Protein AF-0000000078674570 (afdb_homodimer)

InterPro domains:
  IPR011043 Galactose oxidase/kelch, beta-propeller [SSF50965] (14-337)
  IPR015915 Kelch-type beta-propeller [G3DSA:2.120.10.80] (2-149)
  IPR015915 Kelch-type beta-propeller [G3DSA:2.120.10.80] (150-346)

Solvent-accessible surface area (backbone atoms only — not comparable to full-atom values): 39307 Å² total; per-residue (Å²): 133,81,79,77,76,70,81,77,60,90,58,29,16,24,47,41,33,64,47,58,57,93,60,24,38,39,40,37,54,11,27,36,56,55,94,87,34,82,39,66,34,63,53,45,40,37,38,35,28,37,68,58,30,67,47,74,44,80,44,68,35,42,70,55,55,62,78,57,40,40,35,41,41,55,52,72,53,92,52,29,38,35,40,41,36,6,29,44,97,88,41,64,31,54,55,38,34,35,30,47,64,80,44,94,66,37,42,31,35,65,66,67,87,48,45,64,64,70,68,58,34,22,23,32,35,43,72,42,82,56,94,66,21,44,38,33,39,38,5,41,29,51,35,39,62,73,52,45,75,73,46,59,66,71,46,41,45,74,58,26,39,40,82,40,68,55,94,83,36,56,52,34,38,26,23,25,21,48,51,54,40,35,36,34,67,84,75,38,28,31,43,64,72,79,69,44,70,51,69,65,71,39,25,31,36,40,20,50,36,60,44,92,61,30,41,34,41,32,44,26,53,96,36,74,50,55,58,43,36,36,30,33,70,85,73,34,36,27,38,64,54,81,59,62,70,77,74,43,58,70,4,24,27,33,30,34,36,32,49,62,50,89,50,36,35,42,34,45,36,4,36,31,74,82,19,39,36,28,32,58,34,32,37,35,33,68,81,78,42,44,63,43,78,51,88,67,92,51,63,88,56,22,23,22,35,39,38,57,30,60,45,71,85,48,19,40,38,31,39,34,2,20,48,56,31,26,52,32,66,62,68,44,54,30,57,57,78,44,76,44,78,70,55,85,74,51,69,66,54,51,49,39,49,53,46,11,67,42,38,86,79,38,57,74,62,47,72,74,43,57,67,72,59,34,53,50,32,53,27,27,23,49,29,53,66,74,98,134,81,80,76,76,69,81,77,59,91,58,29,16,26,47,41,32,62,44,59,56,93,59,24,40,40,41,37,54,11,29,36,57,54,94,88,33,80,38,66,34,64,53,44,41,38,39,36,30,36,67,59,31,67,47,73,44,81,41,67,36,44,69,56,56,64,77,56,42,41,35,42,40,56,50,72,54,92,52,28,38,34,40,39,35,5,29,44,98,88,42,63,31,54,55,38,35,36,30,48,64,81,46,95,66,36,43,30,35,65,67,70,88,47,45,64,66,70,66,58,35,23,24,31,36,43,74,42,82,54,94,66,22,44,38,32,40,38,6,42,28,51,34,40,63,74,51,46,76,74,46,58,66,71,45,40,45,74,59,26,40,41,81,40,68,55,96,83,35,54,52,33,39,26,23,26,21,49,50,54,38,35,36,35,66,85,76,39,28,32,45,64,72,80,68,44,71,51,70,65,71,38,24,31,35,40,19,50,36,58,45,92,60,30,40,34,39,32,45,24,53,97,38,77,49,55,57,43,36,37,30,32,70,84,72,33,36,29,39,64,53,82,58,62,70,79,73,44,56,69,5,25,28,33,30,34,34,31,49,64,50,90,49,36,34,42,33,44,36,4,36,31,74,83,19,39,36,29,32,57,36,32,38,36,33,69,82,78,42,43,63,43,76,51,88,70,91,52,63,87,55,23,23,22,36,39,36,58,30,60,44,71,86,48,19,40,38,32,38,33,3,20,48,58,34,24,54,33,67,61,67,43,52,29,56,57,78,45,77,44,79,72,54,84,74,50,70,66,56,51,49,40,48,52,44,12,67,43,37,85,79,38,58,73,61,48,70,74,44,58,69,72,59,34,52,49,32,52,27,27,24,49,28,53,68,73,98

Nearest PDB structures (foldseek):
  8uxs-assembly2_B  TM=8.951E-01  e=6.928E-34  Homo sapiens
  8ebn-assembly1_A-2  TM=8.091E-01  e=4.778E-34  Homo sapiens
  8sh2-assembly1_C  TM=8.032E-01  e=6.230E-34  Homo sapiens
  8sh2-assembly1_B  TM=7.956E-01  e=3.864E-34  Homo sapiens
  8sh2-assembly1_A  TM=7.435E-01  e=8.566E-34  Homo sapiens

Foldseek 3Di:
DPPPPPPDPLFFFFQWDWEDDPQKIKIAKGWDQDPNDTDIRDQQWIWIARNVVRDIDIAGEAADTDDRFGQWEWDDQPQKIKTAWGADPVGIDGWMKIWRRVDPHIYIDTQPDAADDTDAGFGQWYWDQDPQKTKIFKTKGKDAPVVVVVDDCQFWPFDDWDQDCDVNRRIITITIGGFIKMARPVRSHIDGDDAEEDGDGRFGQWEWEDADQKIKTWARDLDQFIWIWIARNVRRYIDTQDEDPVPGDGGFGQWYWYDLDNFKIKIAWGQGSQFWTAGWMWIAGNVVRYIDTDDDDRRQAGFGSWYWYQGPPSDIDIGHGDRGGGDHDDPDDDDDDDDDDPDDDDPLVVVLLVCLLVVVVCVPVLVVDPPVSSVSSVVSVVVNVVD/DPPDPPPDPLFFFFQWDWEDDPQKIKIAKGWDQDPNDTDIRDQQWIWIARNVVRDIDIAGEAEDTDDRFGQWEWDDQPQKIKTAWGADPVGIDGWMKIWRRVDPHTYIDTQPDAADDTDAGFGQWYWDQDPQKTKIFKTKGKDAPVVVVVDDCQFWPFDDWDQDCDVNRRIITITIGGFIKMARPVRSHIDGDDAEEDGDGRFGQWEWEDADQKIKTWARDLDQFIWIWIARNVRRYIDTQDEDPVPGDGGFGQWYWYDLDNFKIKIAWGQGSQFWTAGWMWIAGNVVRYIDTDDDDRRQAGFGSWYWYQGPPSDIDIGHGDRGGGDHDDPDDDDDDDDDDPDDDDPLVVVLLVCLLVVVVCVPVLVVDPPVSSVSSVVSVVVNVVD

Organism: Tetraodon nigroviridis (NCBI:txid99883)

Structure (mmCIF, N/CA/C/O backbone):
data_AF-0000000078674570-model_v1
#
loop_
_entity.id
_entity.type
_entity.pdbx_description
1 polymer 'Kelch domain containing 1'
#
loop_
_atom_site.group_PDB
_atom_site.id
_atom_site.type_symbol
_atom_site.label_atom_id
_atom_site.label_alt_id
_atom_site.label_comp_id
_atom_site.label_asym_id
_atom_site.label_entity_id
_atom_site.label_seq_id
_atom_site.pdbx_PDB_ins_code
_atom_site.Cartn_x
_atom_site.Cartn_y
_atom_site.Cartn_z
_atom_site.occupancy
_atom_site.B_iso_or_equiv
_atom_site.auth_seq_id
_atom_site.auth_comp_id
_atom_site.auth_asym_id
_atom_site.auth_atom_id
_atom_site.pdbx_PDB_model_num
ATOM 1 N N . SER A 1 1 ? 15.672 15.734 -28.391 1 19.14 1 SER A N 1
ATOM 2 C CA . SER A 1 1 ? 16.047 16.828 -27.484 1 19.14 1 SER A CA 1
ATOM 3 C C . SER A 1 1 ? 15.289 16.719 -26.156 1 19.14 1 SER A C 1
ATOM 5 O O . SER A 1 1 ? 14.055 16.75 -26.141 1 19.14 1 SER A O 1
ATOM 7 N N . ALA A 1 2 ? 15.664 15.945 -25.109 1 28.36 2 ALA A N 1
ATOM 8 C CA . ALA A 1 2 ? 15.055 15.336 -23.938 1 28.36 2 ALA A CA 1
ATOM 9 C C . ALA A 1 2 ? 14.5 16.406 -23 1 28.36 2 ALA A C 1
ATOM 11 O O . ALA A 1 2 ? 15.25 17.266 -22.531 1 28.36 2 ALA A O 1
ATOM 12 N N . GLU A 1 3 ? 13.484 17.109 -23.281 1 25.52 3 GLU A N 1
ATOM 13 C CA . GLU A 1 3 ? 12.969 18.328 -22.672 1 25.52 3 GLU A CA 1
ATOM 14 C C . GLU A 1 3 ? 13.156 18.312 -21.156 1 25.52 3 GLU A C 1
ATOM 16 O O . GLU A 1 3 ? 12.695 17.391 -20.484 1 25.52 3 GLU A O 1
ATOM 21 N N . ARG A 1 4 ? 14.234 18.812 -20.609 1 30.25 4 ARG A N 1
ATOM 22 C CA . ARG A 1 4 ? 14.828 19.062 -19.312 1 30.25 4 ARG A CA 1
ATOM 23 C C . ARG A 1 4 ? 13.789 19.609 -18.328 1 30.25 4 ARG A C 1
ATOM 25 O O . ARG A 1 4 ? 13.195 20.672 -18.578 1 30.25 4 ARG A O 1
ATOM 32 N N . THR A 1 5 ? 12.945 18.75 -17.719 1 35.91 5 THR A N 1
ATOM 33 C CA . THR A 1 5 ? 11.875 18.984 -16.766 1 35.91 5 THR A CA 1
ATOM 34 C C . THR A 1 5 ? 12.281 20.062 -15.766 1 35.91 5 THR A C 1
ATOM 36 O O . THR A 1 5 ? 13.32 19.953 -15.109 1 35.91 5 THR A O 1
ATOM 39 N N . ALA A 1 6 ? 12.047 21.281 -15.93 1 39.84 6 ALA A N 1
ATOM 40 C CA . ALA A 1 6 ? 12.289 22.484 -15.117 1 39.84 6 ALA A CA 1
ATOM 41 C C . ALA A 1 6 ? 12.359 22.125 -13.633 1 39.84 6 ALA A C 1
ATOM 43 O O . ALA A 1 6 ? 11.703 21.172 -13.188 1 39.84 6 ALA A O 1
ATOM 44 N N . PRO A 1 7 ? 13.477 22.438 -12.789 1 41.88 7 PRO A N 1
ATOM 45 C CA . PRO A 1 7 ? 13.664 22.203 -11.352 1 41.88 7 PRO A CA 1
ATOM 46 C C . PRO A 1 7 ? 12.359 22.281 -10.57 1 41.88 7 PRO A C 1
ATOM 48 O O . PRO A 1 7 ? 11.562 23.203 -10.773 1 41.88 7 PRO A O 1
ATOM 51 N N . ALA A 1 8 ? 11.672 21.25 -10.234 1 50.66 8 ALA A N 1
ATOM 52 C CA . ALA A 1 8 ? 10.492 21.188 -9.383 1 50.66 8 ALA A CA 1
ATOM 53 C C . ALA A 1 8 ? 10.477 22.312 -8.367 1 50.66 8 ALA A C 1
ATOM 55 O O . ALA A 1 8 ? 11.508 22.656 -7.785 1 50.66 8 ALA A O 1
ATOM 56 N N . SER A 1 9 ? 9.516 23.328 -8.32 1 71.5 9 SER A N 1
ATOM 57 C CA . SER A 1 9 ? 9.367 24.484 -7.441 1 71.5 9 SER A CA 1
ATOM 58 C C . SER A 1 9 ? 9.523 24.094 -5.977 1 71.5 9 SER A C 1
ATOM 60 O O . SER A 1 9 ? 9.086 23 -5.566 1 71.5 9 SER A O 1
ATOM 62 N N . ARG A 1 10 ? 10.586 24.641 -5.258 1 80.38 10 ARG A N 1
ATOM 63 C CA . ARG A 1 10 ? 10.875 24.484 -3.836 1 80.38 10 ARG A CA 1
ATOM 64 C C . ARG A 1 10 ? 9.609 24.641 -2.998 1 80.38 10 ARG A C 1
ATOM 66 O O . ARG A 1 10 ? 9.586 24.281 -1.821 1 80.38 10 ARG A O 1
ATOM 73 N N . LEU A 1 11 ? 8.57 25.078 -3.717 1 90.19 11 LEU A N 1
ATOM 74 C CA . LEU A 1 11 ? 7.336 25.25 -2.965 1 90.19 11 LEU A CA 1
ATOM 75 C C . LEU A 1 11 ? 6.5 23.969 -2.977 1 90.19 11 LEU A C 1
ATOM 77 O O . LEU A 1 11 ? 5.703 23.734 -2.066 1 90.19 11 LEU A O 1
ATOM 81 N N . GLU A 1 12 ? 6.672 23.219 -4.035 1 91.88 12 GLU A N 1
ATOM 82 C CA . GLU A 1 12 ? 5.926 21.953 -4.082 1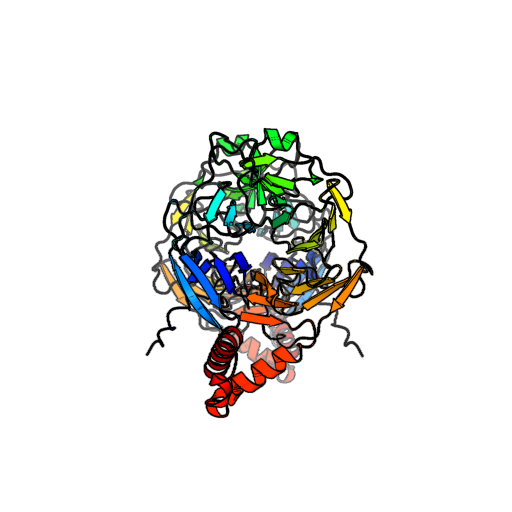 91.88 12 GLU A CA 1
ATOM 83 C C . GLU A 1 12 ? 6.34 21.031 -2.947 1 91.88 12 GLU A C 1
ATOM 85 O O . GLU A 1 12 ? 7.531 20.828 -2.705 1 91.88 12 GLU A O 1
ATOM 90 N N . ARG A 1 13 ? 5.34 20.547 -2.215 1 93.25 13 ARG A N 1
ATOM 91 C CA . ARG A 1 13 ? 5.684 19.719 -1.068 1 93.25 13 ARG A CA 1
ATOM 92 C C . ARG A 1 13 ? 4.457 19 -0.524 1 93.25 13 ARG A C 1
ATOM 94 O O . ARG A 1 13 ? 3.324 19.438 -0.75 1 93.25 13 ARG A O 1
ATOM 101 N N . SER A 1 14 ? 4.68 17.938 0.092 1 92.69 14 SER A N 1
ATOM 102 C CA . SER A 1 14 ? 3.68 17.188 0.847 1 92.69 14 SER A CA 1
ATOM 103 C C . SER A 1 14 ? 4.164 16.891 2.262 1 92.69 14 SER A C 1
ATOM 105 O O . SER A 1 14 ? 5.367 16.891 2.523 1 92.69 14 SER A O 1
ATOM 107 N N . GLY A 1 15 ? 3.166 16.781 3.176 1 94.44 15 GLY A N 1
ATOM 108 C CA . GLY A 1 15 ? 3.514 16.391 4.531 1 94.44 15 GLY A CA 1
ATOM 109 C C . GLY A 1 15 ? 4.168 17.5 5.328 1 94.44 15 GLY A C 1
ATOM 110 O O . GLY A 1 15 ? 4.875 17.234 6.301 1 94.44 15 GLY A O 1
ATOM 111 N N . HIS A 1 16 ? 4.02 18.734 4.871 1 97.12 16 HIS A N 1
ATOM 112 C CA . HIS A 1 16 ? 4.547 19.906 5.559 1 97.12 16 HIS A CA 1
ATOM 113 C C . HIS A 1 16 ? 3.588 20.391 6.645 1 97.12 16 HIS A C 1
ATOM 115 O O . HIS A 1 16 ? 2.477 19.875 6.77 1 97.12 16 HIS A O 1
ATOM 121 N N . SER A 1 17 ? 4.078 21.266 7.445 1 97.94 17 SER A N 1
ATOM 122 C CA . SER A 1 17 ? 3.244 22 8.391 1 97.94 17 SER A CA 1
ATOM 123 C C . SER A 1 17 ? 3.07 23.453 7.965 1 97.94 17 SER A C 1
ATOM 125 O O . SER A 1 17 ? 3.959 24.031 7.34 1 97.94 17 SER A O 1
ATOM 127 N N . ALA A 1 18 ? 1.914 23.969 8.281 1 98.25 18 ALA A N 1
ATOM 128 C CA . ALA A 1 18 ? 1.65 25.359 7.922 1 98.25 18 ALA A CA 1
ATOM 129 C C . ALA A 1 18 ? 0.719 26.031 8.93 1 98.25 18 ALA A C 1
ATOM 131 O O . ALA A 1 18 ? -0.063 25.344 9.602 1 98.25 18 ALA A O 1
ATOM 132 N N . PHE A 1 19 ? 0.842 27.344 9.078 1 97.94 19 PHE A N 1
ATOM 133 C CA . PHE A 1 19 ? -0.057 28.172 9.875 1 97.94 19 PHE A CA 1
ATOM 134 C C . PHE A 1 19 ? -0.091 29.594 9.344 1 97.94 19 PHE A C 1
ATOM 136 O O . PHE A 1 19 ? 0.782 30 8.57 1 97.94 19 PHE A O 1
ATOM 143 N N . ILE A 1 20 ? -1.105 30.219 9.719 1 97.5 20 ILE A N 1
ATOM 144 C CA . ILE A 1 20 ? -1.231 31.609 9.297 1 97.5 20 ILE A CA 1
ATOM 145 C C . ILE A 1 20 ? -1.127 32.531 10.516 1 97.5 20 ILE A C 1
ATOM 147 O O . ILE A 1 20 ? -1.738 32.281 11.555 1 97.5 20 ILE A O 1
ATOM 151 N N . ASP A 1 21 ? -0.283 33.5 10.414 1 95.88 21 ASP A N 1
ATOM 152 C CA . ASP A 1 21 ? -0.135 34.562 11.406 1 95.88 21 ASP A CA 1
ATOM 153 C C . ASP A 1 21 ? -0.027 35.938 10.727 1 95.88 21 ASP A C 1
ATOM 155 O O . ASP A 1 21 ? 0.822 36.125 9.859 1 95.88 21 ASP A O 1
ATOM 159 N N . ASP A 1 22 ? -0.925 36.844 11.133 1 92.5 22 ASP A N 1
ATOM 160 C CA . ASP A 1 22 ? -0.951 38.188 10.57 1 92.5 22 ASP A CA 1
ATOM 161 C C . ASP A 1 22 ? -1.001 38.156 9.047 1 92.5 22 ASP A C 1
ATOM 163 O O . ASP A 1 22 ? -0.166 38.781 8.375 1 92.5 22 ASP A O 1
ATOM 167 N N . ASN A 1 23 ? -1.851 37.406 8.531 1 92.75 23 ASN A N 1
ATOM 168 C CA . ASN A 1 23 ? -2.172 37.25 7.113 1 92.75 23 ASN A CA 1
ATOM 169 C C . ASN A 1 23 ? -0.965 36.75 6.32 1 92.75 23 ASN A C 1
ATOM 171 O O . ASN A 1 23 ? -0.841 37.062 5.129 1 92.75 23 ASN A O 1
ATOM 175 N N . THR A 1 24 ? -0.067 36.156 7.008 1 95.88 24 THR A N 1
ATOM 176 C CA . THR A 1 24 ? 1.075 35.5 6.379 1 95.88 24 THR A CA 1
ATOM 177 C C . THR A 1 24 ? 1.021 34 6.602 1 95.88 24 THR A C 1
ATOM 179 O O . THR A 1 24 ? 0.834 33.531 7.73 1 95.88 24 THR A O 1
ATOM 182 N N . LEU A 1 25 ? 1.098 33.281 5.512 1 97.25 25 LEU A N 1
ATOM 183 C CA . LEU A 1 25 ? 1.168 31.844 5.586 1 97.25 25 LEU A CA 1
ATOM 184 C C . LEU A 1 25 ? 2.607 31.375 5.785 1 97.25 25 LEU A C 1
ATOM 186 O O . LEU A 1 25 ? 3.486 31.703 4.984 1 97.25 25 LEU A O 1
ATOM 190 N N . PHE A 1 26 ? 2.863 30.703 6.898 1 98.31 26 PHE A N 1
ATOM 191 C CA . PHE A 1 26 ? 4.152 30.094 7.172 1 98.31 26 PHE A CA 1
ATOM 192 C C . PHE A 1 26 ? 4.137 28.609 6.785 1 98.31 26 PHE A C 1
ATOM 194 O O . PHE A 1 26 ? 3.207 27.875 7.133 1 98.31 26 PHE A O 1
ATOM 201 N N . VAL A 1 27 ? 5.141 28.125 5.98 1 97.94 27 VAL A N 1
ATOM 202 C CA . VAL A 1 27 ? 5.215 26.75 5.512 1 97.94 27 VAL A CA 1
ATOM 203 C C . VAL A 1 27 ? 6.574 26.156 5.867 1 97.94 27 VAL A C 1
ATOM 205 O O . VAL A 1 27 ? 7.613 26.719 5.516 1 97.94 27 VAL A O 1
ATOM 208 N N . PHE A 1 28 ? 6.527 25.031 6.609 1 97.88 28 PHE A N 1
ATOM 209 C CA . PHE A 1 28 ? 7.77 24.391 7.047 1 97.88 28 PHE A CA 1
ATOM 210 C C . PHE A 1 28 ? 7.758 22.906 6.734 1 97.88 28 PHE A C 1
ATOM 212 O O . PHE A 1 28 ? 6.754 22.234 6.961 1 97.88 28 PHE A O 1
ATOM 219 N N . GLY A 1 29 ? 8.883 22.438 6.195 1 96.38 29 GLY A N 1
ATOM 220 C CA . GLY A 1 29 ? 9.125 21.016 6.047 1 96.38 29 GLY A CA 1
ATOM 221 C C . GLY A 1 29 ? 8.375 20.406 4.875 1 96.38 29 GLY A C 1
ATOM 222 O O . GLY A 1 29 ? 8.039 21.094 3.914 1 96.38 29 GLY A O 1
ATOM 223 N N . GLY A 1 30 ? 8.25 19.062 4.949 1 93.81 30 GLY A N 1
ATOM 224 C CA . GLY A 1 30 ? 7.633 18.297 3.885 1 93.81 30 GLY A CA 1
ATOM 225 C C . GLY A 1 30 ? 8.641 17.578 3.002 1 93.81 30 GLY A C 1
ATOM 226 O O . GLY A 1 30 ? 9.828 17.516 3.33 1 93.81 30 GLY A O 1
ATOM 227 N N . TYR A 1 31 ? 8.102 16.953 2.02 1 89.75 31 TYR A N 1
ATOM 228 C CA . TYR A 1 31 ? 8.961 16.219 1.097 1 89.75 31 TYR A CA 1
ATOM 229 C C . TYR A 1 31 ? 8.492 16.391 -0.344 1 89.75 31 TYR A C 1
ATOM 231 O O . TYR A 1 31 ? 7.391 16.891 -0.589 1 89.75 31 TYR A O 1
ATOM 239 N N . GLN A 1 32 ? 9.383 16.062 -1.206 1 85.81 32 GLN A N 1
ATOM 240 C CA . GLN A 1 32 ? 9.141 16 -2.643 1 85.81 32 GLN A CA 1
ATOM 241 C C . GLN A 1 32 ? 9.586 14.672 -3.229 1 85.81 32 GLN A C 1
ATOM 243 O O . GLN A 1 32 ? 10.281 13.898 -2.564 1 85.81 32 GLN A O 1
ATOM 248 N N . VAL A 1 33 ? 8.977 14.438 -4.32 1 74 33 VAL A N 1
ATOM 249 C CA . VAL A 1 33 ? 9.453 13.258 -5.035 1 74 33 VAL A CA 1
ATOM 250 C C . VAL A 1 33 ? 10.43 13.68 -6.137 1 74 33 VAL A C 1
ATOM 252 O O . VAL A 1 33 ? 10.062 14.461 -7.023 1 74 33 VAL A O 1
ATOM 255 N N . ILE A 1 34 ? 11.68 13.289 -5.977 1 70.25 34 ILE A N 1
ATOM 256 C CA . ILE A 1 34 ? 12.711 13.555 -6.973 1 70.25 34 ILE A CA 1
ATOM 257 C C . ILE A 1 34 ? 13.25 12.234 -7.516 1 70.25 34 ILE A C 1
ATOM 259 O O . ILE A 1 34 ? 13.75 11.398 -6.754 1 70.25 34 ILE A O 1
ATOM 263 N N . ALA A 1 35 ? 13.133 12.102 -8.773 1 61.84 35 ALA A N 1
ATOM 264 C CA . ALA A 1 35 ? 13.617 10.891 -9.438 1 61.84 35 ALA A CA 1
ATOM 265 C C . ALA A 1 35 ? 13.016 9.641 -8.797 1 61.84 35 ALA A C 1
ATOM 267 O O . ALA A 1 35 ? 13.734 8.68 -8.523 1 61.84 35 ALA A O 1
ATOM 268 N N . GLY A 1 36 ? 11.773 9.805 -8.391 1 60.47 36 GLY A N 1
ATOM 269 C CA . GLY A 1 36 ? 11.055 8.648 -7.879 1 60.47 36 GLY A CA 1
ATOM 270 C C . GLY A 1 36 ? 11.289 8.406 -6.398 1 60.47 36 GLY A C 1
ATOM 271 O O . GLY A 1 36 ? 10.75 7.457 -5.828 1 60.47 36 GLY A O 1
ATOM 272 N N . GLU A 1 37 ? 12.094 9.227 -5.871 1 62.31 37 GLU A N 1
ATOM 273 C CA . GLU A 1 37 ? 12.391 9.062 -4.453 1 62.31 37 GLU A CA 1
ATOM 274 C C . GLU A 1 37 ? 11.852 10.227 -3.635 1 62.31 37 GLU A C 1
ATOM 276 O O . GLU A 1 37 ? 11.891 11.375 -4.086 1 62.31 37 GLU A O 1
ATOM 281 N N . ASP A 1 38 ? 11.414 9.852 -2.508 1 72.5 38 ASP A N 1
ATOM 282 C CA . ASP A 1 38 ? 11.008 10.906 -1.585 1 72.5 38 ASP A CA 1
ATOM 283 C C . ASP A 1 38 ? 12.227 11.633 -1.011 1 72.5 38 ASP A C 1
ATOM 285 O O . ASP A 1 38 ? 13.133 10.992 -0.473 1 72.5 38 ASP A O 1
ATOM 289 N N . VAL A 1 39 ? 12.195 12.836 -1.165 1 82.5 39 VAL A N 1
ATOM 290 C CA . VAL A 1 39 ? 13.266 13.664 -0.618 1 82.5 39 VAL A CA 1
ATOM 291 C C . VAL A 1 39 ? 12.688 14.664 0.379 1 82.5 39 VAL A C 1
ATOM 293 O O . VAL A 1 39 ? 11.82 15.469 0.027 1 82.5 39 VAL A O 1
ATOM 296 N N . MET A 1 40 ? 13.219 14.594 1.602 1 89.62 40 MET A N 1
ATOM 297 C CA . MET A 1 40 ? 12.766 15.531 2.627 1 89.62 40 MET A CA 1
ATOM 298 C C . MET A 1 40 ? 13.297 16.938 2.357 1 89.62 40 MET A C 1
ATOM 300 O O . MET A 1 40 ? 14.445 17.094 1.934 1 89.62 40 MET A O 1
ATOM 304 N N . LEU A 1 41 ? 12.492 17.891 2.609 1 93.19 41 LEU A N 1
ATOM 305 C CA . LEU A 1 41 ? 12.891 19.281 2.414 1 93.19 41 LEU A CA 1
ATOM 306 C C . LEU A 1 41 ? 13.711 19.781 3.602 1 93.19 41 LEU A C 1
ATOM 308 O O . LEU A 1 41 ? 13.562 19.281 4.719 1 93.19 41 LEU A O 1
ATOM 312 N N . PRO A 1 42 ? 14.516 20.797 3.352 1 94.56 42 PRO A N 1
ATOM 313 C CA . PRO A 1 42 ? 15.461 21.234 4.383 1 94.56 42 PRO A CA 1
ATOM 314 C C . PRO A 1 42 ? 14.766 21.828 5.602 1 94.56 42 PRO A C 1
ATOM 316 O O . PRO A 1 42 ? 13.773 22.547 5.465 1 94.56 42 PRO A O 1
ATOM 319 N N . SER A 1 43 ? 15.422 21.625 6.773 1 96.56 43 SER A N 1
ATOM 320 C CA . SER A 1 43 ? 14.859 22.109 8.031 1 96.56 43 SER A CA 1
ATOM 321 C C . SER A 1 43 ? 15.43 23.484 8.406 1 96.56 43 SER A C 1
ATOM 323 O O . SER A 1 43 ? 15.047 24.062 9.422 1 96.56 43 SER A O 1
ATOM 325 N N . ASN A 1 44 ? 16.297 24.016 7.613 1 97.25 44 ASN A N 1
ATOM 326 C CA . ASN A 1 44 ? 16.891 25.312 7.926 1 97.25 44 ASN A CA 1
ATOM 327 C C . ASN A 1 44 ? 16.219 26.438 7.148 1 97.25 44 ASN A C 1
ATOM 329 O O . ASN A 1 44 ? 16.812 27.5 6.941 1 97.25 44 ASN A O 1
ATOM 333 N N . GLU A 1 45 ? 15.062 26.188 6.688 1 96.69 45 GLU A N 1
ATOM 334 C CA . GLU A 1 45 ? 14.336 27.219 5.965 1 96.69 45 GLU A CA 1
ATOM 335 C C . GLU A 1 45 ? 12.836 27.156 6.246 1 96.69 45 GLU A C 1
ATOM 337 O O . GLU A 1 45 ? 12.32 26.094 6.629 1 96.69 45 GLU A O 1
ATOM 342 N N . ILE A 1 46 ? 12.258 28.25 6.109 1 97.38 46 ILE A N 1
ATOM 343 C CA . ILE A 1 46 ? 10.805 28.375 6.188 1 97.38 46 ILE A CA 1
ATOM 344 C C . ILE A 1 46 ? 10.312 29.312 5.094 1 97.38 46 ILE A C 1
ATOM 346 O O . ILE A 1 46 ? 10.992 30.281 4.742 1 97.38 46 ILE A O 1
ATOM 350 N N . TRP A 1 47 ? 9.203 28.969 4.555 1 97.19 47 TRP A N 1
ATOM 351 C CA . TRP A 1 47 ? 8.641 29.781 3.477 1 97.19 47 TRP A CA 1
ATOM 352 C C . TRP A 1 47 ? 7.449 30.594 3.975 1 97.19 47 TRP A C 1
ATOM 354 O O . TRP A 1 47 ? 6.594 30.078 4.699 1 97.19 47 TRP A O 1
ATOM 364 N N . LEU A 1 48 ? 7.477 31.875 3.629 1 97.19 48 LEU A N 1
ATOM 365 C CA . LEU A 1 48 ? 6.41 32.781 3.99 1 97.19 48 LEU A CA 1
ATOM 366 C C . LEU A 1 48 ? 5.676 33.281 2.748 1 97.19 48 LEU A C 1
ATOM 368 O O . LEU A 1 48 ? 6.301 33.656 1.755 1 97.19 48 LEU A O 1
ATOM 372 N N . CYS A 1 49 ? 4.383 33.25 2.848 1 95.25 49 CYS A N 1
ATOM 373 C CA . CYS A 1 49 ? 3.555 33.781 1.77 1 95.25 49 CYS A CA 1
ATOM 374 C C . CYS A 1 49 ? 2.662 34.906 2.271 1 95.25 49 CYS A C 1
ATOM 376 O O . CYS A 1 49 ? 1.839 34.688 3.164 1 95.25 49 CYS A O 1
ATOM 378 N N . ASP A 1 50 ? 2.889 36.062 1.759 1 93.5 50 ASP A N 1
ATOM 379 C CA . ASP A 1 50 ? 1.959 37.125 2.025 1 93.5 50 ASP A CA 1
ATOM 380 C C . ASP A 1 50 ? 0.626 36.906 1.317 1 93.5 50 ASP A C 1
ATOM 382 O O . ASP A 1 50 ? 0.562 36.906 0.086 1 93.5 50 ASP A O 1
ATOM 386 N N . LEU A 1 51 ? -0.425 36.781 2.064 1 90.94 51 LEU A N 1
ATOM 387 C CA . LEU A 1 51 ? -1.692 36.312 1.492 1 90.94 51 LEU A CA 1
ATOM 388 C C . LEU A 1 51 ? -2.416 37.469 0.812 1 90.94 51 LEU A C 1
ATOM 390 O O . LEU A 1 51 ? -3.387 37.281 0.084 1 90.94 51 LEU A O 1
ATOM 394 N N . ASP A 1 52 ? -1.95 38.688 1.009 1 87.31 52 ASP A N 1
ATOM 395 C CA . ASP A 1 52 ? -2.49 39.812 0.273 1 87.31 52 ASP A CA 1
ATOM 396 C C . ASP A 1 52 ? -1.872 39.906 -1.12 1 87.31 52 ASP A C 1
ATOM 398 O O . ASP A 1 52 ? -2.586 40.094 -2.109 1 87.31 52 ASP A O 1
ATOM 402 N N . SER A 1 53 ? -0.569 39.781 -1.197 1 87.12 53 SER A N 1
ATOM 403 C CA . SER A 1 53 ? 0.132 39.938 -2.467 1 87.12 53 SER A CA 1
ATOM 404 C C . SER A 1 53 ? 0.303 38.594 -3.182 1 87.12 53 SER A C 1
ATOM 406 O O . SER A 1 53 ? 0.481 38.562 -4.402 1 87.12 53 SER A O 1
ATOM 408 N N . GLY A 1 54 ? 0.325 37.562 -2.428 1 87.56 54 GLY A N 1
ATOM 409 C CA . GLY A 1 54 ? 0.61 36.25 -3.006 1 87.56 54 GLY A CA 1
ATOM 410 C C . GLY A 1 54 ? 2.094 36 -3.176 1 87.56 54 GLY A C 1
ATOM 411 O O . GLY A 1 54 ? 2.488 34.969 -3.705 1 87.56 54 GLY A O 1
ATOM 412 N N . MET A 1 55 ? 2.928 36.844 -2.658 1 90.69 55 MET A N 1
ATOM 413 C CA . MET A 1 55 ? 4.371 36.719 -2.832 1 90.69 55 MET A CA 1
ATOM 414 C C . MET A 1 55 ? 4.973 35.812 -1.763 1 90.69 55 MET A C 1
ATOM 416 O O . MET A 1 55 ? 4.559 35.875 -0.603 1 90.69 55 MET A O 1
ATOM 420 N N . TRP A 1 56 ? 5.977 35.062 -2.234 1 93.75 56 TRP A N 1
ATOM 421 C CA . TRP A 1 56 ? 6.66 34.125 -1.343 1 93.75 56 TRP A CA 1
ATOM 422 C C . TRP A 1 56 ? 8.047 34.625 -0.983 1 93.75 56 TRP A C 1
ATOM 424 O O . TRP A 1 56 ? 8.719 35.25 -1.805 1 93.75 56 TRP A O 1
ATOM 434 N N . GLU A 1 57 ? 8.375 34.344 0.217 1 94.88 57 GLU A N 1
ATOM 435 C CA . GLU A 1 57 ? 9.719 34.625 0.71 1 94.88 57 GLU A CA 1
ATOM 436 C C . GLU A 1 57 ? 10.297 33.438 1.475 1 94.88 57 GLU A C 1
ATOM 438 O O . GLU A 1 57 ? 9.594 32.812 2.27 1 94.88 57 GLU A O 1
ATOM 443 N N . ARG A 1 58 ? 11.539 33.156 1.115 1 96.25 58 ARG A N 1
ATOM 444 C CA . ARG A 1 58 ? 12.242 32.125 1.866 1 96.25 58 ARG A CA 1
ATOM 445 C C . ARG A 1 58 ? 13.078 32.75 2.99 1 96.25 58 ARG A C 1
ATOM 447 O O . ARG A 1 58 ? 13.852 33.656 2.76 1 96.25 58 ARG A O 1
ATOM 454 N N . ARG A 1 59 ? 12.898 32.281 4.172 1 97.12 59 ARG A N 1
ATOM 455 C CA . ARG A 1 59 ? 13.703 32.719 5.305 1 97.12 59 ARG A CA 1
ATOM 456 C C . ARG A 1 59 ? 14.555 31.578 5.844 1 97.12 59 ARG A C 1
ATOM 458 O O . ARG A 1 59 ? 14.094 30.438 5.922 1 97.12 59 ARG A O 1
ATOM 465 N N . THR A 1 60 ? 15.773 31.875 6.203 1 97.44 60 THR A N 1
ATOM 466 C CA . THR A 1 60 ? 16.688 30.906 6.785 1 97.44 60 THR A CA 1
ATOM 467 C C . THR A 1 60 ? 16.484 30.812 8.297 1 97.44 60 THR A C 1
ATOM 469 O O . THR A 1 60 ? 16.297 31.828 8.961 1 97.44 60 THR A O 1
ATOM 472 N N . ILE A 1 61 ? 16.531 29.688 8.758 1 98.06 61 ILE A N 1
ATOM 473 C CA . ILE A 1 61 ? 16.531 29.453 10.203 1 98.06 61 ILE A CA 1
ATOM 474 C C . ILE A 1 61 ? 17.875 28.844 10.625 1 98.06 61 ILE A C 1
ATOM 476 O O . ILE A 1 61 ? 18.266 27.781 10.141 1 98.06 61 ILE A O 1
ATOM 480 N N . VAL A 1 62 ? 18.562 29.516 11.5 1 97.56 62 VAL A N 1
ATOM 481 C CA . VAL A 1 62 ? 19.844 29.016 11.984 1 97.56 62 VAL A CA 1
ATOM 482 C C . VAL A 1 62 ? 19.641 28.266 13.297 1 97.56 62 VAL A C 1
ATOM 484 O O . VAL A 1 62 ? 18.516 27.906 13.656 1 97.56 62 VAL A O 1
ATOM 487 N N . GLY A 1 63 ? 20.734 27.844 13.945 1 97.31 63 GLY A N 1
ATOM 488 C CA . GLY A 1 63 ? 20.672 27.203 15.242 1 97.31 63 GLY A CA 1
ATOM 489 C C . GLY A 1 63 ? 20.656 25.688 15.148 1 97.31 63 GLY A C 1
ATOM 490 O O . GLY A 1 63 ? 21.141 25.109 14.172 1 97.31 63 GLY A O 1
ATOM 491 N N . GLU A 1 64 ? 20.156 25 16.25 1 96.81 64 GLU A N 1
ATOM 492 C CA . GLU A 1 64 ? 20.078 23.547 16.312 1 96.81 64 GLU A CA 1
ATOM 493 C C . GLU A 1 64 ? 18.859 23.031 15.555 1 96.81 64 GLU A C 1
ATOM 495 O O . GLU A 1 64 ? 17.812 22.781 16.156 1 96.81 64 GLU A O 1
ATOM 500 N N . LYS A 1 65 ? 19.047 22.844 14.359 1 95.81 65 LYS A N 1
ATOM 501 C CA . LYS A 1 65 ? 17.906 22.516 13.5 1 95.81 65 LYS A CA 1
ATOM 502 C C . LYS A 1 65 ? 17.438 21.062 13.727 1 95.81 65 LYS A C 1
ATOM 504 O O . LYS A 1 65 ? 18.25 20.188 14.031 1 95.81 65 LYS A O 1
ATOM 509 N N . PRO A 1 66 ? 16.172 20.828 13.625 1 96 66 PRO A N 1
ATOM 510 C CA . PRO A 1 66 ? 15.695 19.438 13.641 1 96 66 PRO A CA 1
ATOM 511 C C . PRO A 1 66 ? 16.141 18.656 12.406 1 96 66 PRO A C 1
ATOM 513 O O . PRO A 1 66 ? 16.453 19.25 11.367 1 96 66 PRO A O 1
ATOM 516 N N . PRO A 1 67 ? 16.234 17.344 12.586 1 94 67 PRO A N 1
ATOM 517 C CA . PRO A 1 67 ? 16.422 16.547 11.375 1 94 67 PRO A CA 1
ATOM 518 C C . PRO A 1 67 ? 15.266 16.703 10.391 1 94 67 PRO A C 1
ATOM 520 O O . PRO A 1 67 ? 14.164 17.078 10.781 1 94 67 PRO A O 1
ATOM 523 N N . GLU A 1 68 ? 15.57 16.453 9.148 1 94.81 68 GLU A N 1
ATOM 524 C CA . GLU A 1 68 ? 14.516 16.453 8.133 1 94.81 68 GLU A CA 1
ATOM 525 C C . GLU A 1 68 ? 13.664 15.195 8.234 1 94.81 68 GLU A C 1
ATOM 527 O O . GLU A 1 68 ? 14.117 14.102 7.879 1 94.81 68 GLU A O 1
ATOM 532 N N . VAL A 1 69 ? 12.461 15.336 8.742 1 91.81 69 VAL A N 1
ATOM 533 C CA . VAL A 1 69 ? 11.617 14.18 9.023 1 91.81 69 VAL A CA 1
ATOM 534 C C . VAL A 1 69 ? 10.25 14.375 8.359 1 91.81 69 VAL A C 1
ATOM 536 O O . VAL A 1 69 ? 9.883 15.492 8 1 91.81 69 VAL A O 1
ATOM 539 N N . CYS A 1 70 ? 9.578 13.266 8.195 1 90.38 70 CYS A N 1
ATOM 540 C CA . CYS A 1 70 ? 8.188 13.258 7.742 1 90.38 70 CYS A CA 1
ATOM 541 C C . CYS A 1 70 ? 7.25 12.867 8.875 1 90.38 70 CYS A C 1
ATOM 543 O O . CYS A 1 70 ? 7.668 12.242 9.852 1 90.38 70 CYS A O 1
ATOM 545 N N . GLY A 1 71 ? 6.027 13.336 8.766 1 94.94 71 GLY A N 1
ATOM 546 C CA . GLY A 1 71 ? 5.004 12.938 9.719 1 94.94 71 GLY A CA 1
ATOM 547 C C . GLY A 1 71 ? 5.117 13.664 11.047 1 94.94 71 GLY A C 1
ATOM 548 O O . GLY A 1 71 ? 4.508 13.25 12.039 1 94.94 71 GLY A O 1
ATOM 549 N N . PHE A 1 72 ? 5.969 14.703 11.117 1 97.12 72 PHE A N 1
ATOM 550 C CA . PHE A 1 72 ? 6.07 15.523 12.32 1 97.12 72 PHE A CA 1
ATOM 551 C C . PHE A 1 72 ? 4.824 16.391 12.492 1 97.12 72 PHE A C 1
ATOM 553 O O . PHE A 1 72 ? 4.02 16.516 11.57 1 97.12 72 PHE A O 1
ATOM 560 N N . CYS A 1 73 ? 4.703 16.891 13.656 1 97.75 73 CYS A N 1
ATOM 561 C CA . CYS A 1 73 ? 3.643 17.875 13.906 1 97.75 73 CYS A CA 1
ATOM 562 C C . CYS A 1 73 ? 4.223 19.234 14.234 1 97.75 73 CYS A C 1
ATOM 564 O O . CYS A 1 73 ? 5.074 19.359 15.117 1 97.75 73 CYS A O 1
ATOM 566 N N . GLY A 1 74 ? 3.828 20.203 13.469 1 98.06 74 GLY A N 1
ATOM 567 C CA . GLY A 1 74 ? 4.195 21.594 13.719 1 98.06 74 GLY A CA 1
ATOM 568 C C . GLY A 1 74 ? 3.023 22.438 14.164 1 98.06 74 GLY A C 1
ATOM 569 O O . GLY A 1 74 ? 1.902 22.281 13.68 1 98.06 74 GLY A O 1
ATOM 570 N N . ALA A 1 75 ? 3.301 23.375 15.125 1 98.06 75 ALA A N 1
ATOM 571 C CA . ALA A 1 75 ? 2.26 24.281 15.594 1 98.06 75 ALA A CA 1
ATOM 572 C C . ALA A 1 75 ? 2.865 25.594 16.094 1 98.06 75 ALA A C 1
ATOM 574 O O . ALA A 1 75 ? 3.963 25.594 16.656 1 98.06 75 ALA A O 1
ATOM 575 N N . ASN A 1 76 ? 2.139 26.625 15.891 1 98.25 76 ASN A N 1
ATOM 576 C CA . ASN A 1 76 ? 2.543 27.953 16.359 1 98.25 76 ASN A CA 1
ATOM 577 C C . ASN A 1 76 ? 1.819 28.344 17.641 1 98.25 76 ASN A C 1
ATOM 579 O O . ASN A 1 76 ? 0.593 28.25 17.719 1 98.25 76 ASN A O 1
ATOM 583 N N . VAL A 1 77 ? 2.564 28.703 18.688 1 97.94 77 VAL A N 1
ATOM 584 C CA . VAL A 1 77 ? 2.02 29.188 19.953 1 97.94 77 VAL A CA 1
ATOM 585 C C . VAL A 1 77 ? 2.547 30.594 20.219 1 97.94 77 VAL A C 1
ATOM 587 O O . VAL A 1 77 ? 3.67 30.766 20.703 1 97.94 77 VAL A O 1
ATOM 590 N N . ARG A 1 78 ? 1.738 31.562 19.953 1 95.31 78 ARG A N 1
ATOM 591 C CA . ARG A 1 78 ? 2.051 32.969 20.234 1 95.31 78 ARG A CA 1
ATOM 592 C C . ARG A 1 78 ? 3.381 33.344 19.609 1 95.31 78 ARG A C 1
ATOM 594 O O . ARG A 1 78 ? 4.262 33.875 20.297 1 95.31 78 ARG A O 1
ATOM 601 N N . GLY A 1 79 ? 3.543 33 18.406 1 96.56 79 GLY A N 1
ATOM 602 C CA . GLY A 1 79 ? 4.707 33.438 17.656 1 96.56 79 GLY A CA 1
ATOM 603 C C . GLY A 1 79 ? 5.871 32.469 17.734 1 96.56 79 GLY A C 1
ATOM 604 O O . GLY A 1 79 ? 6.883 32.656 17.047 1 96.56 79 GLY A O 1
ATOM 605 N N . THR A 1 80 ? 5.754 31.5 18.562 1 98.12 80 THR A N 1
ATOM 606 C CA . THR A 1 80 ? 6.77 30.453 18.641 1 98.12 80 THR A CA 1
ATOM 607 C C . THR A 1 80 ? 6.301 29.203 17.922 1 98.12 80 THR A C 1
ATOM 609 O O . THR A 1 80 ? 5.246 28.656 18.234 1 98.12 80 THR A O 1
ATOM 612 N N . PHE A 1 81 ? 7.129 28.766 16.969 1 98.44 81 PHE A N 1
ATOM 613 C CA . PHE A 1 81 ? 6.812 27.578 16.188 1 98.44 81 PHE A CA 1
ATOM 614 C C . PHE A 1 81 ? 7.488 26.344 16.797 1 98.44 81 PHE A C 1
ATOM 616 O O . PHE A 1 81 ? 8.688 26.359 17.062 1 98.44 81 PHE A O 1
ATOM 623 N N . TYR A 1 82 ? 6.691 25.328 17.078 1 98.56 82 TYR A N 1
ATOM 624 C CA . TYR A 1 82 ? 7.18 24.078 17.641 1 98.56 82 TYR A CA 1
ATOM 625 C C . TYR A 1 82 ? 7.094 22.953 16.641 1 98.56 82 TYR A C 1
ATOM 627 O O . TYR A 1 82 ? 6.125 22.859 15.875 1 98.56 82 TYR A O 1
ATOM 635 N N . VAL A 1 83 ? 8.086 22.094 16.578 1 98.31 83 VAL A N 1
ATOM 636 C CA . VAL A 1 83 ? 8.102 20.875 15.789 1 98.31 83 VAL A CA 1
ATOM 637 C C . VAL A 1 83 ? 8.375 19.672 16.703 1 98.31 83 VAL A C 1
ATOM 639 O O . VAL A 1 83 ? 9.336 19.688 17.484 1 98.31 83 VAL A O 1
ATOM 642 N N . PHE A 1 84 ? 7.5 18.703 16.641 1 98 84 PHE A N 1
ATOM 643 C CA . PHE A 1 84 ? 7.652 17.531 17.5 1 98 84 PHE A CA 1
ATOM 644 C C . PHE A 1 84 ? 7.598 16.25 16.688 1 98 84 PHE A C 1
ATOM 646 O O . PHE A 1 84 ? 6.715 16.078 15.844 1 98 84 PHE A O 1
ATOM 653 N N . ALA A 1 85 ? 8.586 15.312 16.875 1 96.94 85 ALA A N 1
ATOM 654 C CA . ALA A 1 85 ? 8.633 13.922 16.438 1 96.94 85 ALA A CA 1
ATOM 655 C C . ALA A 1 85 ? 8.742 13.836 14.914 1 96.94 85 ALA A C 1
ATOM 657 O O . ALA A 1 85 ? 9.281 14.734 14.273 1 96.94 85 ALA A O 1
ATOM 658 N N . GLY A 1 86 ? 8.438 12.688 14.375 1 94.19 86 GLY A N 1
ATOM 659 C CA . GLY A 1 86 ? 8.609 12.383 12.961 1 94.19 86 GLY A CA 1
ATOM 660 C C . GLY A 1 86 ? 9.523 11.203 12.711 1 94.19 86 GLY A C 1
ATOM 661 O O . GLY A 1 86 ? 9.953 10.531 13.656 1 94.19 86 GLY A O 1
ATOM 662 N N . CYS A 1 87 ? 9.672 10.93 11.383 1 89 87 CYS A N 1
ATOM 663 C CA . CYS A 1 87 ? 10.523 9.805 11.023 1 89 87 CYS A CA 1
ATOM 664 C C . CYS A 1 87 ? 11.266 10.07 9.719 1 89 87 CYS A C 1
ATOM 666 O O . CYS A 1 87 ? 10.859 10.93 8.938 1 89 87 CYS A O 1
ATOM 668 N N . ASN A 1 88 ? 12.367 9.531 9.617 1 82.56 88 ASN A N 1
ATOM 669 C CA . ASN A 1 88 ? 13.117 9.492 8.367 1 82.56 88 ASN A CA 1
ATOM 670 C C . ASN A 1 88 ? 13.82 8.156 8.172 1 82.56 88 ASN A C 1
ATOM 672 O O . ASN A 1 88 ? 13.445 7.156 8.797 1 82.56 88 ASN A O 1
ATOM 676 N N . GLU A 1 89 ? 14.719 8.125 7.246 1 68.75 89 GLU A N 1
ATOM 677 C CA . GLU A 1 89 ? 15.414 6.883 6.918 1 68.75 89 GLU A CA 1
ATOM 678 C C . GLU A 1 89 ? 16.156 6.332 8.133 1 68.75 89 GLU A C 1
ATOM 680 O O . GLU A 1 89 ? 16.375 5.125 8.242 1 68.75 89 GLU A O 1
ATOM 685 N N . ASN A 1 90 ? 16.422 7.246 9.023 1 71.06 90 ASN A N 1
ATOM 686 C CA . ASN A 1 90 ? 17.172 6.848 10.203 1 71.06 90 ASN A CA 1
ATOM 687 C C . ASN A 1 90 ? 16.25 6.406 11.336 1 71.06 90 ASN A C 1
ATOM 689 O O . ASN A 1 90 ? 16.719 5.926 12.367 1 71.06 90 ASN A O 1
ATOM 693 N N . GLY A 1 91 ? 15.031 6.535 11.172 1 77.31 91 GLY A N 1
ATOM 694 C CA . GLY A 1 91 ? 14.094 6.066 12.172 1 77.31 91 GLY A CA 1
ATOM 695 C C . GLY A 1 91 ? 13.141 7.148 12.656 1 77.31 91 GLY A C 1
ATOM 696 O O . GLY A 1 91 ? 12.992 8.188 12.008 1 77.31 91 GLY A O 1
ATOM 697 N N . TYR A 1 92 ? 12.508 6.797 13.812 1 86.81 92 TYR A N 1
ATOM 698 C CA . TYR A 1 92 ? 11.523 7.699 14.414 1 86.81 92 TYR A CA 1
ATOM 699 C C . TYR A 1 92 ? 12.156 8.523 15.531 1 86.81 92 TYR A C 1
ATOM 701 O O . TYR A 1 92 ? 13.156 8.117 16.125 1 86.81 92 TYR A O 1
ATOM 709 N N . THR A 1 93 ? 11.641 9.695 15.82 1 91.25 93 THR A N 1
ATOM 710 C CA . THR A 1 93 ? 12.156 10.562 16.875 1 91.25 93 THR A CA 1
ATOM 711 C C . THR A 1 93 ? 11.016 11.094 17.734 1 91.25 93 THR A C 1
ATOM 713 O O . THR A 1 93 ? 9.859 11.109 17.312 1 91.25 93 THR A O 1
ATOM 716 N N . ASN A 1 94 ? 11.336 11.406 19 1 94.88 94 ASN A N 1
ATOM 717 C CA . ASN A 1 94 ? 10.422 12.125 19.875 1 94.88 94 ASN A CA 1
ATOM 718 C C . ASN A 1 94 ? 11.031 13.438 20.375 1 94.88 94 ASN A C 1
ATOM 720 O O . ASN A 1 94 ? 10.734 13.883 21.469 1 94.88 94 ASN A O 1
ATOM 724 N N . LYS A 1 95 ? 11.914 13.977 19.562 1 95.5 95 LYS A N 1
ATOM 725 C CA . LYS A 1 95 ? 12.547 15.242 19.906 1 95.5 95 LYS A CA 1
ATOM 726 C C . LYS A 1 95 ? 11.656 16.422 19.547 1 95.5 95 LYS A C 1
ATOM 728 O O . LYS A 1 95 ? 10.867 16.344 18.609 1 95.5 95 LYS A O 1
ATOM 733 N N . MET A 1 96 ? 11.859 17.469 20.344 1 97.69 96 MET A N 1
ATOM 734 C CA . MET A 1 96 ? 11.078 18.703 20.141 1 97.69 96 MET A CA 1
ATOM 735 C C . MET A 1 96 ? 12 19.891 19.922 1 97.69 96 MET A C 1
ATOM 737 O O . MET A 1 96 ? 13.039 20.016 20.562 1 97.69 96 MET A O 1
ATOM 741 N N . TYR A 1 97 ? 11.594 20.719 18.969 1 98.38 97 TYR A N 1
ATOM 742 C CA . TYR A 1 97 ? 12.328 21.922 18.625 1 98.38 97 TYR A CA 1
ATOM 743 C C . TYR A 1 97 ? 11.398 23.125 18.578 1 98.38 97 TYR A C 1
ATOM 745 O O . TYR A 1 97 ? 10.188 22.984 18.359 1 98.38 97 TYR A O 1
ATOM 753 N N . SER A 1 98 ? 11.945 24.281 18.844 1 98.31 98 SER A N 1
ATOM 754 C CA . SER A 1 98 ? 11.156 25.516 18.75 1 98.31 98 SER A CA 1
ATOM 755 C C . SER A 1 98 ? 11.953 26.641 18.109 1 98.31 98 SER A C 1
ATOM 757 O O . SER A 1 98 ? 13.188 26.625 18.125 1 98.31 98 SER A O 1
ATOM 759 N N . VAL A 1 99 ? 11.289 27.562 17.516 1 98.38 99 VAL A N 1
ATOM 760 C CA . VAL A 1 99 ? 11.875 28.766 16.938 1 98.38 99 VAL A CA 1
ATOM 761 C C . VAL A 1 99 ? 10.961 29.969 17.203 1 98.38 99 VAL A C 1
ATOM 763 O O . VAL A 1 99 ? 9.75 29.891 17 1 98.38 99 VAL A O 1
ATOM 766 N N . ASP A 1 100 ? 11.516 31.031 17.719 1 97.94 100 ASP A N 1
ATOM 767 C CA . ASP A 1 100 ? 10.789 32.281 17.953 1 97.94 100 ASP A CA 1
ATOM 768 C C . ASP A 1 100 ? 10.695 33.094 16.656 1 97.94 100 ASP A C 1
ATOM 770 O O . ASP A 1 100 ? 11.688 33.688 16.219 1 97.94 100 ASP A O 1
ATOM 774 N N . LEU A 1 101 ? 9.531 33.25 16.125 1 97.38 101 LEU A N 1
ATOM 775 C CA . LEU A 1 101 ? 9.344 33.875 14.828 1 97.38 101 LEU A CA 1
ATOM 776 C C . LEU A 1 101 ? 9.086 35.375 14.969 1 97.38 101 LEU A C 1
ATOM 778 O O . LEU A 1 101 ? 8.914 36.094 13.969 1 97.38 101 LEU A O 1
ATOM 782 N N . THR A 1 102 ? 9.047 35.875 16.203 1 96 102 THR A N 1
ATOM 783 C CA . THR A 1 102 ? 8.852 37.281 16.422 1 96 102 THR A CA 1
ATOM 784 C C . THR A 1 102 ? 10.172 38.062 16.328 1 96 102 THR A C 1
ATOM 786 O O . THR A 1 102 ? 10.188 39.281 16.25 1 96 102 THR A O 1
ATOM 789 N N . GLN A 1 103 ? 11.211 37.281 16.234 1 95.25 103 GLN A N 1
ATOM 790 C CA . GLN A 1 103 ? 12.539 37.875 16.125 1 95.25 103 GLN A CA 1
ATOM 791 C C . GLN A 1 103 ? 12.922 38.125 14.664 1 95.25 103 GLN A C 1
ATOM 793 O O . GLN A 1 103 ? 12.422 37.438 13.773 1 95.25 103 GLN A O 1
ATOM 798 N N . PRO A 1 104 ? 13.789 39.062 14.43 1 93.19 104 PRO A N 1
ATOM 799 C CA . PRO A 1 104 ? 14.227 39.312 13.055 1 93.19 104 PRO A CA 1
ATOM 800 C C . PRO A 1 104 ? 14.977 38.125 12.445 1 93.19 104 PRO A C 1
ATOM 802 O O . PRO A 1 104 ? 14.852 37.875 11.25 1 93.19 104 PRO A O 1
ATOM 805 N N . SER A 1 105 ? 15.75 37.531 13.312 1 95.94 105 SER A N 1
ATOM 806 C CA . SER A 1 105 ? 16.453 36.312 12.883 1 95.94 105 SER A CA 1
ATOM 807 C C . SER A 1 105 ? 15.898 35.062 13.562 1 95.94 105 SER A C 1
ATOM 809 O O . SER A 1 105 ? 15.625 35.094 14.766 1 95.94 105 SER A O 1
ATOM 811 N N . PHE A 1 106 ? 15.703 34.125 12.734 1 97.69 106 PHE A N 1
ATOM 812 C CA . PHE A 1 106 ? 15.133 32.906 13.25 1 97.69 106 PHE A CA 1
ATOM 813 C C . PHE A 1 106 ? 16.234 31.922 13.672 1 97.69 106 PHE A C 1
ATOM 815 O O . PHE A 1 106 ? 17.203 31.734 12.93 1 97.69 106 PHE A O 1
ATOM 822 N N . SER A 1 107 ? 16.078 31.344 14.859 1 98.31 107 SER A N 1
ATOM 823 C CA . SER A 1 107 ? 17.062 30.375 15.352 1 98.31 107 SER A CA 1
ATOM 824 C C . SER A 1 107 ? 16.375 29.203 16.062 1 98.31 107 SER A C 1
ATOM 826 O O . SER A 1 107 ? 15.633 29.406 17.016 1 98.31 107 SER A O 1
ATOM 828 N N . TRP A 1 108 ? 16.688 28 15.547 1 98.31 108 TRP A N 1
ATOM 829 C CA . TRP A 1 108 ? 16.125 26.797 16.141 1 98.31 108 TRP A CA 1
ATOM 830 C C . TRP A 1 108 ? 16.734 26.547 17.516 1 98.31 108 TRP A C 1
ATOM 832 O O . TRP A 1 108 ? 17.922 26.75 17.734 1 98.31 108 TRP A O 1
ATOM 842 N N . ARG A 1 109 ? 15.891 26.062 18.359 1 97.62 109 ARG A N 1
ATOM 843 C CA . ARG A 1 109 ? 16.328 25.547 19.656 1 97.62 109 ARG A CA 1
ATOM 844 C C . ARG A 1 109 ? 15.75 24.172 19.938 1 97.62 109 ARG A C 1
ATOM 846 O O . ARG A 1 109 ? 14.547 23.953 19.781 1 97.62 109 ARG A O 1
ATOM 853 N N . ARG A 1 110 ? 16.594 23.297 20.359 1 97.38 110 ARG A N 1
ATOM 854 C CA . ARG A 1 110 ? 16.109 22 20.812 1 97.38 110 ARG A CA 1
ATOM 855 C C . ARG A 1 110 ? 15.617 22.078 22.25 1 97.38 110 ARG A C 1
ATOM 857 O O . ARG A 1 110 ? 16.297 22.609 23.125 1 97.38 110 ARG A O 1
ATOM 864 N N . ILE A 1 111 ? 14.461 21.609 22.484 1 96.38 111 ILE A N 1
ATOM 865 C CA . ILE A 1 111 ? 13.922 21.594 23.844 1 96.38 111 ILE A CA 1
ATOM 866 C C . ILE A 1 111 ? 14.43 20.344 24.578 1 96.38 111 ILE A C 1
ATOM 868 O O . ILE A 1 111 ? 14.109 19.219 24.203 1 96.38 111 ILE A O 1
ATOM 872 N N . GLN A 1 112 ? 15.234 20.578 25.484 1 92.75 112 GLN A N 1
ATOM 873 C CA . GLN A 1 112 ? 15.828 19.5 26.266 1 92.75 112 GLN A CA 1
ATOM 874 C C . GLN A 1 112 ? 15.469 19.625 27.75 1 92.75 112 GLN A C 1
ATOM 876 O O . GLN A 1 112 ? 15.148 20.719 28.219 1 92.75 112 GLN A O 1
ATOM 881 N N . GLY A 1 113 ? 15.5 18.578 28.469 1 89.69 113 GLY A N 1
ATOM 882 C CA . GLY A 1 113 ? 15.328 18.578 29.906 1 89.69 113 GLY A CA 1
ATOM 883 C C . GLY A 1 113 ? 13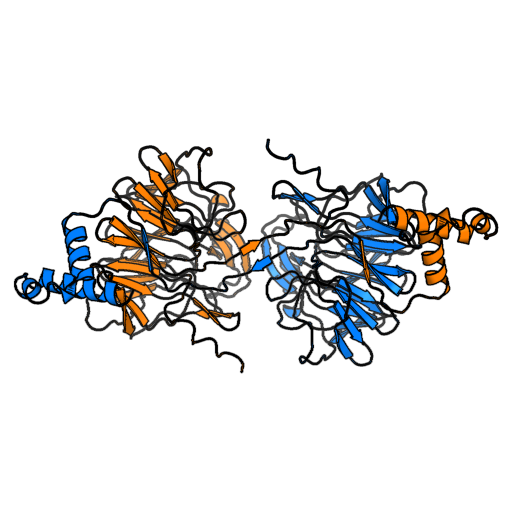.914 18.906 30.344 1 89.69 113 GLY A C 1
ATOM 884 O O . GLY A 1 113 ? 13.695 19.453 31.422 1 89.69 113 GLY A O 1
ATOM 885 N N . ALA A 1 114 ? 12.969 18.797 29.422 1 93.88 114 ALA A N 1
ATOM 886 C CA . ALA A 1 114 ? 11.578 19.016 29.828 1 93.88 114 ALA A CA 1
ATOM 887 C C . ALA A 1 114 ? 11.164 18.047 30.922 1 93.88 114 ALA A C 1
ATOM 889 O O . ALA A 1 114 ? 11.602 16.891 30.938 1 93.88 114 ALA A O 1
ATOM 890 N N . LYS A 1 115 ? 10.375 18.594 31.891 1 95.75 115 LYS A N 1
ATOM 891 C CA . LYS A 1 115 ? 9.844 17.734 32.938 1 95.75 115 LYS A CA 1
ATOM 892 C C . LYS A 1 115 ? 8.836 16.734 32.375 1 95.75 115 LYS A C 1
ATOM 894 O O . LYS A 1 115 ? 8.211 17 31.344 1 95.75 115 LYS A O 1
ATOM 899 N N . GLY A 1 116 ? 8.742 15.602 33.062 1 95.19 116 GLY A N 1
ATOM 900 C CA . GLY A 1 116 ? 7.816 14.578 32.594 1 95.19 116 GLY A CA 1
ATOM 901 C C . GLY A 1 116 ? 8.383 13.703 31.516 1 95.19 116 GLY A C 1
ATOM 902 O O . GLY A 1 116 ? 9.562 13.82 31.156 1 95.19 116 GLY A O 1
ATOM 903 N N . THR A 1 117 ? 7.566 12.82 31.031 1 92.12 117 THR A N 1
ATOM 904 C CA . THR A 1 117 ? 8.008 11.875 30.016 1 92.12 117 THR A CA 1
ATOM 905 C C . THR A 1 117 ? 7.398 12.211 28.656 1 92.12 117 THR A C 1
ATOM 907 O O . THR A 1 117 ? 6.176 12.281 28.516 1 92.12 117 THR A O 1
ATOM 910 N N . ALA A 1 118 ? 8.258 12.461 27.703 1 93.75 118 ALA A N 1
ATOM 911 C CA . ALA A 1 118 ? 7.777 12.68 26.344 1 93.75 118 ALA A CA 1
ATOM 912 C C . ALA A 1 118 ? 7.164 11.406 25.766 1 93.75 118 ALA A C 1
ATOM 914 O O . ALA A 1 118 ? 7.543 10.297 26.156 1 93.75 118 ALA A O 1
ATOM 915 N N . PRO A 1 119 ? 6.207 11.594 24.875 1 92.81 119 PRO A N 1
ATOM 916 C CA . PRO A 1 119 ? 5.707 10.398 24.172 1 92.81 119 PRO A CA 1
ATOM 917 C C . PRO A 1 119 ? 6.801 9.664 23.422 1 92.81 119 PRO A C 1
ATOM 919 O O . PRO A 1 119 ? 7.848 10.242 23.109 1 92.81 119 PRO A O 1
ATOM 922 N N . SER A 1 120 ? 6.562 8.375 23.109 1 90.06 120 SER A N 1
ATOM 923 C CA . SER A 1 120 ? 7.496 7.594 22.297 1 90.06 120 SER A CA 1
ATOM 924 C C . SER A 1 120 ? 7.707 8.219 20.922 1 90.06 120 SER A C 1
ATOM 926 O O . SER A 1 120 ? 6.879 9.008 20.469 1 90.06 120 SER A O 1
ATOM 928 N N . PRO A 1 121 ? 8.898 7.93 20.359 1 90.75 121 PRO A N 1
ATOM 929 C CA . PRO A 1 121 ? 9.031 8.359 18.969 1 90.75 121 PRO A CA 1
ATOM 930 C C . PRO A 1 121 ? 7.824 7.98 18.109 1 90.75 121 PRO A C 1
ATOM 932 O O . PRO A 1 121 ? 7.27 6.887 18.266 1 90.75 121 PRO A O 1
ATOM 935 N N . ARG A 1 122 ? 7.391 8.859 17.281 1 93.5 122 ARG A N 1
ATOM 936 C CA . ARG A 1 122 ? 6.152 8.617 16.547 1 93.5 122 ARG A CA 1
ATOM 937 C C . ARG A 1 122 ? 6.035 9.547 15.344 1 93.5 122 ARG A C 1
ATOM 939 O O . ARG A 1 122 ? 6.852 10.453 15.18 1 93.5 122 ARG A O 1
ATOM 946 N N . ASN A 1 123 ? 5.094 9.289 14.508 1 93.56 123 ASN A N 1
ATOM 947 C CA . ASN A 1 123 ? 4.727 10.164 13.398 1 93.56 123 ASN A CA 1
ATOM 948 C C . ASN A 1 123 ? 3.225 10.117 13.125 1 93.56 123 ASN A C 1
ATOM 950 O O . ASN A 1 123 ? 2.488 9.391 13.797 1 93.56 123 ASN A O 1
ATOM 954 N N . SER A 1 124 ? 2.756 11.023 12.312 1 95.62 124 SER A N 1
ATOM 955 C CA . SER A 1 124 ? 1.389 11.039 11.805 1 95.62 124 SER A CA 1
ATOM 956 C C . SER A 1 124 ? 0.384 11.305 12.922 1 95.62 124 SER A C 1
ATOM 958 O O . SER A 1 124 ? -0.738 10.797 12.883 1 95.62 124 SER A O 1
ATOM 960 N N . HIS A 1 125 ? 0.849 11.93 13.984 1 97.25 125 HIS A N 1
ATOM 961 C CA . HIS A 1 125 ? -0.027 12.414 15.047 1 97.25 125 HIS A CA 1
ATOM 962 C C . HIS A 1 125 ? -0.523 13.828 14.758 1 97.25 125 HIS A C 1
ATOM 964 O O . HIS A 1 125 ? -0.099 14.445 13.781 1 97.25 125 HIS A O 1
ATOM 970 N N . SER A 1 126 ? -1.479 14.266 15.5 1 97.62 126 SER A N 1
ATOM 971 C CA . SER A 1 126 ? -1.996 15.625 15.359 1 97.62 126 SER A CA 1
ATOM 972 C C . SER A 1 126 ? -1.813 16.422 16.656 1 97.62 126 SER A C 1
ATOM 974 O O . SER A 1 126 ? -1.4 15.867 17.672 1 97.62 126 SER A O 1
ATOM 976 N N . CYS A 1 127 ? -2.086 17.703 16.578 1 97.06 127 CYS A N 1
ATOM 977 C CA . CYS A 1 127 ? -1.932 18.516 17.766 1 97.06 127 CYS A CA 1
ATOM 978 C C . CYS A 1 127 ? -2.947 19.656 17.781 1 97.06 127 CYS A C 1
ATOM 980 O O . CYS A 1 127 ? -3.295 20.203 16.734 1 97.06 127 CYS A O 1
ATOM 982 N N . TRP A 1 128 ? -3.486 19.984 18.969 1 98.5 128 TRP A N 1
ATOM 983 C CA . TRP A 1 128 ? -4.27 21.172 19.266 1 98.5 128 TRP A CA 1
ATOM 984 C C . TRP A 1 128 ? -3.469 22.172 20.109 1 98.5 128 TRP A C 1
ATOM 986 O O . TRP A 1 128 ? -2.725 21.766 21 1 98.5 128 TRP A O 1
ATOM 996 N N . VAL A 1 129 ? -3.598 23.438 19.75 1 98.38 129 VAL A N 1
ATOM 997 C CA . VAL A 1 129 ? -3.047 24.484 20.594 1 98.38 129 VAL A CA 1
ATOM 998 C C . VAL A 1 129 ? -4.145 25.062 21.484 1 98.38 129 VAL A C 1
ATOM 1000 O O . VAL A 1 129 ? -5.113 25.656 20.984 1 98.38 129 VAL A O 1
ATOM 1003 N N . HIS A 1 130 ? -4.016 24.891 22.781 1 98.38 130 HIS A N 1
ATOM 1004 C CA . HIS A 1 130 ? -5.023 25.359 23.719 1 98.38 130 HIS A CA 1
ATOM 1005 C C . HIS A 1 130 ? -4.383 25.891 25 1 98.38 130 HIS A C 1
ATOM 1007 O O . HIS A 1 130 ? -3.656 25.156 25.688 1 98.38 130 HIS A O 1
ATOM 1013 N N . ARG A 1 131 ? -4.605 27.156 25.281 1 97.25 131 ARG A N 1
ATOM 1014 C CA . ARG A 1 131 ? -4.07 27.812 26.469 1 97.25 131 ARG A CA 1
ATOM 1015 C C . ARG A 1 131 ? -2.559 27.656 26.562 1 97.25 131 ARG A C 1
ATOM 1017 O O . ARG A 1 131 ? -2.033 27.219 27.578 1 97.25 131 ARG A O 1
ATOM 1024 N N . ASP A 1 132 ? -1.9 27.875 25.516 1 97.25 132 ASP A N 1
ATOM 1025 C CA . ASP A 1 132 ? -0.45 27.875 25.359 1 97.25 132 ASP A CA 1
ATOM 1026 C C . ASP A 1 132 ? 0.135 26.484 25.578 1 97.25 132 ASP A C 1
ATOM 1028 O O . ASP A 1 132 ? 1.309 26.344 25.938 1 97.25 132 ASP A O 1
ATOM 1032 N N . ARG A 1 133 ? -0.732 25.516 25.406 1 98.25 133 ARG A N 1
ATOM 1033 C CA . ARG A 1 133 ? -0.28 24.125 25.469 1 98.25 133 ARG A CA 1
ATOM 1034 C C . ARG A 1 133 ? -0.432 23.438 24.109 1 98.25 133 ARG A C 1
ATOM 1036 O O . ARG A 1 133 ? -1.311 23.797 23.328 1 98.25 133 ARG A O 1
ATOM 1043 N N . LEU A 1 134 ? 0.472 22.547 23.922 1 98.62 134 LEU A N 1
ATOM 1044 C CA . LEU A 1 134 ? 0.371 21.656 22.781 1 98.62 134 LEU A CA 1
ATOM 1045 C C . LEU A 1 134 ? -0.188 20.297 23.188 1 98.62 134 LEU A C 1
ATOM 1047 O O . LEU A 1 134 ? 0.42 19.594 24 1 98.62 134 LEU A O 1
ATOM 1051 N N . ILE A 1 135 ? -1.373 19.984 22.656 1 98.75 135 ILE A N 1
ATOM 1052 C CA . ILE A 1 135 ? -2.039 18.734 23 1 98.75 135 ILE A CA 1
ATOM 1053 C C . ILE A 1 135 ? -2.006 17.797 21.797 1 98.75 135 ILE A C 1
ATOM 1055 O O . ILE A 1 135 ? -2.707 18.016 20.812 1 98.75 135 ILE A O 1
ATOM 1059 N N . TYR A 1 136 ? -1.189 16.734 21.938 1 98.44 136 TYR A N 1
ATOM 1060 C CA . TYR A 1 136 ? -0.981 15.797 20.844 1 98.44 136 TYR A CA 1
ATOM 1061 C C . TYR A 1 136 ? -1.911 14.602 20.969 1 98.44 136 TYR A C 1
ATOM 1063 O O . TYR A 1 136 ? -2.225 14.164 22.078 1 98.44 136 TYR A O 1
ATOM 1071 N N . PHE A 1 137 ? -2.342 14.078 19.812 1 98.19 137 PHE A N 1
ATOM 1072 C CA . PHE A 1 137 ? -3.182 12.891 19.797 1 98.19 137 PHE A CA 1
ATOM 1073 C C . PHE A 1 137 ? -2.727 11.922 18.703 1 98.19 137 PHE A C 1
ATOM 1075 O O . PHE A 1 137 ? -2.463 12.336 17.562 1 98.19 137 PHE A O 1
ATOM 1082 N N . GLY A 1 138 ? -2.689 10.633 19.078 1 96.5 138 GLY A N 1
ATOM 1083 C CA . GLY A 1 138 ? -2.559 9.539 18.125 1 96.5 138 GLY A CA 1
ATOM 1084 C C . GLY A 1 138 ? -1.181 9.453 17.5 1 96.5 138 GLY A C 1
ATOM 1085 O O . GLY A 1 138 ? -0.182 9.812 18.125 1 96.5 138 GLY A O 1
ATOM 1086 N N . GLY A 1 139 ? -1.15 8.828 16.312 1 95.12 139 GLY A N 1
ATOM 1087 C CA . GLY A 1 139 ? 0.087 8.633 15.57 1 95.12 139 GLY A CA 1
ATOM 1088 C C . GLY A 1 139 ? 0.573 7.195 15.594 1 95.12 139 GLY A C 1
ATOM 1089 O O . GLY A 1 139 ? 0.001 6.352 16.281 1 95.12 139 GLY A O 1
ATOM 1090 N N . TYR A 1 140 ? 1.54 6.945 14.758 1 91.31 140 TYR A N 1
ATOM 1091 C CA . TYR A 1 140 ? 2.264 5.68 14.711 1 91.31 140 TYR A CA 1
ATOM 1092 C C . TYR A 1 140 ? 3.52 5.734 15.57 1 91.31 140 TYR A C 1
ATOM 1094 O O . TYR A 1 140 ? 4.414 6.543 15.32 1 91.31 140 TYR A O 1
ATOM 1102 N N . GLY A 1 141 ? 3.5 4.875 16.578 1 87 141 GLY A N 1
ATOM 1103 C CA . GLY A 1 141 ? 4.594 4.898 17.547 1 87 141 GLY A CA 1
ATOM 1104 C C . GLY A 1 141 ? 4.98 3.52 18.031 1 87 141 GLY A C 1
ATOM 1105 O O . GLY A 1 141 ? 4.727 2.518 17.359 1 87 141 GLY A O 1
ATOM 1106 N N . CYS A 1 142 ? 5.738 3.609 19.172 1 83.5 142 CYS A N 1
ATOM 1107 C CA . CYS A 1 142 ? 6.219 2.314 19.641 1 83.5 142 CYS A CA 1
ATOM 1108 C C . CYS A 1 142 ? 6.059 2.188 21.156 1 83.5 142 CYS A C 1
ATOM 1110 O O . CYS A 1 142 ? 5.934 3.193 21.859 1 83.5 142 CYS A O 1
ATOM 1112 N N . LYS A 1 143 ? 5.984 1.006 21.547 1 79.94 143 LYS A N 1
ATOM 1113 C CA . LYS A 1 143 ? 5.953 0.623 22.953 1 79.94 143 LYS A CA 1
ATOM 1114 C C . LYS A 1 143 ? 6.91 -0.535 23.234 1 79.94 143 LYS A C 1
ATOM 1116 O O . LYS A 1 143 ? 7.164 -1.357 22.344 1 79.94 143 LYS A O 1
ATOM 1121 N N . THR A 1 144 ? 7.441 -0.437 24.375 1 75.94 144 THR A N 1
ATOM 1122 C CA . THR A 1 144 ? 8.211 -1.597 24.797 1 75.94 144 THR A CA 1
ATOM 1123 C C . THR A 1 144 ? 7.293 -2.764 25.141 1 75.94 144 THR A C 1
ATOM 1125 O O . THR A 1 144 ? 6.09 -2.578 25.328 1 75.94 144 THR A O 1
ATOM 1128 N N . VAL A 1 145 ? 7.902 -3.887 25.25 1 66.81 145 VAL A N 1
ATOM 1129 C CA . VAL A 1 145 ? 7.133 -5.07 25.625 1 66.81 145 VAL A CA 1
ATOM 1130 C C . VAL A 1 145 ? 6.496 -4.867 27 1 66.81 145 VAL A C 1
ATOM 1132 O O . VAL A 1 145 ? 5.348 -5.254 27.219 1 66.81 145 VAL A O 1
ATOM 1135 N N . GLY A 1 146 ? 7.27 -4.277 27.859 1 70.94 146 GLY A N 1
ATOM 1136 C CA . GLY A 1 146 ? 6.73 -3.975 29.172 1 70.94 146 GLY A CA 1
ATOM 1137 C C . GLY A 1 146 ? 5.555 -3.016 29.141 1 70.94 146 GLY A C 1
ATOM 1138 O O . GLY A 1 146 ? 4.566 -3.207 29.844 1 70.94 146 GLY A O 1
ATOM 1139 N N . GLU A 1 147 ? 5.652 -2.064 28.312 1 80 147 GLU A N 1
ATOM 1140 C CA . GLU A 1 147 ? 4.57 -1.099 28.156 1 80 147 GLU A CA 1
ATOM 1141 C C . GLU A 1 147 ? 3.336 -1.747 27.531 1 80 147 GLU A C 1
ATOM 1143 O O . GLU A 1 147 ? 2.205 -1.408 27.891 1 80 147 GLU A O 1
ATOM 1148 N N . MET A 1 148 ? 3.652 -2.613 26.688 1 73.38 148 MET A N 1
ATOM 1149 C CA . MET A 1 148 ? 2.566 -3.289 25.984 1 73.38 148 MET A CA 1
ATOM 1150 C C . MET A 1 148 ? 1.73 -4.125 26.938 1 73.38 148 MET A C 1
ATOM 1152 O O . MET A 1 148 ? 0.519 -4.258 26.766 1 73.38 148 MET A O 1
ATOM 1156 N N . GLN A 1 149 ? 2.418 -4.707 27.812 1 68.5 149 GLN A N 1
ATOM 1157 C CA . GLN A 1 149 ? 1.72 -5.547 28.781 1 68.5 149 GLN A CA 1
ATOM 1158 C C . GLN A 1 149 ? 0.714 -4.734 29.594 1 68.5 149 GLN A C 1
ATOM 1160 O O . GLN A 1 149 ? -0.313 -5.262 30.031 1 68.5 149 GLN A O 1
ATOM 1165 N N . ASN A 1 150 ? 0.976 -3.484 29.688 1 74.44 150 ASN A N 1
ATOM 1166 C CA . ASN A 1 150 ? 0.117 -2.631 30.5 1 74.44 150 ASN A CA 1
ATOM 1167 C C . ASN A 1 150 ? -0.785 -1.754 29.641 1 74.44 150 ASN A C 1
ATOM 1169 O O . ASN A 1 150 ? -1.436 -0.838 30.141 1 74.44 150 ASN A O 1
ATOM 1173 N N . THR A 1 151 ? -0.754 -1.974 28.328 1 77.62 151 THR A N 1
ATOM 1174 C CA . THR A 1 151 ? -1.553 -1.16 27.406 1 77.62 151 THR A CA 1
ATOM 1175 C C . THR A 1 151 ? -2.691 -1.98 26.812 1 77.62 151 THR A C 1
ATOM 1177 O O . THR A 1 151 ? -2.451 -2.963 26.109 1 77.62 151 THR A O 1
ATOM 1180 N N . PRO A 1 152 ? -3.955 -1.539 27.188 1 69.81 152 PRO A N 1
ATOM 1181 C CA . PRO A 1 152 ? -5.066 -2.26 26.562 1 69.81 152 PRO A CA 1
ATOM 1182 C C . PRO A 1 152 ? -4.992 -2.264 25.047 1 69.81 152 PRO A C 1
ATOM 1184 O O . PRO A 1 152 ? -4.523 -1.292 24.438 1 69.81 152 PRO A O 1
ATOM 1187 N N . ALA A 1 153 ? -5.469 -3.316 24.453 1 65.81 153 ALA A N 1
ATOM 1188 C CA . ALA A 1 153 ? -5.465 -3.48 23 1 65.81 153 ALA A CA 1
ATOM 1189 C C . ALA A 1 153 ? -6.234 -2.354 22.328 1 65.81 153 ALA A C 1
ATOM 1191 O O . ALA A 1 153 ? -5.918 -1.976 21.188 1 65.81 153 ALA A O 1
ATOM 1192 N N . ALA A 1 154 ? -7.121 -1.793 23.031 1 73.12 154 ALA A N 1
ATOM 1193 C CA . ALA A 1 154 ? -7.953 -0.724 22.484 1 73.12 154 ALA A CA 1
ATOM 1194 C C . ALA A 1 154 ? -7.152 0.565 22.328 1 73.12 154 ALA A C 1
ATOM 1196 O O . ALA A 1 154 ? -7.562 1.474 21.594 1 73.12 154 ALA A O 1
ATOM 1197 N N . ASN A 1 155 ? -6.047 0.579 22.969 1 78.88 155 ASN A N 1
ATOM 1198 C CA . ASN A 1 155 ? -5.289 1.825 22.984 1 78.88 155 ASN A CA 1
ATOM 1199 C C . ASN A 1 155 ? -4.062 1.756 22.078 1 78.88 155 ASN A C 1
ATOM 1201 O O . ASN A 1 155 ? -3.42 2.773 21.812 1 78.88 155 ASN A O 1
ATOM 1205 N N . PHE A 1 156 ? -3.83 0.617 21.656 1 72.62 156 PHE A N 1
ATOM 1206 C CA . PHE A 1 156 ? -2.641 0.424 20.844 1 72.62 156 PHE A CA 1
ATOM 1207 C C . PHE A 1 156 ? -2.814 -0.767 19.906 1 72.62 156 PHE A C 1
ATOM 1209 O O . PHE A 1 156 ? -3.02 -1.895 20.359 1 72.62 156 PHE A O 1
ATOM 1216 N N . VAL A 1 157 ? -2.754 -0.442 18.594 1 66.56 157 VAL A N 1
ATOM 1217 C CA . VAL A 1 157 ? -2.863 -1.499 17.594 1 66.56 157 VAL A CA 1
ATOM 1218 C C . VAL A 1 157 ? -1.49 -1.783 16.984 1 66.56 157 VAL A C 1
ATOM 1220 O O . VAL A 1 157 ? -0.951 -0.961 16.234 1 66.56 157 VAL A O 1
ATOM 1223 N N . ILE A 1 158 ? -0.961 -2.848 17.297 1 64.31 158 ILE A N 1
ATOM 1224 C CA . ILE A 1 158 ? 0.377 -3.229 16.844 1 64.31 158 ILE A CA 1
ATOM 1225 C C . ILE A 1 158 ? 0.368 -3.494 15.344 1 64.31 158 ILE A C 1
ATOM 1227 O O . ILE A 1 158 ? -0.55 -4.137 14.828 1 64.31 158 ILE A O 1
ATOM 1231 N N . GLU A 1 159 ? 1.338 -2.852 14.734 1 63.28 159 GLU A N 1
ATOM 1232 C CA . GLU A 1 159 ? 1.495 -3.107 13.305 1 63.28 159 GLU A CA 1
ATOM 1233 C C . GLU A 1 159 ? 2.793 -3.859 13.023 1 63.28 159 GLU A C 1
ATOM 1235 O O . GLU A 1 159 ? 2.855 -4.668 12.094 1 63.28 159 GLU A O 1
ATOM 1240 N N . GLU A 1 160 ? 3.916 -3.469 13.75 1 60.19 160 GLU A N 1
ATOM 1241 C CA . GLU A 1 160 ? 5.242 -4.012 13.477 1 60.19 160 GLU A CA 1
ATOM 1242 C C . GLU A 1 160 ? 6.027 -4.23 14.766 1 60.19 160 GLU A C 1
ATOM 1244 O O . GLU A 1 160 ? 5.906 -3.449 15.719 1 60.19 160 GLU A O 1
ATOM 1249 N N . LEU A 1 161 ? 6.668 -5.402 14.844 1 54.56 161 LEU A N 1
ATOM 1250 C CA . LEU A 1 161 ? 7.617 -5.641 15.922 1 54.56 161 LEU A CA 1
ATOM 1251 C C . LEU A 1 161 ? 9.055 -5.469 15.438 1 54.56 161 LEU A C 1
ATOM 1253 O O . LEU A 1 161 ? 9.383 -5.871 14.32 1 54.56 161 LEU A O 1
ATOM 1257 N N . SER A 1 162 ? 9.727 -4.574 15.891 1 54.69 162 SER A N 1
ATOM 1258 C CA . SER A 1 162 ? 11.117 -4.371 15.477 1 54.69 162 SER A CA 1
ATOM 1259 C C . SER A 1 162 ? 12.078 -4.676 16.625 1 54.69 162 SER A C 1
ATOM 1261 O O . SER A 1 162 ? 11.797 -4.383 17.781 1 54.69 162 SER A O 1
ATOM 1263 N N . TRP A 1 163 ? 13.055 -5.625 16.203 1 46.12 163 TRP A N 1
ATOM 1264 C CA . TRP A 1 163 ? 14.211 -5.797 17.094 1 46.12 163 TRP A CA 1
ATOM 1265 C C . TRP A 1 163 ? 15.172 -4.621 16.953 1 46.12 163 TRP A C 1
ATOM 1267 O O . TRP A 1 163 ? 15.648 -4.316 15.867 1 46.12 163 TRP A O 1
ATOM 1277 N N . ALA A 1 164 ? 14.773 -3.553 17.281 1 47.34 164 ALA A N 1
ATOM 1278 C CA . ALA A 1 164 ? 15.805 -2.514 17.203 1 47.34 164 ALA A CA 1
ATOM 1279 C C . ALA A 1 164 ? 16.188 -2.016 18.594 1 47.34 164 ALA A C 1
ATOM 1281 O O . ALA A 1 164 ? 15.359 -1.979 19.5 1 47.34 164 ALA A O 1
ATOM 1282 N N . VAL A 1 165 ? 17.438 -2.25 18.859 1 41.53 165 VAL A N 1
ATOM 1283 C CA . VAL A 1 165 ? 18.016 -1.606 20.031 1 41.53 165 VAL A CA 1
ATOM 1284 C C . VAL A 1 165 ? 17.75 -0.103 19.984 1 41.53 165 VAL A C 1
ATOM 1286 O O . VAL A 1 165 ? 18.422 0.624 19.25 1 41.53 165 VAL A O 1
ATOM 1289 N N . ILE A 1 166 ? 16.641 0.278 19.812 1 42.56 166 ILE A N 1
ATOM 1290 C CA . ILE A 1 166 ? 16.547 1.707 20.094 1 42.56 166 ILE A CA 1
ATOM 1291 C C . ILE A 1 166 ? 16.656 1.949 21.594 1 42.56 166 ILE A C 1
ATOM 1293 O O . ILE A 1 166 ? 15.891 1.393 22.375 1 42.56 166 ILE A O 1
ATOM 1297 N N . GLU A 1 167 ? 17.516 2.92 22.047 1 41.41 167 GLU A N 1
ATOM 1298 C CA . GLU A 1 167 ? 17.875 3.355 23.391 1 41.41 167 GLU A CA 1
ATOM 1299 C C . GLU A 1 167 ? 17.906 2.18 24.359 1 41.41 167 GLU A C 1
ATOM 1301 O O . GLU A 1 167 ? 17.297 2.232 25.438 1 41.41 167 GLU A O 1
ATOM 1306 N N . ASN A 1 168 ? 18.547 1.11 24.062 1 45.81 168 ASN A N 1
ATOM 1307 C CA . ASN A 1 168 ? 18.859 -0.032 24.906 1 45.81 168 ASN A CA 1
ATOM 1308 C C . ASN A 1 168 ? 17.688 -1.007 25 1 45.81 168 ASN A C 1
ATOM 1310 O O . ASN A 1 168 ? 17.641 -1.859 25.891 1 45.81 168 ASN A O 1
ATOM 1314 N N . THR A 1 169 ? 16.672 -0.561 24.422 1 49 169 THR A N 1
ATOM 1315 C CA . THR A 1 169 ? 15.578 -1.517 24.516 1 49 169 THR A CA 1
ATOM 1316 C C . THR A 1 169 ? 15.539 -2.418 23.281 1 49 169 THR A C 1
ATOM 1318 O O . THR A 1 169 ? 15.594 -1.934 22.156 1 49 169 THR A O 1
ATOM 1321 N N . LEU A 1 170 ? 15.672 -3.654 23.5 1 54.41 170 LEU A N 1
ATOM 1322 C CA . LEU A 1 170 ? 15.906 -4.699 22.5 1 54.41 170 LEU A CA 1
ATOM 1323 C C . LEU A 1 170 ? 14.68 -4.891 21.625 1 54.41 170 LEU A C 1
ATOM 1325 O O . LEU A 1 170 ? 14.805 -5.137 20.422 1 54.41 170 LEU A O 1
ATOM 1329 N N . PHE A 1 171 ? 13.461 -4.691 22.328 1 60.03 171 PHE A N 1
ATOM 1330 C CA . PHE A 1 171 ? 12.297 -5.109 21.547 1 60.03 171 PHE A CA 1
ATOM 1331 C C . PHE A 1 171 ? 11.195 -4.059 21.625 1 60.03 171 PHE A C 1
ATOM 1333 O O . PHE A 1 171 ? 10.789 -3.656 22.719 1 60.03 171 PHE A O 1
ATOM 1340 N N . ARG A 1 172 ? 10.945 -3.381 20.469 1 70.06 172 ARG A N 1
ATOM 1341 C CA . ARG A 1 172 ? 9.898 -2.367 20.438 1 70.06 172 ARG A CA 1
ATOM 1342 C C . ARG A 1 172 ? 8.727 -2.82 19.578 1 70.06 172 ARG A C 1
ATOM 1344 O O . ARG A 1 172 ? 8.922 -3.459 18.547 1 70.06 172 ARG A O 1
ATOM 1351 N N . CYS A 1 173 ? 7.527 -2.588 20.078 1 71.69 173 CYS A N 1
ATOM 1352 C CA . CYS A 1 173 ? 6.289 -2.793 19.328 1 71.69 173 CYS A CA 1
ATOM 1353 C C . CYS A 1 173 ? 5.816 -1.495 18.688 1 71.69 173 CYS A C 1
ATOM 1355 O O . CYS A 1 173 ? 5.531 -0.518 19.375 1 71.69 173 CYS A O 1
ATOM 1357 N N . TRP A 1 174 ? 5.801 -1.547 17.344 1 77 174 TRP A N 1
ATOM 1358 C CA . TRP A 1 174 ? 5.359 -0.352 16.641 1 77 174 TRP A CA 1
ATOM 1359 C C . TRP A 1 174 ? 3.893 -0.469 16.234 1 77 174 TRP A C 1
ATOM 1361 O O . TRP A 1 174 ? 3.439 -1.537 15.812 1 77 174 TRP A O 1
ATOM 1371 N N . GLY A 1 175 ? 3.115 0.561 16.422 1 82.12 175 GLY A N 1
ATOM 1372 C CA . GLY A 1 175 ? 1.697 0.533 16.109 1 82.12 175 GLY A CA 1
ATOM 1373 C C . GLY A 1 175 ? 1.029 1.89 16.234 1 82.12 175 GLY A C 1
ATOM 1374 O O . GLY A 1 175 ? 1.7 2.898 16.469 1 82.12 175 GLY A O 1
ATOM 1375 N N . TRP A 1 176 ? -0.275 1.89 15.938 1 87.25 176 TRP A N 1
ATOM 1376 C CA . TRP A 1 176 ? -1.087 3.098 16.031 1 87.25 176 TRP A CA 1
ATOM 1377 C C . TRP A 1 176 ? -1.544 3.324 17.469 1 87.25 176 TRP A C 1
ATOM 1379 O O . TRP A 1 176 ? -1.883 2.373 18.188 1 87.25 176 TRP A O 1
ATOM 1389 N N . ASN A 1 177 ? -1.524 4.59 17.875 1 90 177 ASN A N 1
ATOM 1390 C CA . ASN A 1 177 ? -1.92 4.926 19.25 1 90 177 ASN A CA 1
ATOM 1391 C C . ASN A 1 177 ? -3.109 5.883 19.266 1 90 177 ASN A C 1
ATOM 1393 O O . ASN A 1 177 ? -3.41 6.523 18.25 1 90 177 ASN A O 1
ATOM 1397 N N . ASN A 1 178 ? -3.836 5.844 20.375 1 95.06 178 ASN A N 1
ATOM 1398 C CA . ASN A 1 178 ? -4.855 6.859 20.625 1 95.06 178 ASN A CA 1
ATOM 1399 C C . ASN A 1 178 ? -4.574 7.629 21.906 1 95.06 178 ASN A C 1
ATOM 1401 O O . ASN A 1 178 ? -5.5 7.961 22.656 1 95.06 178 ASN A O 1
ATOM 1405 N N . GLU A 1 179 ? -3.303 7.863 22.188 1 94.5 179 GLU A N 1
ATOM 1406 C CA . GLU A 1 179 ? -2.846 8.562 23.375 1 94.5 179 GLU A CA 1
ATOM 1407 C C . GLU A 1 179 ? -3.02 10.078 23.234 1 94.5 179 GLU A C 1
ATOM 1409 O O . GLU A 1 179 ? -2.951 10.609 22.125 1 94.5 179 GLU A O 1
ATOM 1414 N N . VAL A 1 180 ? -3.248 10.625 24.422 1 97.38 180 VAL A N 1
ATOM 1415 C CA . VAL A 1 180 ? -3.219 12.086 24.516 1 97.38 180 VAL A CA 1
ATOM 1416 C C . VAL A 1 180 ? -2.016 12.523 25.359 1 97.38 180 VAL A C 1
ATOM 1418 O O . VAL A 1 180 ? -1.82 12.047 26.469 1 97.38 180 VAL A O 1
ATOM 1421 N N . ASN A 1 181 ? -1.196 13.359 24.781 1 97.75 181 ASN A N 1
ATOM 1422 C CA . ASN A 1 181 ? -0.031 13.914 25.469 1 97.75 181 ASN A CA 1
ATOM 1423 C C . ASN A 1 181 ? -0.034 15.438 25.422 1 97.75 181 ASN A C 1
ATOM 1425 O O . ASN A 1 181 ? -0.395 16.031 24.406 1 97.75 181 ASN A O 1
ATOM 1429 N N . VAL A 1 182 ? 0.358 16 26.562 1 98.5 182 VAL A N 1
ATOM 1430 C CA . VAL A 1 182 ? 0.307 17.453 26.672 1 98.5 182 VAL A CA 1
ATOM 1431 C C . VAL A 1 182 ? 1.706 18 26.938 1 98.5 182 VAL A C 1
ATOM 1433 O O . VAL A 1 182 ? 2.434 17.484 27.781 1 98.5 182 VAL A O 1
ATOM 1436 N N . PHE A 1 183 ? 2.074 19.016 26.188 1 98.69 183 PHE A N 1
ATOM 1437 C CA . PHE A 1 183 ? 3.285 19.781 26.469 1 98.69 183 PHE A CA 1
ATOM 1438 C C . PHE A 1 183 ? 2.943 21.203 26.891 1 98.69 183 PHE A C 1
ATOM 1440 O O . PHE A 1 183 ? 2.379 21.969 26.109 1 98.69 183 PHE A O 1
ATOM 1447 N N . ASP A 1 184 ? 3.291 21.531 28.094 1 98.31 184 ASP A N 1
ATOM 1448 C CA . ASP A 1 184 ? 3.129 22.891 28.594 1 98.31 184 ASP A CA 1
ATOM 1449 C C . ASP A 1 184 ? 4.301 23.781 28.172 1 98.31 184 ASP A C 1
ATOM 1451 O O . ASP A 1 184 ? 5.422 23.594 28.641 1 98.31 184 ASP A O 1
ATOM 1455 N N . THR A 1 185 ? 4.023 24.781 27.375 1 97.25 185 THR A N 1
ATOM 1456 C CA . THR A 1 185 ? 5.102 25.562 26.781 1 97.25 185 THR A CA 1
ATOM 1457 C C . THR A 1 185 ? 5.719 26.5 27.812 1 97.25 185 THR A C 1
ATOM 1459 O O . THR A 1 185 ? 6.859 26.938 27.656 1 97.25 185 THR A O 1
ATOM 1462 N N . HIS A 1 186 ? 5 26.812 28.859 1 96.62 186 HIS A N 1
ATOM 1463 C CA . HIS A 1 186 ? 5.523 27.672 29.906 1 96.62 186 HIS A CA 1
ATOM 1464 C C . HIS A 1 186 ? 6.391 26.875 30.891 1 96.62 186 HIS A C 1
ATOM 1466 O O . HIS A 1 186 ? 7.508 27.297 31.203 1 96.62 186 HIS A O 1
ATOM 1472 N N . ALA A 1 187 ? 5.91 25.75 31.266 1 96.25 187 ALA A N 1
ATOM 1473 C CA . ALA A 1 187 ? 6.609 24.922 32.25 1 96.25 187 ALA A CA 1
ATOM 1474 C C . ALA A 1 187 ? 7.629 24 31.562 1 96.25 187 ALA A C 1
ATOM 1476 O O . ALA A 1 187 ? 8.477 23.406 32.25 1 96.25 187 ALA A O 1
ATOM 1477 N N . ALA A 1 188 ? 7.609 23.969 30.281 1 96 188 ALA A N 1
ATOM 1478 C CA . ALA A 1 188 ? 8.43 23.016 29.547 1 96 188 ALA A CA 1
ATOM 1479 C C . ALA A 1 188 ? 8.305 21.609 30.141 1 96 188 ALA A C 1
ATOM 1481 O O . ALA A 1 188 ? 9.305 21 30.516 1 96 188 ALA A O 1
ATOM 1482 N N . ALA A 1 189 ? 7.086 21.156 30.078 1 98.12 189 ALA A N 1
ATOM 1483 C CA . ALA A 1 189 ? 6.805 19.891 30.75 1 98.12 189 ALA A CA 1
ATOM 1484 C C . ALA A 1 189 ? 5.793 19.062 29.969 1 98.12 189 ALA A C 1
ATOM 1486 O O . ALA A 1 189 ? 4.828 19.609 29.422 1 98.12 189 ALA A O 1
ATOM 1487 N N . TRP A 1 190 ? 6.082 17.797 29.969 1 97.94 190 TRP A N 1
ATOM 1488 C CA . TRP A 1 190 ? 5.176 16.828 29.359 1 97.94 190 TRP A CA 1
ATOM 1489 C C . TRP A 1 190 ? 4.254 16.203 30.406 1 97.94 190 TRP A C 1
ATOM 1491 O O . TRP A 1 190 ? 4.66 15.969 31.531 1 97.94 190 TRP A O 1
ATOM 1501 N N . SER A 1 191 ? 3.037 15.93 30 1 97.69 191 SER A N 1
ATOM 1502 C CA . SER A 1 191 ? 2.102 15.164 30.812 1 97.69 191 SER A CA 1
ATOM 1503 C C . SER A 1 191 ? 1.14 14.359 29.953 1 97.69 191 SER A C 1
ATOM 1505 O O . SER A 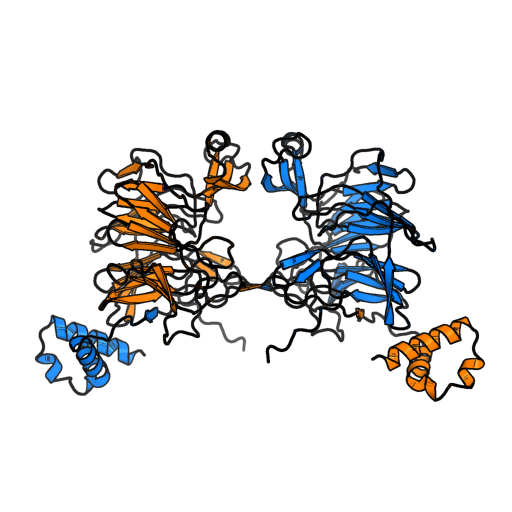1 191 ? 0.973 14.656 28.766 1 97.69 191 SER A O 1
ATOM 1507 N N . SER A 1 192 ? 0.561 13.328 30.484 1 95.5 192 SER A N 1
ATOM 1508 C CA . SER A 1 192 ? -0.469 12.508 29.844 1 95.5 192 SER A CA 1
ATOM 1509 C C . SER A 1 192 ? -1.717 12.422 30.719 1 95.5 192 SER A C 1
ATOM 1511 O O . SER A 1 192 ? -1.771 11.625 31.656 1 95.5 192 SER A O 1
ATOM 1513 N N . PRO A 1 193 ? -2.662 13.18 30.359 1 95.81 193 PRO A N 1
ATOM 1514 C CA . PRO A 1 193 ? -3.869 13.164 31.203 1 95.81 193 PRO A CA 1
ATOM 1515 C C . PRO A 1 193 ? -4.613 11.828 31.125 1 95.81 193 PRO A C 1
ATOM 1517 O O . PRO A 1 193 ? -4.547 11.141 30.109 1 95.81 193 PRO A O 1
ATOM 1520 N N . ALA A 1 194 ? -5.352 11.531 32.219 1 94 194 ALA A N 1
ATOM 1521 C CA . ALA A 1 194 ? -6.266 10.391 32.188 1 94 194 ALA A CA 1
ATOM 1522 C C . ALA A 1 194 ? -7.527 10.719 31.391 1 94 194 ALA A C 1
ATOM 1524 O O . ALA A 1 194 ? -8.312 11.586 31.797 1 94 194 ALA A O 1
ATOM 1525 N N . VAL A 1 195 ? -7.641 10.086 30.312 1 95.06 195 VAL A N 1
ATOM 1526 C CA . VAL A 1 195 ? -8.781 10.375 29.438 1 95.06 195 VAL A CA 1
ATOM 1527 C C . VAL A 1 195 ? -9.922 9.398 29.75 1 95.06 195 VAL A C 1
ATOM 1529 O O . VAL A 1 195 ? -9.68 8.289 30.219 1 95.06 195 VAL A O 1
ATOM 1532 N N . ARG A 1 196 ? -11.141 9.836 29.562 1 95.44 196 ARG A N 1
ATOM 1533 C CA . ARG A 1 196 ? -12.328 9.023 29.766 1 95.44 196 ARG A CA 1
ATOM 1534 C C . ARG A 1 196 ? -13.328 9.203 28.625 1 95.44 196 ARG A C 1
ATOM 1536 O O . ARG A 1 196 ? -13.094 10.008 27.719 1 95.44 196 ARG A O 1
ATOM 1543 N N . GLY A 1 197 ? -14.391 8.344 28.609 1 95.56 197 GLY A N 1
ATOM 1544 C CA . GLY A 1 197 ? -15.422 8.414 27.594 1 95.56 197 GLY A CA 1
ATOM 1545 C C . GLY A 1 197 ? -15.211 7.43 26.453 1 95.56 197 GLY A C 1
ATOM 1546 O O . GLY A 1 197 ? -14.617 6.371 26.656 1 95.56 197 GLY A O 1
ATOM 1547 N N . SER A 1 198 ? -15.844 7.82 25.312 1 94.56 198 SER A N 1
ATOM 1548 C CA . SER A 1 198 ? -15.742 6.969 24.125 1 94.56 198 SER A CA 1
ATOM 1549 C C . SER A 1 198 ? -14.461 7.258 23.344 1 94.56 198 SER A C 1
ATOM 1551 O O . SER A 1 198 ? -14.461 8.062 22.422 1 94.56 198 SER A O 1
ATOM 1553 N N . LEU A 1 199 ? -13.438 6.516 23.609 1 93.88 199 LEU A N 1
ATOM 1554 C CA . LEU A 1 199 ? -12.133 6.77 23 1 93.88 199 LEU A CA 1
ATOM 1555 C C . LEU A 1 199 ? -12.141 6.41 21.531 1 93.88 199 LEU A C 1
ATOM 1557 O O . LEU A 1 199 ? -12.703 5.387 21.125 1 93.88 199 LEU A O 1
ATOM 1561 N N . PRO A 1 200 ? -11.562 7.289 20.734 1 94.81 200 PRO A N 1
ATOM 1562 C CA . PRO A 1 200 ? -11.383 6.906 19.328 1 94.81 200 PRO A CA 1
ATOM 1563 C C . PRO A 1 200 ? -10.438 5.723 19.156 1 94.81 200 PRO A C 1
ATOM 1565 O O . PRO A 1 200 ? -9.57 5.496 20 1 94.81 200 PRO A O 1
ATOM 1568 N N . THR A 1 201 ? -10.578 4.988 18.047 1 89.38 201 THR A N 1
ATOM 1569 C CA . THR A 1 201 ? -9.625 3.951 17.688 1 89.38 201 THR A CA 1
ATOM 1570 C C . THR A 1 201 ? -8.242 4.551 17.438 1 89.38 201 THR A C 1
ATOM 1572 O O . THR A 1 201 ? -8.117 5.656 16.906 1 89.38 201 THR A O 1
ATOM 1575 N N . PRO A 1 202 ? -7.211 3.781 17.875 1 90.69 202 PRO A N 1
ATOM 1576 C CA . PRO A 1 202 ? -5.867 4.234 17.516 1 90.69 202 PRO A CA 1
ATOM 1577 C C . PRO A 1 202 ? -5.727 4.562 16.031 1 90.69 202 PRO A C 1
ATOM 1579 O O . PRO A 1 202 ? -6.227 3.82 15.188 1 90.69 202 PRO A O 1
ATOM 1582 N N . ARG A 1 203 ? -5.086 5.703 15.742 1 91.38 203 ARG A N 1
ATOM 1583 C CA . ARG A 1 203 ? -5.078 6.156 14.352 1 91.38 203 ARG A CA 1
ATOM 1584 C C . ARG A 1 203 ? -3.963 7.172 14.117 1 91.38 203 ARG A C 1
ATOM 1586 O O . ARG A 1 203 ? -3.371 7.684 15.07 1 91.38 203 ARG A O 1
ATOM 1593 N N . GLY A 1 204 ? -3.654 7.348 12.891 1 94.31 204 GLY A N 1
ATOM 1594 C CA . GLY A 1 204 ? -2.809 8.406 12.359 1 94.31 204 GLY A CA 1
ATOM 1595 C C . GLY A 1 204 ? -3.314 8.969 11.047 1 94.31 204 GLY A C 1
ATOM 1596 O O . GLY A 1 204 ? -4.34 8.531 10.531 1 94.31 204 GLY A O 1
ATOM 1597 N N . CYS A 1 205 ? -2.701 10.055 10.672 1 94.75 205 CYS A N 1
ATOM 1598 C CA . CYS A 1 205 ? -3.08 10.688 9.406 1 94.75 205 CYS A CA 1
ATOM 1599 C C . CYS A 1 205 ? -4.531 11.156 9.445 1 94.75 205 CYS A C 1
ATOM 1601 O O . CYS A 1 205 ? -5.191 11.219 8.414 1 94.75 205 CYS A O 1
ATOM 1603 N N . HIS A 1 206 ? -5.086 11.352 10.617 1 97.44 206 HIS A N 1
ATOM 1604 C CA . HIS A 1 206 ? -6.41 11.93 10.805 1 97.44 206 HIS A CA 1
ATOM 1605 C C . HIS A 1 206 ? -6.352 13.453 10.781 1 97.44 206 HIS A C 1
ATOM 1607 O O . HIS A 1 206 ? -5.266 14.039 10.82 1 97.44 206 HIS A O 1
ATOM 1613 N N . ALA A 1 207 ? -7.469 14.047 10.633 1 98.31 207 ALA A N 1
ATOM 1614 C CA . ALA A 1 207 ? -7.574 15.508 10.711 1 98.31 207 ALA A CA 1
ATOM 1615 C C . ALA A 1 207 ? -8.016 15.945 12.102 1 98.31 207 ALA A C 1
ATOM 1617 O O . ALA A 1 207 ? -8.742 15.227 12.789 1 98.31 207 ALA A O 1
ATOM 1618 N N . SER A 1 208 ? -7.555 17.094 12.477 1 98.56 208 SER A N 1
ATOM 1619 C CA . SER A 1 208 ? -7.918 17.625 13.789 1 98.56 208 SER A CA 1
ATOM 1620 C C . SER A 1 208 ? -8.203 19.125 13.711 1 98.56 208 SER A C 1
ATOM 1622 O O . SER A 1 208 ? -7.691 19.812 12.828 1 98.56 208 SER A O 1
ATOM 1624 N N . ALA A 1 209 ? -9.07 19.594 14.57 1 98.56 209 ALA A N 1
ATOM 1625 C CA . ALA A 1 209 ? -9.398 21 14.695 1 98.56 209 ALA A CA 1
ATOM 1626 C C . ALA A 1 209 ? -9.898 21.328 16.109 1 98.56 209 ALA A C 1
ATOM 1628 O O . ALA A 1 209 ? -10.453 20.469 16.781 1 98.56 209 ALA A O 1
ATOM 1629 N N . LEU A 1 210 ? -9.664 22.562 16.5 1 98.44 210 LEU A N 1
ATOM 1630 C CA . LEU A 1 210 ? -10.062 23.016 17.828 1 98.44 210 LEU A CA 1
ATOM 1631 C C . LEU A 1 210 ? -11.219 24 17.75 1 98.44 210 LEU A C 1
ATOM 1633 O O . LEU A 1 210 ? -11.18 24.938 16.953 1 98.44 210 LEU A O 1
ATOM 1637 N N . LEU A 1 211 ? -12.273 23.766 18.484 1 97.75 211 LEU A N 1
ATOM 1638 C CA . LEU A 1 211 ? -13.375 24.703 18.703 1 97.75 211 LEU A CA 1
ATOM 1639 C C . LEU A 1 211 ? -13.578 24.969 20.188 1 97.75 211 LEU A C 1
ATOM 1641 O O . LEU A 1 211 ? -14.062 24.109 20.922 1 97.75 211 LEU A O 1
ATOM 1645 N N . GLY A 1 212 ? -13.227 26.203 20.578 1 96.44 212 GLY A N 1
ATOM 1646 C CA . GLY A 1 212 ? -13.297 26.469 22 1 96.44 212 GLY A CA 1
ATOM 1647 C C . GLY A 1 212 ? -12.383 25.594 22.828 1 96.44 212 GLY A C 1
ATOM 1648 O O . GLY A 1 212 ? -11.172 25.578 22.625 1 96.44 212 GLY A O 1
ATOM 1649 N N . ASN A 1 213 ? -12.969 24.859 23.734 1 97.69 213 ASN A N 1
ATOM 1650 C CA . ASN A 1 213 ? -12.195 23.953 24.578 1 97.69 213 ASN A CA 1
ATOM 1651 C C . ASN A 1 213 ? -12.375 22.5 24.141 1 97.69 213 ASN A C 1
ATOM 1653 O O . ASN A 1 213 ? -12.141 21.578 24.938 1 97.69 213 ASN A O 1
ATOM 1657 N N . LYS A 1 214 ? -12.805 22.375 22.891 1 98.31 214 LYS A N 1
ATOM 1658 C CA . LYS A 1 214 ? -13.023 21.031 22.391 1 98.31 214 LYS A CA 1
ATOM 1659 C C . LYS A 1 214 ? -12.133 20.734 21.188 1 98.31 214 LYS A C 1
ATOM 1661 O O . LYS A 1 214 ? -12.102 21.516 20.219 1 98.31 214 LYS A O 1
ATOM 1666 N N . GLY A 1 215 ? -11.414 19.641 21.297 1 98.62 215 GLY A N 1
ATOM 1667 C CA . GLY A 1 215 ? -10.633 19.156 20.172 1 98.62 215 GLY A CA 1
ATOM 1668 C C . GLY A 1 215 ? -11.344 18.078 19.359 1 98.62 215 GLY A C 1
ATOM 1669 O O . GLY A 1 215 ? -11.75 17.062 19.922 1 98.62 215 GLY A O 1
ATOM 1670 N N . TYR A 1 216 ? -11.5 18.297 18.062 1 98.69 216 TYR A N 1
ATOM 1671 C CA . TYR A 1 216 ? -12.188 17.359 17.188 1 98.69 216 TYR A CA 1
ATOM 1672 C C . TYR A 1 216 ? -11.188 16.562 16.344 1 98.69 216 TYR A C 1
ATOM 1674 O O . TYR A 1 216 ? -10.141 17.078 15.961 1 98.69 216 TYR A O 1
ATOM 1682 N N . ILE A 1 217 ? -11.492 15.25 16.078 1 98.44 217 ILE A N 1
ATOM 1683 C CA . ILE A 1 217 ? -10.711 14.453 15.141 1 98.44 217 ILE A CA 1
ATOM 1684 C C . ILE A 1 217 ? -11.641 13.648 14.234 1 98.44 217 ILE A C 1
ATOM 1686 O O . ILE A 1 217 ? -12.758 13.305 14.633 1 98.44 217 ILE A O 1
ATOM 1690 N N . THR A 1 218 ? -11.195 13.391 13.023 1 97.62 218 THR A N 1
ATOM 1691 C CA . THR A 1 218 ? -11.906 12.539 12.07 1 97.62 218 THR A CA 1
ATOM 1692 C C . THR A 1 218 ? -10.93 11.922 11.07 1 97.62 218 THR A C 1
ATOM 1694 O O . THR A 1 218 ? -9.828 12.43 10.875 1 97.62 218 THR A O 1
ATOM 1697 N N . GLY A 1 219 ? -11.328 10.766 10.547 1 95.31 219 GLY A N 1
ATOM 1698 C CA . GLY A 1 219 ? -10.516 10.109 9.531 1 95.31 219 GLY A CA 1
ATOM 1699 C C . GLY A 1 219 ? -9.344 9.336 10.109 1 95.31 219 GLY A C 1
ATOM 1700 O O . GLY A 1 219 ? -9.203 9.234 11.328 1 95.31 219 GLY A O 1
ATOM 1701 N N . GLY A 1 220 ? -8.555 8.727 9.164 1 92.19 220 GLY A N 1
ATOM 1702 C CA . GLY A 1 220 ? -7.336 8.031 9.547 1 92.19 220 GLY A CA 1
ATOM 1703 C C . GLY A 1 220 ? -7.562 6.566 9.875 1 92.19 220 GLY A C 1
ATOM 1704 O O . GLY A 1 220 ? -6.664 5.891 10.375 1 92.19 220 GLY A O 1
ATOM 1705 N N . VAL A 1 221 ? -8.82 6.137 9.664 1 83.81 221 VAL A N 1
ATOM 1706 C CA . VAL A 1 221 ? -9.148 4.73 9.875 1 83.81 221 VAL A CA 1
ATOM 1707 C C . VAL A 1 221 ? -9.781 4.148 8.617 1 83.81 221 VAL A C 1
ATOM 1709 O O . VAL A 1 221 ? -10.281 4.891 7.766 1 83.81 221 VAL A O 1
ATOM 1712 N N . GLU A 1 222 ? -9.609 2.865 8.555 1 74.19 222 GLU A N 1
ATOM 1713 C CA . GLU A 1 222 ? -10.242 2.176 7.441 1 74.19 222 GLU A CA 1
ATOM 1714 C C . GLU A 1 222 ? -11.734 1.986 7.688 1 74.19 222 GLU A C 1
ATOM 1716 O O . GLU A 1 222 ? -12.148 1.003 8.305 1 74.19 222 GLU A O 1
ATOM 1721 N N . SER A 1 223 ? -12.461 2.865 7.254 1 78.25 223 SER A N 1
ATOM 1722 C CA . SER A 1 223 ? -13.914 2.838 7.363 1 78.25 223 SER A CA 1
ATOM 1723 C C . SER A 1 223 ? -14.57 3.449 6.129 1 78.25 223 SER A C 1
ATOM 1725 O O . SER A 1 223 ? -14 4.34 5.496 1 78.25 223 SER A O 1
ATOM 1727 N N . ALA A 1 224 ? -15.734 2.938 5.82 1 78.31 224 ALA A N 1
ATOM 1728 C CA . ALA A 1 224 ? -16.438 3.4 4.625 1 78.31 224 ALA A CA 1
ATOM 1729 C C . ALA A 1 224 ? -16.828 4.871 4.754 1 78.31 224 ALA A C 1
ATOM 1731 O O . ALA A 1 224 ? -16.875 5.598 3.758 1 78.31 224 ALA A O 1
ATOM 1732 N N . HIS A 1 225 ? -17.125 5.223 6.047 1 87.62 225 HIS A N 1
ATOM 1733 C CA . HIS A 1 225 ? -17.531 6.602 6.289 1 87.62 225 HIS A CA 1
ATOM 1734 C C . HIS A 1 225 ? -16.688 7.25 7.371 1 87.62 225 HIS A C 1
ATOM 1736 O O . HIS A 1 225 ? -16.094 6.559 8.203 1 87.62 225 HIS A O 1
ATOM 1742 N N . LEU A 1 226 ? -16.719 8.594 7.363 1 92.75 226 LEU A N 1
ATOM 1743 C CA . LEU A 1 226 ? -15.945 9.336 8.352 1 92.75 226 LEU A CA 1
ATOM 1744 C C . LEU A 1 226 ? -16.625 9.289 9.719 1 92.75 226 LEU A C 1
ATOM 1746 O O . LEU A 1 226 ? -17.844 9.43 9.82 1 92.75 226 LEU A O 1
ATOM 1750 N N . ASP A 1 227 ? -15.852 8.984 10.688 1 91.56 227 ASP A N 1
ATOM 1751 C CA . ASP A 1 227 ? -16.297 9.148 12.07 1 91.56 227 ASP A CA 1
ATOM 1752 C C . ASP A 1 227 ? -15.984 10.555 12.578 1 91.56 227 ASP A C 1
ATOM 1754 O O . ASP A 1 227 ? -15.297 11.328 11.906 1 91.56 227 ASP A O 1
ATOM 1758 N N . MET A 1 228 ? -16.641 10.922 13.758 1 96.5 228 MET A N 1
ATOM 1759 C CA . MET A 1 228 ? -16.359 12.203 14.398 1 96.5 228 MET A CA 1
ATOM 1760 C C . MET A 1 228 ? -16.281 12.039 15.914 1 96.5 228 MET A C 1
ATOM 1762 O O . MET A 1 228 ? -17.188 11.492 16.531 1 96.5 228 MET A O 1
ATOM 1766 N N . PHE A 1 229 ? -15.086 12.445 16.422 1 97.94 229 PHE A N 1
ATOM 1767 C CA . PHE A 1 229 ? -14.891 12.438 17.859 1 97.94 229 PHE A CA 1
ATOM 1768 C C . PHE A 1 229 ? -14.539 13.836 18.375 1 97.94 229 PHE A C 1
ATOM 1770 O O . PHE A 1 229 ? -14.016 14.656 17.609 1 97.94 229 PHE A O 1
ATOM 1777 N N . CYS A 1 230 ? -14.859 14.133 19.594 1 98.06 230 CYS A N 1
ATOM 1778 C CA . CYS A 1 230 ? -14.406 15.367 20.234 1 98.06 230 CYS A CA 1
ATOM 1779 C C . CYS A 1 230 ? -13.914 15.102 21.656 1 98.06 230 CYS A C 1
ATOM 1781 O O . CYS A 1 230 ? -14.477 14.266 22.359 1 98.06 230 CYS A O 1
ATOM 1783 N N . LEU A 1 231 ? -12.828 15.758 21.984 1 98.69 231 LEU A N 1
ATOM 1784 C CA . LEU A 1 231 ? -12.266 15.703 23.328 1 98.69 231 LEU A CA 1
ATOM 1785 C C . LEU A 1 231 ? -12.469 17.031 24.062 1 98.69 231 LEU A C 1
ATOM 1787 O O . LEU A 1 231 ? -12.039 18.078 23.578 1 98.69 231 LEU A O 1
ATOM 1791 N N . ASP A 1 232 ? -13.156 16.922 25.188 1 98.75 232 ASP A N 1
ATOM 1792 C CA . ASP A 1 232 ? -13.203 18.094 26.062 1 98.75 232 ASP A CA 1
ATOM 1793 C C . ASP A 1 232 ? -11.859 18.297 26.766 1 98.75 232 ASP A C 1
ATOM 1795 O O . ASP A 1 232 ? -11.422 17.453 27.547 1 98.75 232 ASP A O 1
ATOM 1799 N N . LEU A 1 233 ? -11.273 19.438 26.578 1 98.25 233 LEU A N 1
ATOM 1800 C CA . LEU A 1 233 ? -9.898 19.641 27.016 1 98.25 233 LEU A CA 1
ATOM 1801 C C . LEU A 1 233 ? -9.859 20.109 28.469 1 98.25 233 LEU A C 1
ATOM 1803 O O . LEU A 1 233 ? -8.781 20.188 29.062 1 98.25 233 LEU A O 1
ATOM 1807 N N . ASP A 1 234 ? -10.992 20.312 29.016 1 97.25 234 ASP A N 1
ATOM 1808 C CA . ASP A 1 234 ? -11.07 20.625 30.438 1 97.25 234 ASP A CA 1
ATOM 1809 C C . ASP A 1 234 ? -11.266 19.375 31.281 1 97.25 234 ASP A C 1
ATOM 1811 O O . ASP A 1 234 ? -10.656 19.219 32.344 1 97.25 234 ASP A O 1
ATOM 1815 N N . THR A 1 235 ? -12.055 18.484 30.781 1 97.88 235 THR A N 1
ATOM 1816 C CA . THR A 1 235 ? -12.43 17.297 31.562 1 97.88 235 THR A CA 1
ATOM 1817 C C . THR A 1 235 ? -11.727 16.062 31.016 1 97.88 235 THR A C 1
ATOM 1819 O O . THR A 1 235 ? -11.766 15 31.641 1 97.88 235 THR A O 1
ATOM 1822 N N . TRP A 1 236 ? -11.133 16.203 29.906 1 98.31 236 TRP A N 1
ATOM 1823 C CA . TRP A 1 236 ? -10.461 15.102 29.234 1 98.31 236 TRP A CA 1
ATOM 1824 C C . TRP A 1 236 ? -11.422 13.945 28.984 1 98.31 236 TRP A C 1
ATOM 1826 O O . TRP A 1 236 ? -11.109 12.789 29.281 1 98.31 236 TRP A O 1
ATOM 1836 N N . THR A 1 237 ? -12.586 14.336 28.438 1 98.56 237 THR A N 1
ATOM 1837 C CA . THR A 1 237 ? -13.617 13.352 28.125 1 98.56 237 THR A CA 1
ATOM 1838 C C . THR A 1 237 ? -13.875 13.281 26.625 1 98.56 237 THR A C 1
ATOM 1840 O O . THR A 1 237 ? -14.227 14.289 26 1 98.56 237 THR A O 1
ATOM 1843 N N . TRP A 1 238 ? -13.648 12.07 26.094 1 98.25 238 TRP A N 1
ATOM 1844 C CA . TRP A 1 238 ? -13.922 11.828 24.688 1 98.25 238 TRP A CA 1
ATOM 1845 C C . TRP A 1 238 ? -15.406 11.562 24.453 1 98.25 238 TRP A C 1
ATOM 1847 O O . TRP A 1 238 ? -16.047 10.883 25.25 1 98.25 238 TRP A O 1
ATOM 1857 N N . THR A 1 239 ? -15.898 12.055 23.344 1 98 239 THR A N 1
ATOM 1858 C CA . THR A 1 239 ? -17.25 11.773 22.891 1 98 239 THR A CA 1
ATOM 1859 C C . THR A 1 239 ? -17.266 11.406 21.406 1 98 239 THR A C 1
ATOM 1861 O O . THR A 1 239 ? -16.672 12.109 20.594 1 98 239 THR A O 1
ATOM 1864 N N . GLN A 1 240 ? -17.859 10.305 21.125 1 96.69 240 GLN A N 1
ATOM 1865 C CA . GLN A 1 240 ? -18.125 10 19.719 1 96.69 240 GLN A CA 1
ATOM 1866 C C . GLN A 1 240 ? -19.422 10.648 19.25 1 96.69 240 GLN A C 1
ATOM 1868 O O . GLN A 1 240 ? -20.484 10.422 19.844 1 96.69 240 GLN A O 1
ATOM 1873 N N . ILE A 1 241 ? -19.312 11.414 18.25 1 95.88 241 ILE A N 1
ATOM 1874 C CA . ILE A 1 241 ? -20.5 12.094 17.734 1 95.88 241 ILE A CA 1
ATOM 1875 C C . ILE A 1 241 ? -21.25 11.172 16.781 1 95.88 241 ILE A C 1
ATOM 1877 O O . ILE A 1 241 ? -20.672 10.617 15.844 1 95.88 241 ILE A O 1
ATOM 1881 N N . ASP A 1 242 ? -22.453 10.984 16.984 1 89.69 242 ASP A N 1
ATOM 1882 C CA . ASP A 1 242 ? -23.297 10.133 16.156 1 89.69 242 ASP A CA 1
ATOM 1883 C C . ASP A 1 242 ? -23.719 10.852 14.883 1 89.69 242 ASP A C 1
ATOM 1885 O O . ASP A 1 242 ? -24.625 11.688 14.906 1 89.69 242 ASP A O 1
ATOM 1889 N N . VAL A 1 243 ? -23.047 10.641 13.922 1 87.19 243 VAL A N 1
ATOM 1890 C CA . VAL A 1 243 ? -23.344 11.266 12.633 1 87.19 243 VAL A CA 1
ATOM 1891 C C . VAL A 1 243 ? -24.109 10.281 11.742 1 87.19 243 VAL A C 1
ATOM 1893 O O . VAL A 1 243 ? -23.828 9.078 11.766 1 87.19 243 VAL A O 1
ATOM 1896 N N . SER A 1 244 ? -25.125 10.758 11.078 1 81.25 244 SER A N 1
ATOM 1897 C CA . SER A 1 244 ? -25.859 9.906 10.148 1 81.25 244 SER A CA 1
ATOM 1898 C C . SER A 1 244 ? -24.953 9.414 9.016 1 81.25 244 SER A C 1
ATOM 1900 O O . SER A 1 244 ? -24.156 10.18 8.477 1 81.25 244 SER A O 1
ATOM 1902 N N . ARG A 1 245 ? -25.109 8.25 8.672 1 74.69 245 ARG A N 1
ATOM 1903 C CA . ARG A 1 245 ? -24.312 7.641 7.609 1 74.69 245 ARG A CA 1
ATOM 1904 C C . ARG A 1 245 ? -24.781 8.117 6.238 1 74.69 245 ARG A C 1
ATOM 1906 O O . ARG A 1 245 ? -23.969 8.234 5.312 1 74.69 245 ARG A O 1
ATOM 1913 N N . SER A 1 246 ? -26.109 8.383 6.375 1 76.88 246 SER A N 1
ATOM 1914 C CA . SER A 1 246 ? -26.641 8.875 5.109 1 76.88 246 SER A CA 1
ATOM 1915 C C . SER A 1 246 ? -26.125 10.273 4.793 1 76.88 246 SER A C 1
ATOM 1917 O O . SER A 1 246 ? -26.234 11.18 5.617 1 76.88 246 SER A O 1
ATOM 1919 N N . GLY A 1 247 ? -25.359 10.445 3.873 1 81.88 247 GLY A N 1
ATOM 1920 C CA . GLY A 1 247 ? -24.859 11.734 3.436 1 81.88 247 GLY A CA 1
ATOM 1921 C C . GLY A 1 247 ? -23.453 12.031 3.949 1 81.88 247 GLY A C 1
ATOM 1922 O O . GLY A 1 247 ? -22.938 13.125 3.744 1 81.88 247 GLY A O 1
ATOM 1923 N N . SER A 1 248 ? -22.984 11.141 4.727 1 87.38 248 SER A N 1
ATOM 1924 C CA . SER A 1 248 ? -21.641 11.344 5.246 1 87.38 248 SER A CA 1
ATOM 1925 C C . SER A 1 248 ? -20.594 11.148 4.156 1 87.38 248 SER A C 1
ATOM 1927 O O . SER A 1 248 ? -20.781 10.359 3.232 1 87.38 248 SER A O 1
ATOM 1929 N N . PRO A 1 249 ? -19.547 11.961 4.309 1 93.81 249 PRO A N 1
ATOM 1930 C CA . PRO A 1 249 ? -18.484 11.812 3.316 1 93.81 249 PRO A CA 1
ATOM 1931 C C . PRO A 1 249 ? -17.812 10.445 3.369 1 93.81 249 PRO A C 1
ATOM 1933 O O . PRO A 1 249 ? -17.844 9.773 4.402 1 93.81 249 PRO A O 1
ATOM 1936 N N . LEU A 1 250 ? -17.234 10.008 2.24 1 90.75 250 LEU A N 1
ATOM 1937 C CA . LEU A 1 250 ? -16.438 8.797 2.137 1 90.75 250 LEU A CA 1
ATOM 1938 C C . LEU A 1 250 ? -15.32 8.797 3.18 1 90.75 250 LEU A C 1
ATOM 1940 O O . LEU A 1 250 ? -14.688 9.828 3.42 1 90.75 250 LEU A O 1
ATOM 1944 N N . GLY A 1 251 ? -15.18 7.621 3.83 1 91.38 251 GLY A N 1
ATOM 1945 C CA . GLY A 1 251 ? -14.016 7.488 4.695 1 91.38 251 GLY A CA 1
ATOM 1946 C C . GLY A 1 251 ? -12.711 7.816 3.996 1 91.38 251 GLY A C 1
ATOM 1947 O O . GLY A 1 251 ? -12.531 7.484 2.822 1 91.38 251 GLY A O 1
ATOM 1948 N N . ARG A 1 252 ? -11.742 8.438 4.711 1 92.88 252 ARG A N 1
ATOM 1949 C CA . ARG A 1 252 ? -10.508 8.898 4.074 1 92.88 252 ARG A CA 1
ATOM 1950 C C . ARG A 1 252 ? -9.43 9.188 5.113 1 92.88 252 ARG A C 1
ATOM 1952 O O . ARG A 1 252 ? -9.711 9.203 6.316 1 92.88 252 ARG A O 1
ATOM 1959 N N . THR A 1 253 ? -8.219 9.305 4.664 1 93.12 253 THR A N 1
ATOM 1960 C CA . THR A 1 253 ? -7.059 9.656 5.469 1 93.12 253 THR A CA 1
ATOM 1961 C C . THR A 1 253 ? -6.289 10.812 4.836 1 93.12 253 THR A C 1
ATOM 1963 O O . THR A 1 253 ? -6.582 11.211 3.707 1 93.12 253 THR A O 1
ATOM 1966 N N . MET A 1 254 ? -5.445 11.484 5.676 1 95.56 254 MET A N 1
ATOM 1967 C CA . MET A 1 254 ? -4.574 12.555 5.203 1 95.56 254 MET A CA 1
ATOM 1968 C C . MET A 1 254 ? -5.391 13.727 4.668 1 95.56 254 MET A C 1
ATOM 1970 O O . MET A 1 254 ? -5.012 14.344 3.674 1 95.56 254 MET A O 1
ATOM 1974 N N . LEU A 1 255 ? -6.574 13.859 5.234 1 97.31 255 LEU A N 1
ATOM 1975 C CA . LEU A 1 255 ? -7.434 15.008 4.977 1 97.31 255 LEU A CA 1
ATOM 1976 C C . LEU A 1 255 ? -7.125 16.156 5.945 1 97.31 255 LEU A C 1
ATOM 1978 O O . LEU A 1 255 ? -6.305 15.992 6.852 1 97.31 255 LEU A O 1
ATOM 1982 N N . THR A 1 256 ? -7.762 17.281 5.699 1 98.44 256 THR A N 1
ATOM 1983 C CA . THR A 1 256 ? -7.605 18.391 6.629 1 98.44 256 THR A CA 1
ATOM 1984 C C . THR A 1 256 ? -8.961 18.812 7.203 1 98.44 256 THR A C 1
ATOM 1986 O O . THR A 1 256 ? -10 18.578 6.582 1 98.44 256 THR A O 1
ATOM 1989 N N . MET A 1 257 ? -8.938 19.312 8.336 1 98.5 257 MET A N 1
ATOM 1990 C CA . MET A 1 257 ? -10.094 19.906 9.016 1 98.5 257 MET A CA 1
ATOM 1991 C C . MET A 1 257 ? -9.727 21.25 9.648 1 98.5 257 MET A C 1
ATOM 1993 O O . MET A 1 257 ? -8.703 21.359 10.328 1 98.5 257 MET A O 1
ATOM 1997 N N . THR A 1 258 ? -10.547 22.312 9.391 1 98.19 258 THR A N 1
ATOM 1998 C CA . THR A 1 258 ? -10.273 23.656 9.867 1 98.19 258 THR A CA 1
ATOM 1999 C C . THR A 1 258 ? -11.508 24.266 10.516 1 98.19 258 THR A C 1
ATOM 2001 O O . THR A 1 258 ? -12.609 24.188 9.969 1 98.19 258 THR A O 1
ATOM 2004 N N . SER A 1 259 ? -11.328 24.859 11.711 1 97.56 259 SER A N 1
ATOM 2005 C CA . SER A 1 259 ? -12.422 25.594 12.344 1 97.56 259 SER A CA 1
ATOM 2006 C C . SER A 1 259 ? -12.648 26.938 11.664 1 97.56 259 SER A C 1
ATOM 2008 O O . SER A 1 259 ? -11.727 27.75 11.547 1 97.56 259 SER A O 1
ATOM 2010 N N . VAL A 1 260 ? -13.852 27.156 11.258 1 95.38 260 VAL A N 1
ATOM 2011 C CA . VAL A 1 260 ? -14.125 28.391 10.516 1 95.38 260 VAL A CA 1
ATOM 2012 C C . VAL A 1 260 ? -15.008 29.312 11.352 1 95.38 260 VAL A C 1
ATOM 2014 O O . VAL A 1 260 ? -15.047 30.516 11.125 1 95.38 260 VAL A O 1
ATOM 2017 N N . SER A 1 261 ? -15.758 28.766 12.219 1 92.88 261 SER A N 1
ATOM 2018 C CA . SER A 1 261 ? -16.578 29.5 13.188 1 92.88 261 SER A CA 1
ATOM 2019 C C . SER A 1 261 ? -16.594 28.797 14.539 1 92.88 261 SER A C 1
ATOM 2021 O O . SER A 1 261 ? -15.781 27.906 14.797 1 92.88 261 SER A O 1
ATOM 2023 N N . ASP A 1 262 ? -17.531 29.266 15.352 1 94.12 262 ASP A N 1
ATOM 2024 C CA . ASP A 1 262 ? -17.609 28.688 16.688 1 94.12 262 ASP A CA 1
ATOM 2025 C C . ASP A 1 262 ? -18.312 27.328 16.656 1 94.12 262 ASP A C 1
ATOM 2027 O O . ASP A 1 262 ? -18.297 26.609 17.656 1 94.12 262 ASP A O 1
ATOM 2031 N N . HIS A 1 263 ? -18.844 27.016 15.531 1 96 263 HIS A N 1
ATOM 2032 C CA . HIS A 1 263 ? -19.578 25.75 15.562 1 96 263 HIS A CA 1
ATOM 2033 C C . HIS A 1 263 ? -19.438 25 14.234 1 96 263 HIS A C 1
ATOM 2035 O O . HIS A 1 263 ? -20.125 24 14.008 1 96 263 HIS A O 1
ATOM 2041 N N . ARG A 1 264 ? -18.578 25.484 13.328 1 96 264 ARG A N 1
ATOM 2042 C CA . ARG A 1 264 ? -18.469 24.859 12.016 1 96 264 ARG A CA 1
ATOM 2043 C C . ARG A 1 264 ? -17.031 24.453 11.719 1 96 264 ARG A C 1
ATOM 2045 O O . ARG A 1 264 ? -16.094 25.219 11.984 1 96 264 ARG A O 1
ATOM 2052 N N . LEU A 1 265 ? -16.953 23.266 11.203 1 97.62 265 LEU A N 1
ATOM 2053 C CA . LEU A 1 265 ? -15.688 22.719 10.742 1 97.62 265 LEU A CA 1
ATOM 2054 C C . LEU A 1 265 ? -15.688 22.531 9.234 1 97.62 265 LEU A C 1
ATOM 2056 O O . LEU A 1 265 ? -16.703 22.125 8.656 1 97.62 265 LEU A O 1
ATOM 2060 N N . PHE A 1 266 ? -14.562 22.906 8.609 1 98 266 PHE A N 1
ATOM 2061 C CA . PHE A 1 266 ? -14.375 22.75 7.172 1 98 266 PHE A CA 1
ATOM 2062 C C . PHE A 1 266 ? -13.375 21.641 6.871 1 98 266 PHE A C 1
ATOM 2064 O O . PHE A 1 266 ? -12.25 21.656 7.379 1 98 266 PHE A O 1
ATOM 2071 N N . MET A 1 267 ? -13.812 20.641 6.07 1 98 267 MET A N 1
ATOM 2072 C CA . MET A 1 267 ? -12.945 19.531 5.684 1 98 267 MET A CA 1
ATOM 2073 C C . MET A 1 267 ? -12.656 19.562 4.188 1 98 267 MET A C 1
ATOM 2075 O O . MET A 1 267 ? -13.531 19.891 3.385 1 98 267 MET A O 1
ATOM 2079 N N . TYR A 1 268 ? -11.398 19.234 3.791 1 98.12 268 TYR A N 1
ATOM 2080 C CA . TYR A 1 268 ? -11.031 19.219 2.377 1 98.12 268 TYR A CA 1
ATOM 2081 C C . TYR A 1 268 ? -10.07 18.078 2.07 1 98.12 268 TYR A C 1
ATOM 2083 O O . TYR A 1 268 ? -9.141 17.828 2.836 1 98.12 268 TYR A O 1
ATOM 2091 N N . GLY A 1 269 ? -10.383 17.328 0.996 1 97.31 269 GLY A N 1
ATOM 2092 C CA . GLY A 1 269 ? -9.445 16.406 0.365 1 97.31 269 GLY A CA 1
ATOM 2093 C C . GLY A 1 269 ? -9.203 15.148 1.172 1 97.31 269 GLY A C 1
ATOM 2094 O O . GLY A 1 269 ? -10.094 14.688 1.893 1 97.31 269 GLY A O 1
ATOM 2095 N N . GLY A 1 270 ? -8.016 14.523 0.938 1 95.5 270 GLY A N 1
ATOM 2096 C CA . GLY A 1 270 ? -7.633 13.258 1.542 1 95.5 270 GLY A CA 1
ATOM 2097 C C . GLY A 1 270 ? -7.621 12.109 0.557 1 95.5 270 GLY A C 1
ATOM 2098 O O . GLY A 1 270 ? -7.941 12.289 -0.621 1 95.5 270 GLY A O 1
ATOM 2099 N N . LEU A 1 271 ? -7.184 11.07 1.04 1 91.06 271 LEU A N 1
ATOM 2100 C CA . LEU A 1 271 ? -7.195 9.82 0.284 1 91.06 271 LEU A CA 1
ATOM 2101 C C . LEU A 1 271 ? -8.398 8.969 0.662 1 91.06 271 LEU A C 1
ATOM 2103 O O . LEU A 1 271 ? -8.477 8.453 1.78 1 91.06 271 LEU A O 1
ATOM 2107 N N . GLY A 1 272 ? -9.219 8.773 -0.329 1 88.31 272 GLY A N 1
ATOM 2108 C CA . GLY A 1 272 ? -10.445 8.047 -0.065 1 88.31 272 GLY A CA 1
ATOM 2109 C C . GLY A 1 272 ? -10.242 6.547 0.059 1 88.31 272 GLY A C 1
ATOM 2110 O O . GLY A 1 272 ? -9.258 6.008 -0.46 1 88.31 272 GLY A O 1
ATOM 2111 N N . MET A 1 273 ? -11.227 5.992 0.747 1 78 273 MET A N 1
ATOM 2112 C CA . MET A 1 273 ? -11.219 4.535 0.883 1 78 273 MET A CA 1
ATOM 2113 C C . MET A 1 273 ? -11.32 3.861 -0.481 1 78 273 MET A C 1
ATOM 2115 O O . MET A 1 273 ? -11 2.68 -0.619 1 78 273 MET A O 1
ATOM 2119 N N . ASP A 1 274 ? -11.703 4.648 -1.396 1 73.56 274 ASP A N 1
ATOM 2120 C CA . ASP A 1 274 ? -11.766 4.117 -2.754 1 73.56 274 ASP A CA 1
ATOM 2121 C C . ASP A 1 274 ? -10.391 4.164 -3.426 1 73.56 274 ASP A C 1
ATOM 2123 O O . ASP A 1 274 ? -10.242 3.74 -4.574 1 73.56 274 ASP A O 1
ATOM 2127 N N . GLY A 1 275 ? -9.406 4.703 -2.705 1 76.81 275 GLY A N 1
ATOM 2128 C CA . GLY A 1 275 ? -8.039 4.711 -3.195 1 76.81 275 GLY A CA 1
ATOM 2129 C C . GLY A 1 275 ? -7.699 5.953 -3.996 1 76.81 275 GLY A C 1
ATOM 2130 O O . GLY A 1 275 ? -6.578 6.094 -4.488 1 76.81 275 GLY A O 1
ATOM 2131 N N . ASN A 1 276 ? -8.586 6.863 -4.074 1 82.69 276 ASN A N 1
ATOM 2132 C CA . ASN A 1 276 ? -8.352 8.055 -4.887 1 82.69 276 ASN A CA 1
ATOM 2133 C C . ASN A 1 276 ? -8.109 9.289 -4.02 1 82.69 276 ASN A C 1
ATOM 2135 O O . ASN A 1 276 ? -8.664 9.398 -2.924 1 82.69 276 ASN A O 1
ATOM 2139 N N . THR A 1 277 ? -7.262 10.18 -4.527 1 90.69 277 THR A N 1
ATOM 2140 C CA . THR A 1 277 ? -7.156 11.5 -3.922 1 90.69 277 THR A CA 1
ATOM 2141 C C . THR A 1 277 ? -8.422 12.32 -4.184 1 90.69 277 THR A C 1
ATOM 2143 O O . THR A 1 277 ? -8.867 12.422 -5.324 1 90.69 277 THR A O 1
ATOM 2146 N N . LEU A 1 278 ? -8.977 12.898 -3.166 1 94.25 278 LEU A N 1
ATOM 2147 C CA . LEU A 1 278 ? -10.281 13.539 -3.264 1 94.25 278 LEU A CA 1
ATOM 2148 C C . LEU A 1 278 ? -10.141 15.055 -3.346 1 94.25 278 LEU A C 1
ATOM 2150 O O . LEU A 1 278 ? -9.148 15.617 -2.867 1 94.25 278 LEU A O 1
ATOM 2154 N N . SER A 1 279 ? -11.102 15.703 -3.963 1 96 279 SER A N 1
ATOM 2155 C CA . SER A 1 279 ? -11.125 17.156 -4.086 1 96 279 SER A CA 1
ATOM 2156 C C . SER A 1 279 ? -12.391 17.75 -3.469 1 96 279 SER A C 1
ATOM 2158 O O . SER A 1 279 ? -12.656 18.938 -3.598 1 96 279 SER A O 1
ATOM 2160 N N . ASP A 1 280 ? -13.148 16.906 -2.832 1 96.12 280 ASP A N 1
ATOM 2161 C CA . ASP A 1 280 ? -14.398 17.422 -2.277 1 96.12 280 ASP A CA 1
ATOM 2162 C C . ASP A 1 280 ? -14.156 18.125 -0.94 1 96.12 280 ASP A C 1
ATOM 2164 O O . ASP A 1 280 ? -13.133 17.906 -0.294 1 96.12 280 ASP A O 1
ATOM 2168 N N . ALA A 1 281 ? -15.102 18.984 -0.581 1 96.94 281 ALA A N 1
ATOM 2169 C CA . ALA A 1 281 ? -15.102 19.719 0.681 1 96.94 281 ALA A CA 1
ATOM 2170 C C . ALA A 1 281 ? -16.422 19.547 1.414 1 96.94 281 ALA A C 1
ATOM 2172 O O . ALA A 1 281 ? -17.469 19.359 0.785 1 96.94 281 ALA A O 1
ATOM 2173 N N . TRP A 1 282 ? -16.328 19.625 2.738 1 96.94 282 TRP A N 1
ATOM 2174 C CA . TRP A 1 282 ? -17.516 19.391 3.555 1 96.94 282 TRP A CA 1
ATOM 2175 C C . TRP A 1 282 ? -17.531 20.328 4.754 1 96.94 282 TRP A C 1
ATOM 2177 O O . TRP A 1 282 ? -16.484 20.672 5.312 1 96.94 282 TRP A O 1
ATOM 2187 N N . TRP A 1 283 ? -18.766 20.656 5.117 1 95.94 283 TRP A N 1
ATOM 2188 C CA . TRP A 1 283 ? -19.047 21.297 6.398 1 95.94 283 TRP A CA 1
ATOM 2189 C C . TRP A 1 283 ? -19.484 20.266 7.438 1 95.94 283 TRP A C 1
ATOM 2191 O O . TRP A 1 283 ? -20.25 19.344 7.117 1 95.94 283 TRP A O 1
ATOM 2201 N N . PHE A 1 284 ? -19.016 20.5 8.57 1 97 284 PHE A N 1
ATOM 2202 C CA . PHE A 1 284 ? -19.609 19.797 9.703 1 97 284 PHE A CA 1
ATOM 2203 C C . PHE A 1 284 ? -20.125 20.797 10.734 1 97 284 PHE A C 1
ATOM 2205 O O . PHE A 1 284 ? -19.375 21.625 11.242 1 97 284 PHE A O 1
ATOM 2212 N N . ASP A 1 285 ? -21.391 20.656 11 1 96.62 285 ASP A N 1
ATOM 2213 C CA . ASP A 1 285 ? -22 21.484 12.039 1 96.62 285 ASP A CA 1
ATOM 2214 C C . ASP A 1 285 ? -22 20.75 13.383 1 96.62 285 ASP A C 1
ATOM 2216 O O . ASP A 1 285 ? -22.672 19.734 13.547 1 96.62 285 ASP A O 1
ATOM 2220 N N . THR A 1 286 ? -21.312 21.312 14.344 1 96.25 286 THR A N 1
ATOM 2221 C CA . THR A 1 286 ? -21.125 20.625 15.617 1 96.25 286 THR A CA 1
ATOM 2222 C C . THR A 1 286 ? -22.391 20.703 16.469 1 96.25 286 THR A C 1
ATOM 2224 O O . THR A 1 286 ? -22.547 19.953 17.422 1 96.25 286 THR A O 1
ATOM 2227 N N . ARG A 1 287 ? -23.25 21.609 16.172 1 95.38 287 ARG A N 1
ATOM 2228 C CA . ARG A 1 287 ? -24.516 21.719 16.891 1 95.38 287 ARG A CA 1
ATOM 2229 C C . ARG A 1 287 ? -25.547 20.75 16.328 1 95.38 287 ARG A C 1
ATOM 2231 O O . ARG A 1 287 ? -26.172 19.984 17.078 1 95.38 287 ARG A O 1
ATOM 2238 N N . GLU A 1 288 ? -25.656 20.766 15.023 1 94.25 288 GLU A N 1
ATOM 2239 C CA . GLU A 1 288 ? -26.641 19.906 14.359 1 94.25 288 GLU A CA 1
ATOM 2240 C C . GLU A 1 288 ? -26.078 18.484 14.18 1 94.25 288 GLU A C 1
ATOM 2242 O O . GLU A 1 288 ? -26.844 17.547 13.914 1 94.25 288 GLU A O 1
ATOM 2247 N N . LYS A 1 289 ? -24.812 18.375 14.273 1 95.12 289 LYS A N 1
ATOM 2248 C CA . LYS A 1 289 ? -24.109 17.094 14.109 1 95.12 289 LYS A CA 1
ATOM 2249 C C . LYS A 1 289 ? -24.375 16.484 12.734 1 95.12 289 LYS A C 1
ATOM 2251 O O . LYS A 1 289 ? -24.734 15.312 12.617 1 95.12 289 LYS A O 1
ATOM 2256 N N . THR A 1 290 ? -24.203 17.312 11.711 1 94.5 290 THR A N 1
ATOM 2257 C CA . THR A 1 290 ? -24.469 16.875 10.352 1 94.5 290 THR A CA 1
ATOM 2258 C C . THR A 1 290 ? -23.391 17.359 9.398 1 94.5 290 THR A C 1
ATOM 2260 O O . THR A 1 290 ? -22.781 18.422 9.625 1 94.5 290 THR A O 1
ATOM 2263 N N . TRP A 1 291 ? -23.188 16.531 8.383 1 95.88 291 TRP A N 1
ATOM 2264 C CA . TRP A 1 291 ? -22.312 16.875 7.273 1 95.88 291 TRP A CA 1
ATOM 2265 C C . TRP A 1 291 ? -23.094 17.516 6.133 1 95.88 291 TRP A C 1
ATOM 2267 O O . TRP A 1 291 ? -24.234 17.125 5.867 1 95.88 291 TRP A O 1
ATOM 2277 N N . SER A 1 292 ? -22.484 18.484 5.496 1 94.94 292 SER A N 1
ATOM 2278 C CA . SER A 1 292 ? -23 19.031 4.242 1 94.94 292 SER A CA 1
ATOM 2279 C C . SER A 1 292 ? -21.875 19.297 3.256 1 94.94 292 SER A C 1
ATOM 2281 O O . SER A 1 292 ? -20.844 19.859 3.625 1 94.94 292 SER A O 1
ATOM 2283 N N . GLN A 1 293 ? -22.094 18.922 2.059 1 95 293 GLN A N 1
ATOM 2284 C CA . GLN A 1 293 ? -21.047 19.109 1.051 1 95 293 GLN A CA 1
ATOM 2285 C C . GLN A 1 293 ? -20.953 20.562 0.614 1 95 293 GLN A C 1
ATOM 2287 O O . GLN A 1 293 ? -21.984 21.234 0.441 1 95 293 GLN A O 1
ATOM 2292 N N . VAL A 1 294 ? -19.75 21.016 0.438 1 94.31 294 VAL A N 1
ATOM 2293 C CA . VAL A 1 294 ? -19.484 22.391 0.033 1 94.31 294 VAL A CA 1
ATOM 2294 C C . VAL A 1 294 ? -19.328 22.469 -1.484 1 94.31 294 VAL A C 1
ATOM 2296 O O . VAL A 1 294 ? -18.578 21.688 -2.078 1 94.31 294 VAL A O 1
ATOM 2299 N N . THR A 1 295 ? -20.047 23.328 -2.062 1 91.44 295 THR A N 1
ATOM 2300 C CA . THR A 1 295 ? -19.766 23.656 -3.459 1 91.44 295 THR A CA 1
ATOM 2301 C C . THR A 1 295 ? -18.625 24.656 -3.57 1 91.44 295 THR A C 1
ATOM 2303 O O . THR A 1 295 ? -18.641 25.688 -2.91 1 91.44 295 THR A O 1
ATOM 2306 N N . HIS A 1 296 ? -17.672 24.344 -4.281 1 90.56 296 HIS A N 1
ATOM 2307 C CA . HIS A 1 296 ? -16.5 25.203 -4.395 1 90.56 296 HIS A CA 1
ATOM 2308 C C . HIS A 1 296 ? -15.898 25.141 -5.793 1 90.56 296 HIS A C 1
ATOM 2310 O O . HIS A 1 296 ? -16.281 24.281 -6.598 1 90.56 296 HIS A O 1
ATOM 2316 N N . LEU A 1 297 ? -14.891 26.016 -6.047 1 86.31 297 LEU A N 1
ATOM 2317 C CA . LEU A 1 297 ? -14.352 26.188 -7.391 1 86.31 297 LEU A CA 1
ATOM 2318 C C . LEU A 1 297 ? -13.156 25.266 -7.621 1 86.31 297 LEU A C 1
ATOM 2320 O O . LEU A 1 297 ? -12.633 25.188 -8.734 1 86.31 297 LEU A O 1
ATOM 2324 N N . HIS A 1 298 ? -12.734 24.562 -6.648 1 91.31 298 HIS A N 1
ATOM 2325 C CA . HIS A 1 298 ? -11.5 23.781 -6.746 1 91.31 298 HIS A CA 1
ATOM 2326 C C . HIS A 1 298 ? -11.805 22.297 -6.879 1 91.31 298 HIS A C 1
ATOM 2328 O O . HIS A 1 298 ? -11.109 21.469 -6.285 1 91.31 298 HIS A O 1
ATOM 2334 N N . GLN A 1 299 ? -12.766 21.891 -7.645 1 90.44 299 GLN A N 1
ATOM 2335 C CA . GLN A 1 299 ? -13.195 20.5 -7.77 1 90.44 299 GLN A CA 1
ATOM 2336 C C . GLN A 1 299 ? -12.164 19.672 -8.523 1 90.44 299 GLN A C 1
ATOM 2338 O O . GLN A 1 299 ? -12.117 18.438 -8.367 1 90.44 299 GLN A O 1
ATOM 2343 N N . ASP A 1 300 ? -11.359 20.344 -9.281 1 92.19 300 ASP A N 1
ATOM 2344 C CA . ASP A 1 300 ? -10.359 19.641 -10.078 1 92.19 300 ASP A CA 1
ATOM 2345 C C . ASP A 1 300 ? -9 19.641 -9.383 1 92.19 300 ASP A C 1
ATOM 2347 O O . ASP A 1 300 ? -7.98 19.344 -10 1 92.19 300 ASP A O 1
ATOM 2351 N N . LYS A 1 301 ? -8.969 20.031 -8.109 1 93.56 301 LYS A N 1
ATOM 2352 C CA . LYS A 1 301 ? -7.707 20.125 -7.387 1 93.56 301 LYS A CA 1
ATOM 2353 C C . LYS A 1 301 ? -7.676 19.172 -6.199 1 93.56 301 LYS A C 1
ATOM 2355 O O . LYS A 1 301 ? -7.586 19.609 -5.047 1 93.56 301 LYS A O 1
ATOM 2360 N N . PRO A 1 302 ? -7.734 17.844 -6.492 1 94.62 302 PRO A N 1
ATOM 2361 C CA . PRO A 1 302 ? -7.605 16.906 -5.375 1 94.62 302 PRO A CA 1
ATOM 2362 C C . PRO A 1 302 ? -6.281 17.062 -4.625 1 94.62 302 PRO A C 1
ATOM 2364 O O . PRO A 1 302 ? -5.262 17.391 -5.23 1 94.62 302 PRO A O 1
ATOM 2367 N N . ARG A 1 303 ? -6.332 16.906 -3.283 1 95.38 303 ARG A N 1
ATOM 2368 C CA . ARG A 1 303 ? -5.129 17.047 -2.469 1 95.38 303 ARG A CA 1
ATOM 2369 C C . ARG A 1 303 ? -5.086 16.016 -1.354 1 95.38 303 ARG A C 1
ATOM 2371 O O . ARG A 1 303 ? -6.113 15.703 -0.75 1 95.38 303 ARG A O 1
ATOM 2378 N N . VAL A 1 304 ? -3.963 15.453 -1.226 1 94.12 304 VAL A N 1
ATOM 2379 C CA . VAL A 1 304 ? -3.646 14.625 -0.07 1 94.12 304 VAL A CA 1
ATOM 2380 C C . VAL A 1 304 ? -2.324 15.078 0.545 1 94.12 304 VAL A C 1
ATOM 2382 O O . VAL A 1 304 ? -1.475 15.648 -0.142 1 94.12 304 VAL A O 1
ATOM 2385 N N . CYS A 1 305 ? -2.184 14.961 1.874 1 93.81 305 CYS A N 1
ATOM 2386 C CA . CYS A 1 305 ? -0.979 15.375 2.586 1 93.81 305 CYS A CA 1
ATOM 2387 C C . CYS A 1 305 ? -0.751 16.875 2.439 1 93.81 305 CYS A C 1
ATOM 2389 O O . CYS A 1 305 ? 0.387 17.328 2.287 1 93.81 305 CYS A O 1
ATOM 2391 N N . HIS A 1 306 ? -1.845 17.625 2.334 1 97.25 306 HIS A N 1
ATOM 2392 C CA . HIS A 1 306 ? -1.851 19.078 2.27 1 97.25 306 HIS A CA 1
ATOM 2393 C C . HIS A 1 306 ? -2.125 19.688 3.641 1 97.25 306 HIS A C 1
ATOM 2395 O O . HIS A 1 306 ? -2.336 18.969 4.617 1 97.25 306 HIS A O 1
ATOM 2401 N N . THR A 1 307 ? -1.986 21 3.719 1 97.94 307 THR A N 1
ATOM 2402 C CA . THR A 1 307 ? -2.365 21.719 4.926 1 97.94 307 THR A CA 1
ATOM 2403 C C . THR A 1 307 ? -3.525 22.672 4.648 1 97.94 307 THR A C 1
ATOM 2405 O O . THR A 1 307 ? -3.762 23.047 3.498 1 97.94 307 THR A O 1
ATOM 2408 N N . ALA A 1 308 ? -4.254 22.969 5.648 1 98.38 308 ALA A N 1
ATOM 2409 C CA . ALA A 1 308 ? -5.344 23.938 5.594 1 98.38 308 ALA A CA 1
ATOM 2410 C C . ALA A 1 308 ? -5.363 24.812 6.848 1 98.38 308 ALA A C 1
ATOM 2412 O O . ALA A 1 308 ? -5.266 24.312 7.965 1 98.38 308 ALA A O 1
ATOM 2413 N N . CYS A 1 309 ? -5.426 26.125 6.637 1 97.31 309 CYS A N 1
ATOM 2414 C CA . CYS A 1 309 ? -5.402 27.109 7.723 1 97.31 309 CYS A CA 1
ATOM 2415 C C . CYS A 1 309 ? -6.496 28.156 7.535 1 97.31 309 CYS A C 1
ATOM 2417 O O . CYS A 1 309 ? -6.879 28.453 6.402 1 97.31 309 CYS A O 1
ATOM 2419 N N . LEU A 1 310 ? -6.938 28.641 8.672 1 96.12 310 LEU A N 1
ATOM 2420 C CA . LEU A 1 310 ? -7.898 29.734 8.609 1 96.12 310 LEU A CA 1
ATOM 2421 C C . LEU A 1 310 ? -7.211 31.047 8.266 1 96.12 310 LEU A C 1
ATOM 2423 O O . LEU A 1 310 ? -6.25 31.453 8.93 1 96.12 310 LEU A O 1
ATOM 2427 N N . GLY A 1 311 ? -7.664 31.594 7.219 1 91.38 311 GLY A N 1
ATOM 2428 C CA . GLY A 1 311 ? -7.133 32.875 6.801 1 91.38 311 GLY A CA 1
ATOM 2429 C C . GLY A 1 311 ? -7.98 34.062 7.258 1 91.38 311 GLY A C 1
ATOM 2430 O O . GLY A 1 311 ? -8.789 33.938 8.18 1 91.38 311 GLY A O 1
ATOM 2431 N N . SER A 1 312 ? -7.582 35.156 6.539 1 85.94 312 SER A N 1
ATOM 2432 C CA . SER A 1 312 ? -8.359 36.344 6.809 1 85.94 312 SER A CA 1
ATOM 2433 C C . SER A 1 312 ? -9.766 36.25 6.215 1 85.94 312 SER A C 1
ATOM 2435 O O . SER A 1 312 ? -9.984 35.5 5.258 1 85.94 312 SER A O 1
ATOM 2437 N N . ASP A 1 313 ? -10.789 36.906 6.758 1 80.94 313 ASP A N 1
ATOM 2438 C CA . ASP A 1 313 ? -12.172 36.906 6.293 1 80.94 313 ASP A CA 1
ATOM 2439 C C . ASP A 1 313 ? -12.82 35.531 6.422 1 80.94 313 ASP A C 1
ATOM 2441 O O . ASP A 1 313 ? -13.641 35.156 5.59 1 80.94 313 ASP A O 1
ATOM 2445 N N . ASP A 1 314 ? -12.281 34.625 7.188 1 85.31 314 ASP A N 1
ATOM 2446 C CA . ASP A 1 314 ? -12.789 33.312 7.488 1 85.31 314 ASP A CA 1
ATOM 2447 C C . ASP A 1 314 ? -12.641 32.375 6.281 1 85.31 314 ASP A C 1
ATOM 2449 O O . ASP A 1 314 ? -13.406 31.422 6.133 1 85.31 314 ASP A O 1
ATOM 2453 N N . ASP A 1 315 ? -11.672 32.75 5.465 1 90.75 315 ASP A N 1
ATOM 2454 C CA . ASP A 1 315 ? -11.328 31.859 4.367 1 90.75 315 ASP A CA 1
ATOM 2455 C C . ASP A 1 315 ? -10.453 30.703 4.852 1 90.75 315 ASP A C 1
ATOM 2457 O O . ASP A 1 315 ? -9.727 30.844 5.844 1 90.75 315 ASP A O 1
ATOM 2461 N N . VAL A 1 316 ? -10.641 29.609 4.176 1 95.62 316 VAL A N 1
ATOM 2462 C CA . VAL A 1 316 ? -9.727 28.5 4.43 1 95.62 316 VAL A CA 1
ATOM 2463 C C . VAL A 1 316 ? -8.648 28.469 3.35 1 95.62 316 VAL A C 1
ATOM 2465 O O . VAL A 1 316 ? -8.953 28.406 2.156 1 95.62 316 VAL A O 1
ATOM 2468 N N . VAL A 1 317 ? -7.371 28.562 3.754 1 96.56 317 VAL A N 1
ATOM 2469 C CA . VAL A 1 317 ? -6.223 28.562 2.855 1 96.56 317 VAL A CA 1
ATOM 2470 C C . VAL A 1 317 ? -5.582 27.172 2.844 1 96.56 317 VAL A C 1
ATOM 2472 O O . VAL A 1 317 ? -5.059 26.719 3.863 1 96.56 317 VAL A O 1
ATOM 2475 N N . VAL A 1 318 ? -5.68 26.5 1.661 1 97.12 318 VAL A N 1
ATOM 2476 C CA . VAL A 1 318 ? -5.102 25.172 1.483 1 97.12 318 VAL A CA 1
ATOM 2477 C C . VAL A 1 318 ? -3.793 25.281 0.706 1 97.12 318 VAL A C 1
ATOM 2479 O O . VAL A 1 318 ? -3.699 26.031 -0.264 1 97.12 318 VAL A O 1
ATOM 2482 N N . PHE A 1 319 ? -2.76 24.562 1.187 1 97.25 319 PHE A N 1
ATOM 2483 C CA . PHE A 1 319 ? -1.467 24.641 0.518 1 97.25 319 PHE A CA 1
ATOM 2484 C C . PHE A 1 319 ? -0.829 23.25 0.429 1 97.25 319 PHE A C 1
ATOM 2486 O O . PHE A 1 319 ? -0.931 22.453 1.362 1 97.25 319 PHE A O 1
ATOM 2493 N N . GLY A 1 320 ? -0.167 23.016 -0.719 1 95.56 320 GLY A N 1
ATOM 2494 C CA . GLY A 1 320 ? 0.661 21.844 -0.9 1 95.56 320 GLY A CA 1
ATOM 2495 C C . GLY A 1 320 ? -0.146 20.562 -1.051 1 95.56 320 GLY A C 1
ATOM 2496 O O . GLY A 1 320 ? -1.311 20.609 -1.452 1 95.56 320 GLY A O 1
ATOM 2497 N N . GLY A 1 321 ? 0.551 19.422 -0.806 1 94.06 321 GLY A N 1
ATOM 2498 C CA . GLY A 1 321 ? -0.051 18.109 -0.956 1 94.06 321 GLY A CA 1
ATOM 2499 C C . GLY A 1 321 ? 0.206 17.484 -2.314 1 94.06 321 GLY A C 1
ATOM 2500 O O . GLY A 1 321 ? 0.896 18.062 -3.152 1 94.06 321 GLY A O 1
ATOM 2501 N N . SER A 1 322 ? -0.297 16.297 -2.443 1 90.31 322 SER A N 1
ATOM 2502 C CA . SER A 1 322 ? -0.213 15.562 -3.697 1 90.31 322 SER A CA 1
ATOM 2503 C C . SER A 1 322 ? -1.576 15.461 -4.375 1 90.31 322 SER A C 1
ATOM 2505 O O . SER A 1 322 ? -2.594 15.273 -3.703 1 90.31 322 SER A O 1
ATOM 2507 N N . ARG A 1 323 ? -1.555 15.539 -5.684 1 88.81 323 ARG A N 1
ATOM 2508 C CA . ARG A 1 323 ? -2.836 15.578 -6.379 1 88.81 323 ARG A CA 1
ATOM 2509 C C . ARG A 1 323 ? -3.158 14.227 -7.016 1 88.81 323 ARG A C 1
ATOM 2511 O O . ARG A 1 323 ? -4.262 14.023 -7.52 1 88.81 323 ARG A O 1
ATOM 2518 N N . ASP A 1 324 ? -2.289 13.25 -6.957 1 80.88 324 ASP A N 1
ATOM 2519 C CA . ASP A 1 324 ? -2.529 12.055 -7.754 1 80.88 324 ASP A CA 1
ATOM 2520 C C . ASP A 1 324 ? -2.111 10.797 -6.992 1 80.88 324 ASP A C 1
ATOM 2522 O O . ASP A 1 324 ? -1.822 9.766 -7.598 1 80.88 324 ASP A O 1
ATOM 2526 N N . MET A 1 325 ? -2.043 10.953 -5.754 1 77.94 325 MET A N 1
ATOM 2527 C CA . MET A 1 325 ? -1.788 9.742 -4.988 1 77.94 325 MET A CA 1
ATOM 2528 C C . MET A 1 325 ? -2.936 8.75 -5.141 1 77.94 325 MET A C 1
ATOM 2530 O O . MET A 1 325 ? -4.105 9.125 -5.047 1 77.94 325 MET A O 1
ATOM 2534 N N . ARG A 1 326 ? -2.641 7.559 -5.605 1 73.69 326 ARG A N 1
ATOM 2535 C CA . ARG A 1 326 ? -3.641 6.508 -5.754 1 73.69 326 ARG A CA 1
ATOM 2536 C C . ARG A 1 326 ? -3.148 5.195 -5.152 1 73.69 326 ARG A C 1
ATOM 2538 O O . ARG A 1 326 ? -1.973 4.852 -5.281 1 73.69 326 ARG A O 1
ATOM 2545 N N . ILE A 1 327 ? -3.949 4.797 -4.324 1 62.69 327 ILE A N 1
ATOM 2546 C CA . ILE A 1 327 ? -3.688 3.436 -3.867 1 62.69 327 ILE A CA 1
ATOM 2547 C C . ILE A 1 327 ? -4.777 2.5 -4.387 1 62.69 327 ILE A C 1
ATOM 2549 O O . ILE A 1 327 ? -5.906 2.514 -3.889 1 62.69 327 ILE A O 1
ATOM 2553 N N . LEU A 1 328 ? -4.793 2.246 -5.719 1 59.03 328 LEU A N 1
ATOM 2554 C CA . LEU A 1 328 ? -5.867 1.435 -6.285 1 59.03 328 LEU A CA 1
ATOM 2555 C C . LEU A 1 328 ? -5.488 -0.043 -6.277 1 59.03 328 LEU A C 1
ATOM 2557 O O . LEU A 1 328 ? -4.434 -0.421 -6.785 1 59.03 328 LEU A O 1
ATOM 2561 N N . LEU A 1 329 ? -6.121 -0.622 -5.359 1 56.03 329 LEU A N 1
ATOM 2562 C CA . LEU A 1 329 ? -6.07 -2.08 -5.379 1 56.03 329 LEU A CA 1
ATOM 2563 C C . LEU A 1 329 ? -6.859 -2.633 -6.562 1 56.03 329 LEU A C 1
ATOM 2565 O O . LEU A 1 329 ? -7.664 -1.921 -7.164 1 56.03 329 LEU A O 1
ATOM 2569 N N . ASP A 1 330 ? -6.816 -3.889 -6.797 1 59.06 330 ASP A N 1
ATOM 2570 C CA . ASP A 1 330 ? -7.211 -4.879 -7.793 1 59.06 330 ASP A CA 1
ATOM 2571 C C . ASP A 1 330 ? -8.711 -4.805 -8.07 1 59.06 330 ASP A C 1
ATOM 2573 O O . ASP A 1 330 ? -9.523 -5.168 -7.223 1 59.06 330 ASP A O 1
ATOM 2577 N N . THR A 1 331 ? -9.219 -3.76 -8.984 1 60.84 331 THR A N 1
ATOM 2578 C CA . THR A 1 331 ? -10.672 -3.738 -9.125 1 60.84 331 THR A CA 1
ATOM 2579 C C . THR A 1 331 ? -11.125 -4.637 -10.273 1 60.84 331 THR A C 1
ATOM 2581 O O . THR A 1 331 ? -12.258 -5.109 -10.289 1 60.84 331 THR A O 1
ATOM 2584 N N . HIS A 1 332 ? -10.281 -4.914 -11.242 1 75 332 HIS A N 1
ATOM 2585 C CA . HIS A 1 332 ? -10.758 -5.656 -12.398 1 75 332 HIS A CA 1
ATOM 2586 C C . HIS A 1 332 ? -9.953 -6.941 -12.602 1 75 332 HIS A C 1
ATOM 2588 O O . HIS A 1 332 ? -8.828 -6.902 -13.094 1 75 332 HIS A O 1
ATOM 2594 N N . HIS A 1 333 ? -10.656 -8 -12.219 1 82.94 333 HIS A N 1
ATOM 2595 C CA . HIS A 1 333 ? -10.062 -9.312 -12.453 1 82.94 333 HIS A CA 1
ATOM 2596 C C . HIS A 1 333 ? -10.398 -9.828 -13.844 1 82.94 333 HIS A C 1
ATOM 2598 O O . HIS A 1 333 ? -11.453 -9.5 -14.398 1 82.94 333 HIS A O 1
ATOM 2604 N N . CYS A 1 334 ? -9.461 -10.516 -14.477 1 84.06 334 CYS A N 1
ATOM 2605 C CA . CYS A 1 334 ? -9.602 -10.992 -15.852 1 84.06 334 CYS A CA 1
ATOM 2606 C C . CYS A 1 334 ? -9.945 -12.477 -15.883 1 84.06 334 CYS A C 1
ATOM 2608 O O . CYS A 1 334 ? -9.484 -13.242 -15.039 1 84.06 334 CYS A O 1
ATOM 2610 N N . GLY A 1 335 ? -10.914 -12.789 -16.75 1 84.62 335 GLY A N 1
ATOM 2611 C CA . GLY A 1 335 ? -11.273 -14.188 -16.953 1 84.62 335 GLY A CA 1
ATOM 2612 C C . GLY A 1 335 ? -10.953 -14.695 -18.344 1 84.62 335 GLY A C 1
ATOM 2613 O O . GLY A 1 335 ? -11.383 -15.781 -18.734 1 84.62 335 GLY A O 1
ATOM 2614 N N . ASP A 1 336 ? -10.156 -13.906 -19.109 1 86.81 336 ASP A N 1
ATOM 2615 C CA . ASP A 1 336 ? -9.805 -14.305 -20.469 1 86.81 336 ASP A CA 1
ATOM 2616 C C . ASP A 1 336 ? -8.492 -15.078 -20.5 1 86.81 336 ASP A C 1
ATOM 2618 O O . ASP A 1 336 ? -7.668 -14.938 -19.578 1 86.81 336 ASP A O 1
ATOM 2622 N N . VAL A 1 337 ? -8.383 -15.898 -21.516 1 89.19 337 VAL A N 1
ATOM 2623 C CA . VAL A 1 337 ? -7.16 -16.656 -21.766 1 89.19 337 VAL A CA 1
ATOM 2624 C C . VAL A 1 337 ? -6.32 -15.953 -22.828 1 89.19 337 VAL A C 1
ATOM 2626 O O . VAL A 1 337 ? -6.816 -15.625 -23.906 1 89.19 337 VAL A O 1
ATOM 2629 N N . LEU A 1 338 ? -5.027 -15.625 -22.438 1 89.88 338 LEU A N 1
ATOM 2630 C CA . LEU A 1 338 ? -4.078 -15.078 -23.406 1 89.88 338 LEU A CA 1
ATOM 2631 C C . LEU A 1 338 ? -3.09 -16.156 -23.859 1 89.88 338 LEU A C 1
ATOM 2633 O O . LEU A 1 338 ? -2.518 -16.859 -23.031 1 89.88 338 LEU A O 1
ATOM 2637 N N . VAL A 1 339 ? -2.953 -16.297 -25.156 1 90.38 339 VAL A N 1
ATOM 2638 C CA . VAL A 1 339 ? -1.997 -17.266 -25.703 1 90.38 339 VAL A CA 1
ATOM 2639 C C . VAL A 1 339 ? -0.846 -16.516 -26.375 1 90.38 339 VAL A C 1
ATOM 2641 O O . VAL A 1 339 ? -1.07 -15.664 -27.234 1 90.38 339 VAL A O 1
ATOM 2644 N N . PHE A 1 340 ? 0.398 -16.75 -25.938 1 91.12 340 PHE A N 1
ATOM 2645 C CA . PHE A 1 340 ? 1.599 -16.203 -26.547 1 91.12 340 PHE A CA 1
ATOM 2646 C C . PHE A 1 340 ? 2.299 -17.234 -27.422 1 91.12 340 PHE A C 1
ATOM 2648 O O . PHE A 1 340 ? 2.809 -18.234 -26.906 1 91.12 340 PHE A O 1
ATOM 2655 N N . GLN A 1 341 ? 2.293 -16.938 -28.656 1 85.94 341 GLN A N 1
ATOM 2656 C CA . GLN A 1 341 ? 2.99 -17.812 -29.609 1 85.94 341 GLN A CA 1
ATOM 2657 C C . GLN A 1 341 ? 4.5 -17.578 -29.547 1 85.94 341 GLN A C 1
ATOM 2659 O O . GLN A 1 341 ? 4.973 -16.469 -29.75 1 85.94 341 GLN A O 1
ATOM 2664 N N . THR A 1 342 ? 5.207 -18.609 -29.156 1 85.25 342 THR A N 1
ATOM 2665 C CA . THR A 1 342 ? 6.641 -18.453 -28.953 1 85.25 342 THR A CA 1
ATOM 2666 C C . THR A 1 342 ? 7.426 -18.938 -30.172 1 85.25 342 THR A C 1
ATOM 2668 O O . THR A 1 342 ? 8.609 -18.609 -30.312 1 85.25 342 THR A O 1
ATOM 2671 N N . GLN A 1 343 ? 6.828 -19.797 -31.031 1 83.56 343 GLN A N 1
ATOM 2672 C CA . GLN A 1 343 ? 7.395 -20.281 -32.281 1 83.56 343 GLN A CA 1
ATOM 2673 C C . GLN A 1 343 ? 6.324 -20.391 -33.375 1 83.56 343 GLN A C 1
ATOM 2675 O O . GLN A 1 343 ? 5.129 -20.391 -33.062 1 83.56 343 GLN A O 1
ATOM 2680 N N . PRO A 1 344 ? 6.777 -20.391 -34.594 1 81.88 344 PRO A N 1
ATOM 2681 C CA . PRO A 1 344 ? 5.766 -20.562 -35.656 1 81.88 344 PRO A CA 1
ATOM 2682 C C . PRO A 1 344 ? 4.988 -21.875 -35.5 1 81.88 344 PRO A C 1
ATOM 2684 O O . PRO A 1 344 ? 5.555 -22.891 -35.062 1 81.88 344 PRO A O 1
ATOM 2687 N N . TYR A 1 345 ? 3.773 -21.812 -35.812 1 85.44 345 TYR A N 1
ATOM 2688 C CA . TYR A 1 345 ? 2.941 -23 -35.688 1 85.44 345 TYR A CA 1
ATOM 2689 C C . TYR A 1 345 ? 3.371 -24.062 -36.688 1 85.44 345 TYR A C 1
ATOM 2691 O O . TYR A 1 345 ? 3.865 -23.734 -37.781 1 85.44 345 TYR A O 1
ATOM 2699 N N . SER A 1 346 ? 3.217 -25.281 -36.312 1 86.44 346 SER A N 1
ATOM 2700 C CA . SER A 1 346 ? 3.449 -26.375 -37.25 1 86.44 346 SER A CA 1
ATOM 2701 C C . SER A 1 346 ? 2.443 -26.328 -38.406 1 86.44 346 SER A C 1
ATOM 2703 O O . SER A 1 346 ? 1.382 -25.719 -38.281 1 86.44 346 SER A O 1
ATOM 2705 N N . LEU A 1 347 ? 2.795 -26.922 -39.406 1 87.5 347 LEU A N 1
ATOM 2706 C CA . LEU A 1 347 ? 1.907 -26.984 -40.562 1 87.5 347 LEU A CA 1
ATOM 2707 C C . LEU A 1 347 ? 0.593 -27.672 -40.188 1 87.5 347 LEU A C 1
ATOM 2709 O O . LEU A 1 347 ? -0.471 -27.281 -40.688 1 87.5 347 LEU A O 1
ATOM 2713 N N . CYS A 1 348 ? 0.751 -28.641 -39.375 1 86.12 348 CYS A N 1
ATOM 2714 C CA . CYS A 1 348 ? -0.441 -29.359 -38.938 1 86.12 348 CYS A CA 1
ATOM 2715 C C . CYS A 1 348 ? -1.401 -28.438 -38.219 1 86.12 348 CYS A C 1
ATOM 2717 O O . CYS A 1 348 ? -2.6 -28.422 -38.5 1 86.12 348 CYS A O 1
ATOM 2719 N N . ARG A 1 349 ? -0.821 -27.656 -37.344 1 86.31 349 ARG A N 1
ATOM 2720 C CA . ARG A 1 349 ? -1.635 -26.734 -36.594 1 86.31 349 ARG A CA 1
ATOM 2721 C C . ARG A 1 349 ? -2.273 -25.688 -37.5 1 86.31 349 ARG A C 1
ATOM 2723 O O . ARG A 1 349 ? -3.441 -25.328 -37.312 1 86.31 349 ARG A O 1
ATOM 2730 N N . LEU A 1 350 ? -1.54 -25.25 -38.438 1 87.75 350 LEU A N 1
ATOM 2731 C CA . LEU A 1 350 ? -2.062 -24.266 -39.375 1 87.75 350 LEU A CA 1
ATOM 2732 C C . LEU A 1 350 ? -3.219 -24.859 -40.188 1 87.75 350 LEU A C 1
ATOM 2734 O O . LEU A 1 350 ? -4.215 -24.172 -40.438 1 87.75 350 LEU A O 1
ATOM 2738 N N . CYS A 1 351 ? -3.039 -26.062 -40.562 1 88.75 351 CYS A N 1
ATOM 2739 C CA . CYS A 1 351 ? -4.09 -26.734 -41.312 1 88.75 351 CYS A CA 1
ATOM 2740 C C . CYS A 1 351 ? -5.332 -26.938 -40.438 1 88.75 351 CYS A C 1
ATOM 2742 O O . CYS A 1 351 ? -6.453 -26.703 -40.906 1 88.75 351 CYS A O 1
ATOM 2744 N N . GLU A 1 352 ? -5.074 -27.344 -39.188 1 87.62 352 GLU A N 1
ATOM 2745 C CA . GLU A 1 352 ? -6.191 -27.531 -38.281 1 87.62 352 GLU A CA 1
ATOM 2746 C C . GLU A 1 352 ? -6.977 -26.25 -38.094 1 87.62 352 GLU A C 1
ATOM 2748 O O . GLU A 1 352 ? -8.211 -26.25 -38.094 1 87.62 352 GLU A O 1
ATOM 2753 N N . ASP A 1 353 ? -6.293 -25.203 -38 1 88.38 353 ASP A N 1
ATOM 2754 C CA . ASP A 1 353 ? -6.926 -23.906 -37.781 1 88.38 353 ASP A CA 1
ATOM 2755 C C . ASP A 1 353 ? -7.703 -23.469 -39.031 1 88.38 353 ASP A C 1
ATOM 2757 O O . ASP A 1 353 ? -8.805 -22.922 -38.906 1 88.38 353 ASP A O 1
ATOM 2761 N N . PHE A 1 354 ? -7.082 -23.625 -40.156 1 90.5 354 PHE A N 1
ATOM 2762 C CA . PHE A 1 354 ? -7.734 -23.266 -41.406 1 90.5 354 PHE A CA 1
ATOM 2763 C C . PHE A 1 354 ? -9.031 -24.031 -41.594 1 90.5 354 PHE A C 1
ATOM 2765 O O . PHE A 1 354 ? -10.07 -23.453 -41.906 1 90.5 354 PHE A O 1
ATOM 2772 N N . ILE A 1 355 ? -8.953 -25.312 -41.344 1 90.44 355 ILE A N 1
ATOM 2773 C CA . ILE A 1 355 ? -10.133 -26.156 -41.5 1 90.44 355 ILE A CA 1
ATOM 2774 C C . ILE A 1 355 ? -11.172 -25.797 -40.438 1 90.44 355 ILE A C 1
ATOM 2776 O O . ILE A 1 355 ? -12.367 -25.719 -40.75 1 90.44 355 ILE A O 1
ATOM 2780 N N . GLY A 1 356 ? -10.734 -25.656 -39.25 1 89.12 356 GLY A N 1
ATOM 2781 C CA . GLY A 1 356 ? -11.641 -25.25 -38.188 1 89.12 356 GLY A CA 1
ATOM 2782 C C . GLY A 1 356 ? -12.383 -23.953 -38.5 1 89.12 356 GLY A C 1
ATOM 2783 O O . GLY A 1 356 ? -13.586 -23.844 -38.25 1 89.12 356 GLY A O 1
ATOM 2784 N N . LYS A 1 357 ? -11.719 -22.969 -39.062 1 90.25 357 LYS A N 1
ATOM 2785 C CA . LYS A 1 357 ? -12.289 -21.672 -39.375 1 90.25 357 LYS A CA 1
ATOM 2786 C C . LYS A 1 357 ? -13.305 -21.797 -40.531 1 90.25 357 LYS A C 1
ATOM 2788 O O . LYS A 1 357 ? -14.234 -20.984 -40.625 1 90.25 357 LYS A O 1
ATOM 2793 N N . HIS A 1 358 ? -13.109 -22.766 -41.375 1 90.62 358 HIS A N 1
ATOM 2794 C CA . HIS A 1 358 ? -13.977 -22.969 -42.531 1 90.62 358 HIS A CA 1
ATOM 2795 C C . HIS A 1 358 ? -14.68 -24.312 -42.469 1 90.62 358 HIS A C 1
ATOM 2797 O O . HIS A 1 358 ? -14.797 -25.016 -43.469 1 90.62 358 HIS A O 1
ATOM 2803 N N . ALA A 1 359 ? -15.016 -24.703 -41.344 1 86.56 359 ALA A N 1
ATOM 2804 C CA . ALA A 1 359 ? -15.539 -26.047 -41.094 1 86.56 359 ALA A CA 1
ATOM 2805 C C . ALA A 1 359 ? -16.797 -26.297 -41.938 1 86.56 359 ALA A C 1
ATOM 2807 O O . ALA A 1 359 ? -17.047 -27.422 -42.375 1 86.56 359 ALA A O 1
ATOM 2808 N N . GLY A 1 360 ? -17.609 -25.297 -42.125 1 86.56 360 GLY A N 1
ATOM 2809 C CA . GLY A 1 360 ? -18.797 -25.438 -42.938 1 86.56 360 GLY A CA 1
ATOM 2810 C C . GLY A 1 360 ? -18.516 -25.922 -44.344 1 86.56 360 GLY A C 1
ATOM 2811 O O . GLY A 1 360 ? -19.312 -26.641 -44.938 1 86.56 360 GLY A O 1
ATOM 2812 N N . ARG A 1 361 ? -17.312 -25.609 -44.812 1 88.44 361 ARG A N 1
ATOM 2813 C CA . ARG A 1 361 ? -16.938 -25.938 -46.188 1 88.44 361 ARG A CA 1
ATOM 2814 C C . ARG A 1 361 ? -16.391 -27.359 -46.281 1 88.44 361 ARG A C 1
ATOM 2816 O O . ARG A 1 361 ? -16.359 -27.953 -47.344 1 88.44 361 ARG A O 1
ATOM 2823 N N . PHE A 1 362 ? -16.016 -27.875 -45.188 1 88.75 362 PHE A N 1
ATOM 2824 C CA . PHE A 1 362 ? -15.312 -29.156 -45.219 1 88.75 362 PHE A CA 1
ATOM 2825 C C . PHE A 1 362 ? -16.109 -30.234 -44.469 1 88.75 362 PHE A C 1
ATOM 2827 O O . PHE A 1 362 ? -15.539 -31.188 -43.969 1 88.75 362 PHE A O 1
ATOM 2834 N N . ASP A 1 363 ? -17.375 -30.062 -44.406 1 86 363 ASP A N 1
ATOM 2835 C CA . ASP A 1 363 ? -18.234 -30.938 -43.594 1 86 363 ASP A CA 1
ATOM 2836 C C . ASP A 1 363 ? -18.125 -32.406 -44.094 1 86 363 ASP A C 1
ATOM 2838 O O . ASP A 1 363 ? -18.047 -33.312 -43.25 1 86 363 ASP A O 1
ATOM 2842 N N . LYS A 1 364 ? -18.078 -32.625 -45.375 1 86.56 364 LYS A N 1
ATOM 2843 C CA . LYS A 1 364 ? -18.016 -34 -45.938 1 86.56 364 LYS A CA 1
ATOM 2844 C C . LYS A 1 364 ? -16.625 -34.594 -45.75 1 86.56 364 LYS A C 1
ATOM 2846 O O . LYS A 1 364 ? -16.484 -35.75 -45.344 1 86.56 364 LYS A O 1
ATOM 2851 N N . GLN A 1 365 ? -15.617 -33.719 -45.938 1 87.69 365 GLN A N 1
ATOM 2852 C CA . GLN A 1 365 ? -14.234 -34.188 -45.906 1 87.69 365 GLN A CA 1
ATOM 2853 C C . GLN A 1 365 ? -13.812 -34.5 -44.469 1 87.69 365 GLN A C 1
ATOM 2855 O O . GLN A 1 365 ? -12.969 -35.375 -44.25 1 87.69 365 GLN A O 1
ATOM 2860 N N . LEU A 1 366 ? -14.438 -33.844 -43.531 1 88.19 366 LEU A N 1
ATOM 2861 C CA . LEU A 1 366 ? -14.07 -34.031 -42.125 1 88.19 366 LEU A CA 1
ATOM 2862 C C . LEU A 1 366 ? -14.43 -35.438 -41.656 1 88.19 366 LEU A C 1
ATOM 2864 O O . LEU A 1 366 ? -13.773 -36 -40.781 1 88.19 366 LEU A O 1
ATOM 2868 N N . LYS A 1 367 ? -15.328 -36.125 -42.375 1 86.5 367 LYS A N 1
ATOM 2869 C CA . LYS A 1 367 ? -15.773 -37.469 -42.031 1 86.5 367 LYS A CA 1
ATOM 2870 C C . LYS A 1 367 ? -14.742 -38.5 -42.438 1 86.5 367 LYS A C 1
ATOM 2872 O O . LYS A 1 367 ? -14.766 -39.625 -41.938 1 86.5 367 LYS A O 1
ATOM 2877 N N . TRP A 1 368 ? -13.766 -38.031 -43.312 1 88.38 368 TRP A N 1
ATOM 2878 C CA . TRP A 1 368 ? -12.758 -38.969 -43.844 1 88.38 368 TRP A CA 1
ATOM 2879 C C . TRP A 1 368 ? -11.547 -39 -42.906 1 88.38 368 TRP A C 1
ATOM 2881 O O . TRP A 1 368 ? -10.719 -39.906 -43 1 88.38 368 TRP A O 1
ATOM 2891 N N . LEU A 1 369 ? -11.547 -38.156 -41.969 1 87.56 369 LEU A N 1
ATOM 2892 C CA . LEU A 1 369 ? -10.375 -38.062 -41.094 1 87.56 369 LEU A CA 1
ATOM 2893 C C . LEU A 1 369 ? -10.492 -39.031 -39.938 1 87.56 369 LEU A C 1
ATOM 2895 O O . LEU A 1 369 ? -11.594 -39.375 -39.5 1 87.56 369 LEU A O 1
ATOM 2899 N N . PRO A 1 370 ? -9.328 -39.5 -39.469 1 88.94 370 PRO A N 1
ATOM 2900 C CA . PRO A 1 370 ? -9.367 -40.312 -38.281 1 88.94 370 PRO A CA 1
ATOM 2901 C C . PRO A 1 370 ? -10.062 -39.625 -37.094 1 88.94 370 PRO A C 1
ATOM 2903 O O . PRO A 1 370 ? -10.094 -38.375 -37.031 1 88.94 370 PRO A O 1
ATOM 2906 N N . SER A 1 371 ? -10.578 -40.375 -36.219 1 87.75 371 SER A N 1
ATOM 2907 C CA . SER A 1 371 ? -11.422 -39.875 -35.125 1 87.75 371 SER A CA 1
ATOM 2908 C C . SER A 1 371 ? -10.688 -38.844 -34.281 1 87.75 371 SER A C 1
ATOM 2910 O O . SER A 1 371 ? -11.273 -37.812 -33.906 1 87.75 371 SER A O 1
ATOM 2912 N N . ARG A 1 372 ? -9.469 -39.094 -34.031 1 87.31 372 ARG A N 1
ATOM 2913 C CA . ARG A 1 372 ? -8.703 -38.188 -33.188 1 87.31 372 ARG A CA 1
ATOM 2914 C C . ARG A 1 372 ? -8.555 -36.812 -33.844 1 87.31 372 ARG A C 1
ATOM 2916 O O . ARG A 1 372 ? -8.703 -35.781 -33.188 1 87.31 372 ARG A O 1
ATOM 2923 N N . MET A 1 373 ? -8.266 -36.844 -35.062 1 87.19 373 MET A N 1
ATOM 2924 C CA . MET A 1 373 ? -8.07 -35.594 -35.781 1 87.19 373 MET A CA 1
ATOM 2925 C C . MET A 1 373 ? -9.398 -34.875 -36 1 87.19 373 MET A C 1
ATOM 2927 O O . MET A 1 373 ? -9.469 -33.656 -35.938 1 87.19 373 MET A O 1
ATOM 2931 N N . ARG A 1 374 ? -10.383 -35.656 -36.25 1 89.38 374 ARG A N 1
ATOM 2932 C CA . ARG A 1 374 ? -11.711 -35.094 -36.469 1 89.38 374 ARG A CA 1
ATOM 2933 C C . ARG A 1 374 ? -12.195 -34.375 -35.188 1 89.38 374 ARG A C 1
ATOM 2935 O O . ARG A 1 374 ? -12.75 -33.281 -35.281 1 89.38 374 ARG A O 1
ATOM 2942 N N . SER A 1 375 ? -11.992 -35.062 -34.125 1 90.12 375 SER A N 1
ATOM 2943 C CA . SER A 1 375 ? -12.398 -34.469 -32.875 1 90.12 375 SER A CA 1
ATOM 2944 C C . SER A 1 375 ? -11.68 -33.125 -32.625 1 90.12 375 SER A C 1
ATOM 2946 O O . SER A 1 375 ? -12.297 -32.156 -32.156 1 90.12 375 SER A O 1
ATOM 2948 N N . LYS A 1 376 ? -10.438 -33.094 -32.938 1 89.25 376 LYS A N 1
ATOM 2949 C CA . LYS A 1 376 ? -9.648 -31.875 -32.75 1 89.25 376 LYS A CA 1
ATOM 2950 C C . LYS A 1 376 ? -10.156 -30.75 -33.656 1 89.25 376 LYS A C 1
ATOM 2952 O O . LYS A 1 376 ? -10.25 -29.594 -33.219 1 89.25 376 LYS A O 1
ATOM 2957 N N . ILE A 1 377 ? -10.453 -31.078 -34.812 1 89.94 377 ILE A N 1
ATOM 2958 C CA . ILE A 1 377 ? -10.922 -30.094 -35.781 1 89.94 377 ILE A CA 1
ATOM 2959 C C . ILE A 1 377 ? -12.297 -29.578 -35.344 1 89.94 377 ILE A C 1
ATOM 2961 O O . ILE A 1 377 ? -12.594 -28.391 -35.5 1 89.94 377 ILE A O 1
ATOM 2965 N N . HIS A 1 378 ? -13.133 -30.469 -34.844 1 90.19 378 HIS A N 1
ATOM 2966 C CA . HIS A 1 378 ? -14.438 -30.047 -34.344 1 90.19 378 HIS A CA 1
ATOM 2967 C C . HIS A 1 378 ? -14.281 -29.062 -33.188 1 90.19 378 HIS A C 1
ATOM 2969 O O . HIS A 1 378 ? -15.047 -28.109 -33.094 1 90.19 378 HIS A O 1
ATOM 2975 N N . LYS A 1 379 ? -13.352 -29.406 -32.375 1 90.56 379 LYS A N 1
ATOM 2976 C CA . LYS A 1 379 ? -13.078 -28.5 -31.281 1 90.56 379 LYS A CA 1
ATOM 2977 C C . LYS A 1 379 ? -12.586 -27.141 -31.781 1 90.56 379 LYS A C 1
ATOM 2979 O O . LYS A 1 379 ? -13.016 -26.094 -31.281 1 90.56 379 LYS A O 1
ATOM 2984 N N . ARG A 1 380 ? -11.719 -27.203 -32.75 1 89.25 380 ARG A N 1
ATOM 2985 C CA . ARG A 1 380 ? -11.203 -25.969 -33.312 1 89.25 380 ARG A CA 1
ATOM 2986 C C . ARG A 1 380 ? -12.312 -25.172 -33.969 1 89.25 380 ARG A C 1
ATOM 2988 O O . ARG A 1 380 ? -12.312 -23.938 -33.938 1 89.25 380 ARG A O 1
ATOM 2995 N N . ALA A 1 381 ? -13.18 -25.828 -34.594 1 88.88 381 ALA A N 1
ATOM 2996 C CA . ALA A 1 381 ? -14.32 -25.172 -35.219 1 88.88 381 ALA A CA 1
ATOM 2997 C C . ALA A 1 381 ? -15.18 -24.453 -34.188 1 88.88 381 ALA A C 1
ATOM 2999 O O . ALA A 1 381 ? -15.672 -23.344 -34.438 1 88.88 381 ALA A O 1
ATOM 3000 N N . ALA A 1 382 ? -15.352 -25.109 -33.094 1 86.81 382 ALA A N 1
ATOM 3001 C CA . ALA A 1 382 ? -16.094 -24.5 -32 1 86.81 382 ALA A CA 1
ATOM 3002 C C . ALA A 1 382 ? -15.398 -23.234 -31.5 1 86.81 382 ALA A C 1
ATOM 3004 O O . ALA A 1 382 ? -16.062 -22.234 -31.188 1 86.81 382 ALA A O 1
ATOM 3005 N N . PHE A 1 383 ? -14.164 -23.312 -31.422 1 87.06 383 PHE A N 1
ATOM 3006 C CA . PHE A 1 383 ? -13.352 -22.172 -30.984 1 87.06 383 PHE A CA 1
ATOM 3007 C C . PHE A 1 383 ? -13.57 -20.969 -31.875 1 87.06 383 PHE A C 1
ATOM 3009 O O . PHE A 1 383 ? -13.805 -19.859 -31.391 1 87.06 383 PHE A O 1
ATOM 3016 N N . PHE A 1 384 ? -13.555 -21.156 -33.156 1 86.25 384 PHE A N 1
ATOM 3017 C CA . PHE A 1 384 ? -13.633 -20.062 -34.094 1 86.25 384 PHE A CA 1
ATOM 3018 C C . PHE A 1 384 ? -15.07 -19.594 -34.281 1 86.25 384 PHE A C 1
ATOM 3020 O O . PHE A 1 384 ? -15.312 -18.469 -34.719 1 86.25 384 PHE A O 1
ATOM 3027 N N . SER A 1 385 ? -15.953 -20.422 -33.875 1 80.06 385 SER A N 1
ATOM 3028 C CA . SER A 1 385 ? -17.359 -20.016 -33.938 1 80.06 385 SER A CA 1
ATOM 3029 C C . SER A 1 385 ? -17.734 -19.125 -32.781 1 80.06 385 SER A C 1
ATOM 3031 O O . SER A 1 385 ? -18.656 -18.328 -32.844 1 80.06 385 SER A O 1
ATOM 3033 N N . ALA A 1 386 ? -17.078 -19.375 -31.625 1 73.25 386 ALA A N 1
ATOM 3034 C CA . ALA A 1 386 ? -17.375 -18.594 -30.406 1 73.25 386 ALA A CA 1
ATOM 3035 C C . ALA A 1 386 ? -16.641 -17.25 -30.422 1 73.25 386 ALA A C 1
ATOM 3037 O O . ALA A 1 386 ? -17.016 -16.344 -29.688 1 73.25 386 ALA A O 1
ATOM 3038 N N . ALA A 1 387 ? -15.609 -17.219 -31.109 1 65.38 387 ALA A N 1
ATOM 3039 C CA . ALA A 1 387 ? -14.852 -15.977 -31.156 1 65.38 387 ALA A CA 1
ATOM 3040 C C . ALA A 1 387 ? -15.523 -14.961 -32.062 1 65.38 387 ALA A C 1
ATOM 3042 O O . ALA A 1 387 ? -16.078 -15.328 -33.125 1 65.38 387 ALA A O 1
ATOM 3043 N N . SER B 1 1 ? -32.781 4.051 -14.922 1 19 1 SER B N 1
ATOM 3044 C CA . SER B 1 1 ? -32.781 2.619 -15.195 1 19 1 SER B CA 1
ATOM 3045 C C . SER B 1 1 ? -31.375 2.023 -15.016 1 19 1 SER B C 1
ATOM 3047 O O . SER B 1 1 ? -30.438 2.379 -15.742 1 19 1 SER B O 1
ATOM 3049 N N . ALA B 1 2 ? -30.844 1.771 -13.781 1 28.03 2 ALA B N 1
ATOM 3050 C CA . ALA B 1 2 ? -29.547 1.555 -13.133 1 28.03 2 ALA B CA 1
ATOM 3051 C C . ALA B 1 2 ? -28.859 0.324 -13.703 1 28.03 2 ALA B C 1
ATOM 3053 O O . ALA B 1 2 ? -29.359 -0.795 -13.586 1 28.03 2 ALA B O 1
ATOM 3054 N N . GLU B 1 3 ? -28.438 0.277 -14.914 1 25.7 3 GLU B N 1
ATOM 3055 C CA . GLU B 1 3 ? -27.969 -0.83 -15.75 1 25.7 3 GLU B CA 1
ATOM 3056 C C . GLU B 1 3 ? -27.203 -1.862 -14.922 1 25.7 3 GLU B C 1
ATOM 3058 O O . GLU B 1 3 ? -26.25 -1.525 -14.234 1 25.7 3 GLU B O 1
ATOM 3063 N N . ARG B 1 4 ? -27.812 -2.928 -14.414 1 29.91 4 ARG B N 1
ATOM 3064 C CA . ARG B 1 4 ? -27.594 -4.121 -13.602 1 29.91 4 ARG B CA 1
ATOM 3065 C C . ARG B 1 4 ? -26.328 -4.852 -14.023 1 29.91 4 ARG B C 1
ATOM 3067 O O . ARG B 1 4 ? -26.203 -5.27 -15.172 1 29.91 4 ARG B O 1
ATOM 3074 N N . THR B 1 5 ? -25.141 -4.43 -13.57 1 36.03 5 THR B N 1
ATOM 3075 C CA . THR B 1 5 ? -23.781 -4.934 -13.789 1 36.03 5 THR B CA 1
ATOM 3076 C C . THR B 1 5 ? -23.766 -6.461 -13.789 1 36.03 5 THR B C 1
ATOM 3078 O O . THR B 1 5 ? -24.203 -7.094 -12.82 1 36.03 5 THR B O 1
ATOM 3081 N N . ALA B 1 6 ? -23.984 -7.18 -14.82 1 40.12 6 ALA B N 1
ATOM 3082 C CA . ALA B 1 6 ? -23.984 -8.617 -15.07 1 40.12 6 ALA B CA 1
ATOM 3083 C C . ALA B 1 6 ? -23.078 -9.344 -14.094 1 40.12 6 ALA B C 1
ATOM 3085 O O . ALA B 1 6 ? -22.078 -8.797 -13.641 1 40.12 6 ALA B O 1
ATOM 3086 N N . PRO B 1 7 ? -23.531 -10.383 -13.203 1 42 7 PRO B N 1
ATOM 3087 C CA . PRO B 1 7 ? -22.75 -11.188 -12.258 1 42 7 PRO B CA 1
ATOM 3088 C C . PRO B 1 7 ? -21.312 -11.398 -12.703 1 42 7 PRO B C 1
ATOM 3090 O O . PRO B 1 7 ? -21.062 -11.711 -13.867 1 42 7 PRO B O 1
ATOM 3093 N N . ALA B 1 8 ? -20.297 -10.695 -12.297 1 51 8 ALA B N 1
ATOM 3094 C CA . ALA B 1 8 ? -18.859 -10.867 -12.547 1 51 8 ALA B CA 1
ATOM 3095 C C . ALA B 1 8 ? -18.547 -12.328 -12.859 1 51 8 ALA B C 1
ATOM 3097 O O . ALA B 1 8 ? -19.047 -13.234 -12.203 1 51 8 ALA B O 1
ATOM 3098 N N . SER B 1 9 ? -18.109 -12.789 -14.094 1 71.56 9 SER B N 1
ATOM 3099 C CA . SER B 1 9 ? -17.797 -14.133 -14.578 1 71.56 9 SER B CA 1
ATOM 3100 C C . SER B 1 9 ? -16.969 -14.906 -13.562 1 71.56 9 SER B C 1
ATOM 3102 O O . SER B 1 9 ? -16.109 -14.336 -12.891 1 71.56 9 SER B O 1
ATOM 3104 N N . ARG B 1 10 ? -17.531 -16.047 -13.008 1 80.25 10 ARG B N 1
ATOM 3105 C CA . ARG B 1 10 ? -16.891 -17 -12.102 1 80.25 10 ARG B CA 1
ATOM 3106 C C . ARG B 1 10 ? -15.477 -17.328 -12.57 1 80.25 10 ARG B C 1
ATOM 3108 O O . ARG B 1 10 ? -14.68 -17.875 -11.812 1 80.25 10 ARG B O 1
ATOM 3115 N N . LEU B 1 11 ? -15.219 -16.844 -13.789 1 90.31 11 LEU B N 1
ATOM 3116 C CA . LEU B 1 11 ? -13.883 -17.141 -14.297 1 90.31 11 LEU B CA 1
ATOM 3117 C C . LEU B 1 11 ? -12.898 -16.047 -13.93 1 90.31 11 LEU B C 1
ATOM 3119 O O . LEU B 1 11 ? -11.695 -16.281 -13.844 1 90.31 11 LEU B O 1
ATOM 3123 N N . GLU B 1 12 ? -13.438 -14.852 -13.789 1 91.81 12 GLU B N 1
ATOM 3124 C CA . GLU B 1 12 ? -12.547 -13.758 -13.398 1 91.81 12 GLU B CA 1
ATOM 3125 C C . GLU B 1 12 ? -11.945 -14.008 -12.016 1 91.81 12 GLU B C 1
ATOM 3127 O O . GLU B 1 12 ? -12.656 -14.352 -11.07 1 91.81 12 GLU B O 1
ATOM 3132 N N . ARG B 1 13 ? -10.625 -13.922 -11.953 1 93.25 13 ARG B N 1
ATOM 3133 C CA . ARG B 1 13 ? -9.992 -14.227 -10.68 1 93.25 13 ARG B CA 1
ATOM 3134 C C . ARG B 1 13 ? -8.531 -13.781 -10.664 1 93.25 13 ARG B C 1
ATOM 3136 O O . ARG B 1 13 ? -7.922 -13.617 -11.719 1 93.25 13 ARG B O 1
ATOM 3143 N N . SER B 1 14 ? -8.062 -13.531 -9.547 1 92.81 14 SER B N 1
ATOM 3144 C CA . SER B 1 14 ? -6.648 -13.266 -9.289 1 92.81 14 SER B CA 1
ATOM 3145 C C . SER B 1 14 ? -6.121 -14.148 -8.164 1 92.81 14 SER B C 1
ATOM 3147 O O . SER B 1 14 ? -6.891 -14.656 -7.348 1 92.81 14 SER B O 1
ATOM 3149 N N . GLY B 1 15 ? -4.793 -14.422 -8.258 1 94.44 15 GLY B N 1
ATOM 3150 C CA . GLY B 1 15 ? -4.164 -15.172 -7.176 1 94.44 15 GLY B CA 1
ATOM 3151 C C . GLY B 1 15 ? -4.516 -16.641 -7.191 1 94.44 15 GLY B C 1
ATOM 3152 O O . GLY B 1 15 ? -4.434 -17.312 -6.16 1 94.44 15 GLY B O 1
ATOM 3153 N N . HIS B 1 16 ? -5 -17.141 -8.32 1 97.06 16 HIS B N 1
ATOM 3154 C CA . HIS B 1 16 ? -5.332 -18.547 -8.5 1 97.06 16 HIS B CA 1
ATOM 3155 C C . HIS B 1 16 ? -4.102 -19.359 -8.898 1 97.06 16 HIS B C 1
ATOM 3157 O O . HIS B 1 16 ? -3.033 -18.797 -9.141 1 97.06 16 HIS B O 1
ATOM 3163 N N . SER B 1 17 ? -4.258 -20.641 -8.836 1 97.94 17 SER B N 1
ATOM 3164 C CA . SER B 1 17 ? -3.273 -21.562 -9.398 1 97.94 17 SER B CA 1
ATOM 3165 C C . SER B 1 17 ? -3.793 -22.203 -10.672 1 97.94 17 SER B C 1
ATOM 3167 O O . SER B 1 17 ? -5 -22.422 -10.828 1 97.94 17 SER B O 1
ATOM 3169 N N . ALA B 1 18 ? -2.869 -22.484 -11.562 1 98.25 18 ALA B N 1
ATOM 3170 C CA . ALA B 1 18 ? -3.262 -23.109 -12.82 1 98.25 18 ALA B CA 1
ATOM 3171 C C . ALA B 1 18 ? -2.146 -24 -13.359 1 98.25 18 ALA B C 1
ATOM 3173 O O . ALA B 1 18 ? -0.97 -23.781 -13.055 1 98.25 18 ALA B O 1
ATOM 3174 N N . PHE B 1 19 ? -2.523 -25.031 -14.117 1 97.94 19 PHE B N 1
ATOM 3175 C CA . PHE B 1 19 ? -1.6 -25.891 -14.844 1 97.94 19 PHE B CA 1
ATOM 3176 C C . PHE B 1 19 ? -2.275 -26.5 -16.062 1 97.94 19 PHE B C 1
ATOM 3178 O O . PHE B 1 19 ? -3.502 -26.469 -16.172 1 97.94 19 PHE B O 1
ATOM 3185 N N . ILE B 1 20 ? -1.459 -26.906 -16.906 1 97.5 20 ILE B N 1
ATOM 3186 C CA . ILE B 1 20 ? -1.989 -27.531 -18.109 1 97.5 20 ILE B CA 1
ATOM 3187 C C . ILE B 1 20 ? -1.616 -29.016 -18.125 1 97.5 20 ILE B C 1
ATOM 3189 O O . ILE B 1 20 ? -0.472 -29.375 -17.844 1 97.5 20 ILE B O 1
ATOM 3193 N N . ASP B 1 21 ? -2.586 -29.844 -18.328 1 95.88 21 ASP B N 1
ATOM 3194 C CA . ASP B 1 21 ? -2.42 -31.281 -18.516 1 95.88 21 ASP B CA 1
ATOM 3195 C C . ASP B 1 21 ? -3.273 -31.781 -19.688 1 95.88 21 ASP B C 1
ATOM 3197 O O . ASP B 1 21 ? -4.484 -31.547 -19.719 1 95.88 21 ASP B O 1
ATOM 3201 N N . ASP B 1 22 ? -2.613 -32.438 -20.656 1 92.44 22 ASP B N 1
ATOM 3202 C CA . ASP B 1 22 ? -3.295 -32.969 -21.828 1 92.44 22 ASP B CA 1
ATOM 3203 C C . ASP B 1 22 ? -4.129 -31.891 -22.516 1 92.44 22 ASP B C 1
ATOM 3205 O O . ASP B 1 22 ? -5.328 -32.062 -22.734 1 92.44 22 ASP B O 1
ATOM 3209 N N . ASN B 1 23 ? -3.562 -30.797 -22.75 1 92.69 23 ASN B N 1
ATOM 3210 C CA . ASN B 1 23 ? -4.09 -29.641 -23.453 1 92.69 23 ASN B CA 1
ATOM 3211 C C . ASN B 1 23 ? -5.34 -29.094 -22.781 1 92.69 23 ASN B C 1
ATOM 3213 O O . ASN B 1 23 ? -6.207 -28.5 -23.438 1 92.69 23 ASN B O 1
ATOM 3217 N N . THR B 1 24 ? -5.469 -29.391 -21.531 1 95.88 24 THR B N 1
ATOM 3218 C CA . THR B 1 24 ? -6.527 -28.812 -20.703 1 95.88 24 THR B CA 1
ATOM 3219 C C . THR B 1 24 ? -5.941 -27.922 -19.625 1 95.88 24 THR B C 1
ATOM 3221 O O . THR B 1 24 ? -5.012 -28.328 -18.922 1 95.88 24 THR B O 1
ATOM 3224 N N . LEU B 1 25 ? -6.43 -26.734 -19.578 1 97.25 25 LEU B N 1
ATOM 3225 C CA . LEU B 1 25 ? -6.039 -25.797 -18.531 1 97.25 25 LEU B CA 1
ATOM 3226 C C . LEU B 1 25 ? -6.895 -26 -17.281 1 97.25 25 LEU B C 1
ATOM 3228 O O . LEU B 1 25 ? -8.125 -25.922 -17.344 1 97.25 25 LEU B O 1
ATOM 3232 N N . PHE B 1 26 ? -6.262 -26.375 -16.188 1 98.31 26 PHE B N 1
ATOM 3233 C CA . PHE B 1 26 ? -6.914 -26.484 -14.883 1 98.31 26 PHE B CA 1
ATOM 3234 C C . PHE B 1 26 ? -6.719 -25.219 -14.07 1 98.31 26 PHE B C 1
ATOM 3236 O O . PHE B 1 26 ? -5.602 -24.703 -13.969 1 98.31 26 PHE B O 1
ATOM 3243 N N . VAL B 1 27 ? -7.816 -24.609 -13.516 1 97.94 27 VAL B N 1
ATOM 3244 C CA . VAL B 1 27 ? -7.762 -23.375 -12.75 1 97.94 27 VAL B CA 1
ATOM 3245 C C . VAL B 1 27 ? -8.438 -23.578 -11.391 1 97.94 27 VAL B C 1
ATOM 3247 O O . VAL B 1 27 ? -9.586 -24 -11.32 1 97.94 27 VAL B O 1
ATOM 3250 N N . PHE B 1 28 ? -7.652 -23.297 -10.328 1 97.81 28 PHE B N 1
ATOM 3251 C CA . PHE B 1 28 ? -8.172 -23.5 -8.984 1 97.81 28 PHE B CA 1
ATOM 3252 C C . PHE B 1 28 ? -7.938 -22.266 -8.125 1 97.81 28 PHE B C 1
ATOM 3254 O O . PHE B 1 28 ? -6.848 -21.688 -8.148 1 97.81 28 PHE B O 1
ATOM 3261 N N . GLY B 1 29 ? -8.984 -21.891 -7.398 1 96.38 29 GLY B N 1
ATOM 3262 C CA . GLY B 1 29 ? -8.859 -20.875 -6.359 1 96.38 29 GLY B CA 1
ATOM 3263 C C . GLY B 1 29 ? -8.797 -19.469 -6.906 1 96.38 29 GLY B C 1
ATOM 3264 O O . GLY B 1 29 ? -9.297 -19.188 -8 1 96.38 29 GLY B O 1
ATOM 3265 N N . GLY B 1 30 ? -8.297 -18.562 -6.035 1 93.88 30 GLY B N 1
ATOM 3266 C CA . GLY B 1 30 ? -8.219 -17.156 -6.352 1 93.88 30 GLY B CA 1
ATOM 3267 C C . GLY B 1 30 ? -9.305 -16.328 -5.68 1 93.88 30 GLY B C 1
ATOM 3268 O O . GLY B 1 30 ? -10.008 -16.828 -4.797 1 93.88 30 GLY B O 1
ATOM 3269 N N . TYR B 1 31 ? -9.297 -15.086 -6.008 1 89.88 31 TYR B N 1
ATOM 3270 C CA . TYR B 1 31 ? -10.281 -14.188 -5.422 1 89.88 31 TYR B CA 1
ATOM 3271 C C . TYR B 1 31 ? -10.812 -13.211 -6.465 1 89.88 31 TYR B C 1
ATOM 3273 O O . TYR B 1 31 ? -10.242 -13.078 -7.551 1 89.88 31 TYR B O 1
ATOM 3281 N N . GLN B 1 32 ? -11.898 -12.625 -6.109 1 85.88 32 GLN B N 1
ATOM 3282 C CA . GLN B 1 32 ? -12.523 -11.547 -6.863 1 85.88 32 GLN B CA 1
ATOM 3283 C C . GLN B 1 32 ? -12.836 -10.352 -5.961 1 85.88 32 GLN B C 1
ATOM 3285 O O . GLN B 1 32 ? -12.766 -10.461 -4.734 1 85.88 32 GLN B O 1
ATOM 3290 N N . VAL B 1 33 ? -12.938 -9.305 -6.652 1 74.19 33 VAL B N 1
ATOM 3291 C CA . VAL B 1 33 ? -13.391 -8.141 -5.895 1 74.19 33 VAL B CA 1
ATOM 3292 C C . VAL B 1 33 ? -14.891 -7.938 -6.105 1 74.19 33 VAL B C 1
ATOM 3294 O O . VAL B 1 33 ? -15.344 -7.766 -7.238 1 74.19 33 VAL B O 1
ATOM 3297 N N . ILE B 1 34 ? -15.641 -8.109 -5.039 1 70.5 34 ILE B N 1
ATOM 3298 C CA . ILE B 1 34 ? -17.078 -7.883 -5.062 1 70.5 34 ILE B CA 1
ATOM 3299 C C . ILE B 1 34 ? -17.438 -6.758 -4.098 1 70.5 34 ILE B C 1
ATOM 3301 O O . ILE B 1 34 ? -17.141 -6.832 -2.902 1 70.5 34 ILE B O 1
ATOM 3305 N N . ALA B 1 35 ? -18.047 -5.781 -4.641 1 62.31 35 ALA B N 1
ATOM 3306 C CA . ALA B 1 35 ? -18.469 -4.633 -3.84 1 62.31 35 ALA B CA 1
ATOM 3307 C C . ALA B 1 35 ? -17.297 -4.051 -3.059 1 62.31 35 ALA B C 1
ATOM 3309 O O . ALA B 1 35 ? -17.406 -3.766 -1.865 1 62.31 35 ALA B O 1
ATOM 3310 N N . GLY B 1 36 ? -16.141 -4.102 -3.711 1 60.53 36 GLY B N 1
ATOM 3311 C CA . GLY B 1 36 ? -14.969 -3.471 -3.119 1 60.53 36 GLY B CA 1
ATOM 3312 C C . GLY B 1 36 ? -14.227 -4.375 -2.156 1 60.53 36 GLY B C 1
ATOM 3313 O O . GLY B 1 36 ? -13.211 -3.977 -1.575 1 60.53 36 GLY B O 1
ATOM 3314 N N . GLU B 1 37 ? -14.773 -5.508 -1.997 1 62.44 37 GLU B N 1
ATOM 3315 C CA . GLU B 1 37 ? -14.133 -6.441 -1.072 1 62.44 37 GLU B CA 1
ATOM 3316 C C . GLU B 1 37 ? -13.578 -7.652 -1.809 1 62.44 37 GLU B C 1
ATOM 3318 O O . GLU B 1 37 ? -14.18 -8.141 -2.766 1 62.44 37 GLU B O 1
ATOM 3323 N N . ASP B 1 38 ? -12.484 -8.047 -1.317 1 72.69 38 ASP B N 1
ATOM 3324 C CA . ASP B 1 38 ? -11.93 -9.289 -1.853 1 72.69 38 ASP B CA 1
ATOM 3325 C C . ASP B 1 38 ? -12.727 -10.5 -1.366 1 72.69 38 ASP B C 1
ATOM 3327 O O . ASP B 1 38 ? -12.938 -10.664 -0.163 1 72.69 38 ASP B O 1
ATOM 3331 N N . VAL B 1 39 ? -13.125 -11.211 -2.264 1 82.69 39 VAL B N 1
ATOM 3332 C CA . VAL B 1 39 ? -13.859 -12.43 -1.945 1 82.69 39 VAL B CA 1
ATOM 3333 C C . VAL B 1 39 ? -13.117 -13.641 -2.516 1 82.69 39 VAL B C 1
ATOM 3335 O O . VAL B 1 39 ? -12.883 -13.719 -3.725 1 82.69 39 VAL B O 1
ATOM 3338 N N . MET B 1 40 ? -12.805 -14.57 -1.615 1 89.62 40 MET B N 1
ATOM 3339 C CA . MET B 1 40 ? -12.125 -15.781 -2.055 1 89.62 40 MET B CA 1
ATOM 3340 C C . MET B 1 40 ? -13.078 -16.703 -2.814 1 89.62 40 MET B C 1
ATOM 3342 O O . MET B 1 40 ? -14.242 -16.828 -2.443 1 89.62 40 MET B O 1
ATOM 3346 N N . LEU B 1 41 ? -12.57 -17.312 -3.822 1 93.19 41 LEU B N 1
ATOM 3347 C CA . LEU B 1 41 ? -13.375 -18.234 -4.613 1 93.19 41 LEU B CA 1
ATOM 3348 C C . LEU B 1 41 ? -13.453 -19.594 -3.941 1 93.19 41 LEU B C 1
ATOM 3350 O O . LEU B 1 41 ? -12.562 -19.969 -3.184 1 93.19 41 LEU B O 1
ATOM 3354 N N . PRO B 1 42 ? -14.492 -20.344 -4.266 1 94.56 42 PRO B N 1
ATOM 3355 C CA . PRO B 1 42 ? -14.742 -21.594 -3.547 1 94.56 42 PRO B CA 1
ATOM 3356 C C . PRO B 1 42 ? -13.672 -22.641 -3.807 1 94.56 42 PRO B C 1
ATOM 3358 O O . PRO B 1 42 ? -13.18 -22.766 -4.934 1 94.56 42 PRO B O 1
ATOM 3361 N N . SER B 1 43 ? -13.438 -23.484 -2.764 1 96.56 43 SER B N 1
ATOM 3362 C CA . SER B 1 43 ? -12.414 -24.516 -2.854 1 96.56 43 SER B CA 1
ATOM 3363 C C . SER B 1 43 ? -13.008 -25.859 -3.273 1 96.56 43 SER B C 1
ATOM 3365 O O . SER B 1 43 ? -12.289 -26.844 -3.434 1 96.56 43 SER B O 1
ATOM 3367 N N . ASN B 1 44 ? -14.289 -25.906 -3.486 1 97.25 44 ASN B N 1
ATOM 3368 C CA . ASN B 1 44 ? -14.922 -27.172 -3.879 1 97.25 44 ASN B CA 1
ATOM 3369 C C . ASN B 1 44 ? -15.164 -27.219 -5.383 1 97.25 44 ASN B C 1
ATOM 3371 O O . ASN B 1 44 ? -16.031 -27.969 -5.848 1 97.25 44 ASN B O 1
ATOM 3375 N N . GLU B 1 45 ? -14.469 -26.438 -6.09 1 96.69 45 GLU B N 1
ATOM 3376 C CA . GLU B 1 45 ? -14.625 -26.453 -7.543 1 96.69 45 GLU B CA 1
ATOM 3377 C C . GLU B 1 45 ? -13.289 -26.203 -8.242 1 96.69 45 GLU B C 1
ATOM 3379 O O . GLU B 1 45 ? -12.383 -25.594 -7.66 1 96.69 45 GLU B O 1
ATOM 3384 N N . ILE B 1 46 ? -13.227 -26.672 -9.383 1 97.31 46 ILE B N 1
ATOM 3385 C CA . ILE B 1 46 ? -12.109 -26.438 -10.281 1 97.31 46 ILE B CA 1
ATOM 3386 C C . ILE B 1 46 ? -12.625 -26.203 -11.703 1 97.31 46 ILE B C 1
ATOM 3388 O O . ILE B 1 46 ? -13.617 -26.797 -12.117 1 97.31 46 ILE B O 1
ATOM 3392 N N . TRP B 1 47 ? -12 -25.297 -12.359 1 97.12 47 TRP B N 1
ATOM 3393 C CA . TRP B 1 47 ? -12.422 -24.969 -13.719 1 97.12 47 TRP B CA 1
ATOM 3394 C C . TRP B 1 47 ? -11.445 -25.547 -14.742 1 97.12 47 TRP B C 1
ATOM 3396 O O . TRP B 1 47 ? -10.234 -25.453 -14.57 1 97.12 47 TRP B O 1
ATOM 3406 N N . LEU B 1 48 ? -12.023 -26.188 -15.742 1 97.12 48 LEU B N 1
ATOM 3407 C CA . LEU B 1 48 ? -11.258 -26.781 -16.828 1 97.12 48 LEU B CA 1
ATOM 3408 C C . LEU B 1 48 ? -11.547 -26.062 -18.156 1 97.12 48 LEU B C 1
ATOM 3410 O O . LEU B 1 48 ? -12.703 -25.812 -18.469 1 97.12 48 LEU B O 1
ATOM 3414 N N . CYS B 1 49 ? -10.492 -25.766 -18.828 1 95.19 49 CYS B N 1
ATOM 3415 C CA . CYS B 1 49 ? -10.625 -25.172 -20.156 1 95.19 49 CYS B CA 1
ATOM 3416 C C . CYS B 1 49 ? -9.969 -26.047 -21.219 1 95.19 49 CYS B C 1
ATOM 3418 O O . CYS B 1 49 ? -8.758 -26.281 -21.156 1 95.19 49 CYS B O 1
ATOM 3420 N N . ASP B 1 50 ? -10.75 -26.547 -22.094 1 93.44 50 ASP B N 1
ATOM 3421 C CA . ASP B 1 50 ? -10.18 -27.219 -23.25 1 93.44 50 ASP B CA 1
ATOM 3422 C C . ASP B 1 50 ? -9.508 -26.234 -24.203 1 93.44 50 ASP B C 1
ATOM 3424 O O . ASP B 1 50 ? -10.18 -25.375 -24.781 1 93.44 50 ASP B O 1
ATOM 3428 N N . LEU B 1 51 ? -8.234 -26.344 -24.375 1 91 51 LEU B N 1
ATOM 3429 C CA . LEU B 1 51 ? -7.473 -25.312 -25.062 1 91 51 LEU B CA 1
ATOM 3430 C C . LEU B 1 51 ? -7.633 -25.453 -26.578 1 91 51 LEU B C 1
ATOM 3432 O O . LEU B 1 51 ? -7.258 -24.547 -27.328 1 91 51 LEU B O 1
ATOM 3436 N N . ASP B 1 52 ? -8.203 -26.516 -27.016 1 87.38 52 ASP B N 1
ATOM 3437 C CA . ASP B 1 52 ? -8.531 -26.656 -28.438 1 87.38 52 ASP B CA 1
ATOM 3438 C C . ASP B 1 52 ? -9.836 -25.938 -28.766 1 87.38 52 ASP B C 1
ATOM 3440 O O . ASP B 1 52 ? -9.914 -25.188 -29.75 1 87.38 52 ASP B O 1
ATOM 3444 N N . SER B 1 53 ? -10.844 -26.141 -27.953 1 87.19 53 SER B N 1
ATOM 3445 C CA . SER B 1 53 ? -12.164 -25.578 -28.234 1 87.19 53 SER B CA 1
ATOM 3446 C C . SER B 1 53 ? -12.336 -24.219 -27.547 1 87.19 53 SER B C 1
ATOM 3448 O O . SER B 1 53 ? -13.172 -23.422 -27.953 1 87.19 53 SER B O 1
ATOM 3450 N N . GLY B 1 54 ? -11.625 -24.031 -26.484 1 87.44 54 GLY B N 1
ATOM 3451 C CA . GLY B 1 54 ? -11.82 -22.828 -25.703 1 87.44 54 GLY B CA 1
ATOM 3452 C C . GLY B 1 54 ? -12.977 -22.922 -24.734 1 87.44 54 GLY B C 1
ATOM 3453 O O . GLY B 1 54 ? -13.305 -21.969 -24.031 1 87.44 54 GLY B O 1
ATOM 3454 N N . MET B 1 55 ? -13.555 -24.078 -24.594 1 90.69 55 MET B N 1
ATOM 3455 C CA . MET B 1 55 ? -14.734 -24.281 -23.734 1 90.69 55 MET B CA 1
ATOM 3456 C C . MET B 1 55 ? -14.32 -24.547 -22.297 1 90.69 55 MET B C 1
ATOM 3458 O O . MET B 1 55 ? -13.352 -25.25 -22.047 1 90.69 55 MET B O 1
ATOM 3462 N N . TRP B 1 56 ? -15.148 -23.969 -21.406 1 93.75 56 TRP B N 1
ATOM 3463 C CA . TRP B 1 56 ? -14.891 -24.125 -19.984 1 93.75 56 TRP B CA 1
ATOM 3464 C C . TRP B 1 56 ? -15.891 -25.094 -19.344 1 93.75 56 TRP B C 1
ATOM 3466 O O . TRP B 1 56 ? -17.047 -25.141 -19.766 1 93.75 56 TRP B O 1
ATOM 3476 N N . GLU B 1 57 ? -15.375 -25.781 -18.422 1 94.81 57 GLU B N 1
ATOM 3477 C CA . GLU B 1 57 ? -16.203 -26.688 -17.625 1 94.81 57 GLU B CA 1
ATOM 3478 C C . GLU B 1 57 ? -15.867 -26.547 -16.141 1 94.81 57 GLU B C 1
ATOM 3480 O O . GLU B 1 57 ? -14.695 -26.469 -15.758 1 94.81 57 GLU B O 1
ATOM 3485 N N . ARG B 1 58 ? -16.938 -26.438 -15.375 1 96.25 58 ARG B N 1
ATOM 3486 C CA . ARG B 1 58 ? -16.766 -26.438 -13.93 1 96.25 58 ARG B CA 1
ATOM 3487 C C . ARG B 1 58 ? -16.906 -27.844 -13.359 1 96.25 58 ARG B C 1
ATOM 3489 O O . ARG B 1 58 ? -17.906 -28.531 -13.641 1 96.25 58 ARG B O 1
ATOM 3496 N N . ARG B 1 59 ? -15.961 -28.281 -12.609 1 97.06 59 ARG B N 1
ATOM 3497 C CA . ARG B 1 59 ? -16.047 -29.562 -11.93 1 97.06 59 ARG B CA 1
ATOM 3498 C C . ARG B 1 59 ? -16.062 -29.391 -10.414 1 97.06 59 ARG B C 1
ATOM 3500 O O . ARG B 1 59 ? -15.352 -28.547 -9.875 1 97.06 59 ARG B O 1
ATOM 3507 N N . THR B 1 60 ? -16.891 -30.156 -9.75 1 97.44 60 THR B N 1
ATOM 3508 C CA . THR B 1 60 ? -16.969 -30.125 -8.289 1 97.44 60 THR B CA 1
ATOM 3509 C C . THR B 1 60 ? -15.922 -31.047 -7.668 1 97.44 60 THR B C 1
ATOM 3511 O O . THR B 1 60 ? -15.68 -32.156 -8.164 1 97.44 60 THR B O 1
ATOM 3514 N N . ILE B 1 61 ? -15.375 -30.625 -6.668 1 98.06 61 ILE B N 1
ATOM 3515 C CA . ILE B 1 61 ? -14.477 -31.453 -5.867 1 98.06 61 ILE B CA 1
ATOM 3516 C C . ILE B 1 61 ? -15.086 -31.672 -4.484 1 98.06 61 ILE B C 1
ATOM 3518 O O . ILE B 1 61 ? -15.367 -30.719 -3.758 1 98.06 61 ILE B O 1
ATOM 3522 N N . VAL B 1 62 ? -15.289 -32.906 -4.133 1 97.56 62 VAL B N 1
ATOM 3523 C CA . VAL B 1 62 ? -15.859 -33.219 -2.834 1 97.56 62 VAL B CA 1
ATOM 3524 C C . VAL B 1 62 ? -14.734 -33.562 -1.847 1 97.56 62 VAL B C 1
ATOM 3526 O O . VAL B 1 62 ? -13.57 -33.25 -2.109 1 97.56 62 VAL B O 1
ATOM 3529 N N . GLY B 1 63 ? -15.078 -34 -0.631 1 97.38 63 GLY B N 1
ATOM 3530 C CA . GLY B 1 63 ? -14.086 -34.406 0.35 1 97.38 63 GLY B CA 1
ATOM 3531 C C . GLY B 1 63 ? -13.719 -33.312 1.327 1 97.38 63 GLY B C 1
ATOM 3532 O O . GLY B 1 63 ? -14.5 -32.406 1.552 1 97.38 63 GLY B O 1
ATOM 3533 N N . GLU B 1 64 ? -12.5 -33.469 1.986 1 96.88 64 GLU B N 1
ATOM 3534 C CA . GLU B 1 64 ? -11.992 -32.5 2.947 1 96.88 64 GLU B CA 1
ATOM 3535 C C . GLU B 1 64 ? -11.352 -31.312 2.24 1 96.88 64 GLU B C 1
ATOM 3537 O O . GLU B 1 64 ? -10.133 -31.266 2.064 1 96.88 64 GLU B O 1
ATOM 3542 N N . LYS B 1 65 ? -12.141 -30.406 1.95 1 95.88 65 LYS B N 1
ATOM 3543 C CA . LYS B 1 65 ? -11.68 -29.297 1.123 1 95.88 65 LYS B CA 1
ATOM 3544 C C . LYS B 1 65 ? -10.797 -28.344 1.926 1 95.88 65 LYS B C 1
ATOM 3546 O O . LYS B 1 65 ? -11 -28.172 3.131 1 95.88 65 LYS B O 1
ATOM 3551 N N . PRO B 1 66 ? -9.805 -27.781 1.303 1 96 66 PRO B N 1
ATOM 3552 C CA . PRO B 1 66 ? -9.047 -26.703 1.967 1 96 66 PRO B CA 1
ATOM 3553 C C . PRO B 1 66 ? -9.883 -25.453 2.207 1 96 66 PRO B C 1
ATOM 3555 O O . PRO B 1 66 ? -10.891 -25.234 1.525 1 96 66 PRO B O 1
ATOM 3558 N N . PRO B 1 67 ? -9.492 -24.703 3.225 1 94.06 67 PRO B N 1
ATOM 3559 C CA . PRO B 1 67 ? -10.125 -23.391 3.328 1 94.06 67 PRO B CA 1
ATOM 3560 C C . PRO B 1 67 ? -9.852 -22.516 2.109 1 94.06 67 PRO B C 1
ATOM 3562 O O . PRO B 1 67 ? -8.883 -22.75 1.377 1 94.06 67 PRO B O 1
ATOM 3565 N N . GLU B 1 68 ? -10.727 -21.578 1.885 1 94.81 68 GLU B N 1
ATOM 3566 C CA . GLU B 1 68 ? -10.508 -20.609 0.82 1 94.81 68 GLU B CA 1
ATOM 3567 C C . GLU B 1 68 ? -9.453 -19.594 1.218 1 94.81 68 GLU B C 1
ATOM 3569 O O . GLU B 1 68 ? -9.703 -18.734 2.066 1 94.81 68 GLU B O 1
ATOM 3574 N N . VAL B 1 69 ? -8.273 -19.719 0.645 1 91.75 69 VAL B N 1
ATOM 3575 C CA . VAL B 1 69 ? -7.145 -18.891 1.053 1 91.75 69 VAL B CA 1
ATOM 3576 C C . VAL B 1 69 ? -6.539 -18.203 -0.169 1 91.75 69 VAL B C 1
ATOM 3578 O O . VAL B 1 69 ? -6.773 -18.625 -1.305 1 91.75 69 VAL B O 1
ATOM 3581 N N . CYS B 1 70 ? -5.809 -17.156 0.108 1 90.38 70 CYS B N 1
ATOM 3582 C CA . CYS B 1 70 ? -5.004 -16.484 -0.898 1 90.38 70 CYS B CA 1
ATOM 3583 C C . CYS B 1 70 ? -3.518 -16.734 -0.678 1 90.38 70 CYS B C 1
ATOM 3585 O O . CYS B 1 70 ? -3.104 -17.094 0.426 1 90.38 70 CYS B O 1
ATOM 3587 N N . GLY B 1 71 ? -2.775 -16.641 -1.757 1 95 71 GLY B N 1
ATOM 3588 C CA . GLY B 1 71 ? -1.329 -16.75 -1.66 1 95 71 GLY B CA 1
ATOM 3589 C C . GLY B 1 71 ? -0.845 -18.172 -1.485 1 95 71 GLY B C 1
ATOM 3590 O O . GLY B 1 71 ? 0.31 -18.406 -1.117 1 95 71 GLY B O 1
ATOM 3591 N N . PHE B 1 72 ? -1.744 -19.156 -1.66 1 97.12 72 PHE B N 1
ATOM 3592 C CA . PHE B 1 72 ? -1.351 -20.562 -1.615 1 97.12 72 PHE B CA 1
ATOM 3593 C C . PHE B 1 72 ? -0.539 -20.938 -2.85 1 97.12 72 PHE B C 1
ATOM 3595 O O . PHE B 1 72 ? -0.495 -20.188 -3.822 1 97.12 72 PHE B O 1
ATOM 3602 N N . CYS B 1 73 ? 0.093 -22.047 -2.748 1 97.75 73 CYS B N 1
ATOM 3603 C CA . CYS B 1 73 ? 0.779 -22.594 -3.914 1 97.75 73 CYS B CA 1
ATOM 3604 C C . CYS B 1 73 ? 0.143 -23.906 -4.352 1 97.75 73 CYS B C 1
ATOM 3606 O O . CYS B 1 73 ? -0.024 -24.828 -3.543 1 97.75 73 CYS B O 1
ATOM 3608 N N . GLY B 1 74 ? -0.273 -23.938 -5.574 1 98.06 74 GLY B N 1
ATOM 3609 C CA . GLY B 1 74 ? -0.793 -25.156 -6.188 1 98.06 74 GLY B CA 1
ATOM 3610 C C . GLY B 1 74 ? 0.128 -25.734 -7.246 1 98.06 74 GLY B C 1
ATOM 3611 O O . GLY B 1 74 ? 0.752 -24.984 -8.008 1 98.06 74 GLY B O 1
ATOM 3612 N N . ALA B 1 75 ? 0.204 -27.094 -7.285 1 98.06 75 ALA B N 1
ATOM 3613 C CA . ALA B 1 75 ? 1.02 -27.75 -8.297 1 98.06 75 ALA B CA 1
ATOM 3614 C C . ALA B 1 75 ? 0.485 -29.156 -8.602 1 98.06 75 ALA B C 1
ATOM 3616 O O . ALA B 1 75 ? -0.035 -29.828 -7.711 1 98.06 75 ALA B O 1
ATOM 3617 N N . ASN B 1 76 ? 0.642 -29.531 -9.812 1 98.25 76 ASN B N 1
ATOM 3618 C CA . ASN B 1 76 ? 0.231 -30.844 -10.266 1 98.25 76 ASN B CA 1
ATOM 3619 C C . ASN B 1 76 ? 1.421 -31.797 -10.375 1 98.25 76 ASN B C 1
ATOM 3621 O O . ASN B 1 76 ? 2.43 -31.469 -11 1 98.25 76 ASN B O 1
ATOM 3625 N N . VAL B 1 77 ? 1.36 -32.969 -9.703 1 98 77 VAL B N 1
ATOM 3626 C CA . VAL B 1 77 ? 2.369 -34 -9.789 1 98 77 VAL B CA 1
ATOM 3627 C C . VAL B 1 77 ? 1.732 -35.281 -10.312 1 98 77 VAL B C 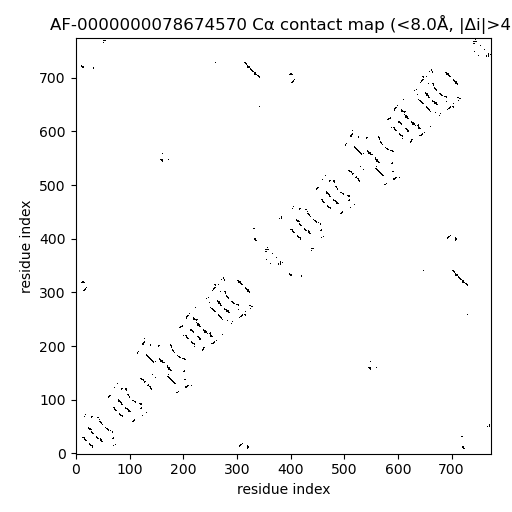1
ATOM 3629 O O . VAL B 1 77 ? 1.097 -36.031 -9.555 1 98 77 VAL B O 1
ATOM 3632 N N . ARG B 1 78 ? 1.931 -35.562 -11.562 1 95.19 78 ARG B N 1
ATOM 3633 C CA . ARG B 1 78 ? 1.465 -36.781 -12.195 1 95.19 78 ARG B CA 1
ATOM 3634 C C . ARG B 1 78 ? -0.031 -37 -11.969 1 95.19 78 ARG B C 1
ATOM 3636 O O . ARG B 1 78 ? -0.458 -38.031 -11.508 1 95.19 78 ARG B O 1
ATOM 3643 N N . GLY B 1 79 ? -0.743 -35.969 -12.164 1 96.56 79 GLY B N 1
ATOM 3644 C CA . GLY B 1 79 ? -2.193 -36.062 -12.133 1 96.56 79 GLY B CA 1
ATOM 3645 C C . GLY B 1 79 ? -2.775 -35.781 -10.758 1 96.56 79 GLY B C 1
ATOM 3646 O O . GLY B 1 79 ? -3.996 -35.688 -10.602 1 96.56 79 GLY B O 1
ATOM 3647 N N . THR B 1 80 ? -1.926 -35.656 -9.797 1 98.12 80 THR B N 1
ATOM 3648 C CA . THR B 1 80 ? -2.379 -35.25 -8.469 1 98.12 80 THR B CA 1
ATOM 3649 C C . THR B 1 80 ? -2.088 -33.781 -8.211 1 98.12 80 THR B C 1
ATOM 3651 O O . THR B 1 80 ? -0.941 -33.344 -8.32 1 98.12 80 THR B O 1
ATOM 3654 N N . PHE B 1 81 ? -3.148 -33.062 -7.871 1 98.44 81 PHE B N 1
ATOM 3655 C CA . PHE B 1 81 ? -3.023 -31.625 -7.594 1 98.44 81 PHE B CA 1
ATOM 3656 C C . PHE B 1 81 ? -2.85 -31.375 -6.098 1 98.44 81 PHE B C 1
ATOM 3658 O O . PHE B 1 81 ? -3.617 -31.891 -5.285 1 98.44 81 PHE B O 1
ATOM 3665 N N . TYR B 1 82 ? -1.799 -30.656 -5.75 1 98.56 82 TYR B N 1
ATOM 3666 C CA . TYR B 1 82 ? -1.492 -30.328 -4.363 1 98.56 82 TYR B CA 1
ATOM 3667 C C . TYR B 1 82 ? -1.694 -28.844 -4.102 1 98.56 82 TYR B C 1
ATOM 3669 O O . TYR B 1 82 ? -1.363 -28 -4.941 1 98.56 82 TYR B O 1
ATOM 3677 N N . VAL B 1 83 ? -2.254 -28.5 -2.969 1 98.31 83 VAL B N 1
ATOM 3678 C CA . VAL B 1 83 ? -2.389 -27.125 -2.486 1 98.31 83 VAL B CA 1
ATOM 3679 C C . VAL B 1 83 ? -1.741 -27 -1.109 1 98.31 83 VAL B C 1
ATOM 3681 O O . VAL B 1 83 ? -2.02 -27.781 -0.208 1 98.31 83 VAL B O 1
ATOM 3684 N N . PHE B 1 84 ? -0.821 -26.047 -0.982 1 98 84 PHE B N 1
ATOM 3685 C CA . PHE B 1 84 ? -0.117 -25.891 0.284 1 98 84 PHE B CA 1
ATOM 3686 C C . PHE B 1 84 ? -0.194 -24.438 0.756 1 98 84 PHE B C 1
ATOM 3688 O O . PHE B 1 84 ? 0.039 -23.516 -0.023 1 98 84 PHE B O 1
ATOM 3695 N N . ALA B 1 85 ? -0.584 -24.203 2.041 1 96.81 85 ALA B N 1
ATOM 3696 C CA . ALA B 1 85 ? -0.492 -22.953 2.809 1 96.81 85 ALA B CA 1
ATOM 3697 C C . ALA B 1 85 ? -1.433 -21.891 2.25 1 96.81 85 ALA B C 1
ATOM 3699 O O . ALA B 1 85 ? -2.469 -22.219 1.665 1 96.81 85 ALA B O 1
ATOM 3700 N N . GLY B 1 86 ? -1.201 -20.672 2.613 1 94.12 86 GLY B N 1
ATOM 3701 C CA . GLY B 1 86 ? -2.066 -19.547 2.281 1 94.12 86 GLY B CA 1
ATOM 3702 C C . GLY B 1 86 ? -2.588 -18.812 3.504 1 94.12 86 GLY B C 1
ATOM 3703 O O . GLY B 1 86 ? -2.193 -19.125 4.633 1 94.12 86 GLY B O 1
ATOM 3704 N N . CYS B 1 87 ? -3.389 -17.766 3.186 1 89 87 CYS B N 1
ATOM 3705 C CA . CYS B 1 87 ? -3.936 -16.984 4.285 1 89 87 CYS B CA 1
ATOM 3706 C C . CYS B 1 87 ? -5.332 -16.469 3.951 1 89 87 CYS B C 1
ATOM 3708 O O . CYS B 1 87 ? -5.715 -16.422 2.779 1 89 87 CYS B O 1
ATOM 3710 N N . ASN B 1 88 ? -6.086 -16.328 4.91 1 82.56 88 ASN B N 1
ATOM 3711 C CA . ASN B 1 88 ? -7.371 -15.641 4.812 1 82.56 88 ASN B CA 1
ATOM 3712 C C . ASN B 1 88 ? -7.652 -14.781 6.043 1 82.56 88 ASN B C 1
ATOM 3714 O O . ASN B 1 88 ? -6.73 -14.438 6.781 1 82.56 88 ASN B O 1
ATOM 3718 N N . GLU B 1 89 ? -8.859 -14.367 6.172 1 68.81 89 GLU B N 1
ATOM 3719 C CA . GLU B 1 89 ? -9.234 -13.477 7.27 1 68.81 89 GLU B CA 1
ATOM 3720 C C . GLU B 1 89 ? -8.961 -14.133 8.625 1 68.81 89 GLU B C 1
ATOM 3722 O O . GLU B 1 89 ? -8.734 -13.445 9.617 1 68.81 89 GLU B O 1
ATOM 3727 N N . ASN B 1 90 ? -8.891 -15.422 8.555 1 71.31 90 ASN B N 1
ATOM 3728 C CA . ASN B 1 90 ? -8.688 -16.156 9.797 1 71.31 90 ASN B CA 1
ATOM 3729 C C . ASN B 1 90 ? -7.199 -16.391 10.07 1 71.31 90 ASN B C 1
ATOM 3731 O O . ASN B 1 90 ? -6.832 -16.906 11.133 1 71.31 90 ASN B O 1
ATOM 3735 N N . GLY B 1 91 ? -6.395 -16.047 9.188 1 77.38 91 GLY B N 1
ATOM 3736 C CA . GLY B 1 91 ? -4.965 -16.172 9.406 1 77.38 91 GLY B CA 1
ATOM 3737 C C . GLY B 1 91 ? -4.258 -16.984 8.336 1 77.38 91 GLY B C 1
ATOM 3738 O O . GLY B 1 91 ? -4.809 -17.203 7.254 1 77.38 91 GLY B O 1
ATOM 3739 N N . TYR B 1 92 ? -3.01 -17.359 8.711 1 86.75 92 TYR B N 1
ATOM 3740 C CA . TYR B 1 92 ? -2.162 -18.109 7.801 1 86.75 92 TYR B CA 1
ATOM 3741 C C . TYR B 1 92 ? -2.227 -19.609 8.109 1 86.75 92 TYR B C 1
ATOM 3743 O O . TYR B 1 92 ? -2.527 -20 9.242 1 86.75 92 TYR B O 1
ATOM 3751 N N . THR B 1 93 ? -1.985 -20.469 7.148 1 91.38 93 THR B N 1
ATOM 3752 C CA . THR B 1 93 ? -2.002 -21.906 7.34 1 91.38 93 THR B CA 1
ATOM 3753 C C . THR B 1 93 ? -0.776 -22.562 6.699 1 91.38 93 THR B C 1
ATOM 3755 O O . THR B 1 93 ? -0.147 -21.969 5.82 1 91.38 93 THR B O 1
ATOM 3758 N N . ASN B 1 94 ? -0.383 -23.719 7.238 1 94.88 94 ASN B N 1
ATOM 3759 C CA . ASN B 1 94 ? 0.63 -24.562 6.617 1 94.88 94 ASN B CA 1
ATOM 3760 C C . ASN B 1 94 ? 0.085 -25.953 6.305 1 94.88 94 ASN B C 1
ATOM 3762 O O . ASN B 1 94 ? 0.832 -26.938 6.309 1 94.88 94 ASN B O 1
ATOM 3766 N N . LYS B 1 95 ? -1.2 -26 6.098 1 95.5 95 LYS B N 1
ATOM 3767 C CA . LYS B 1 95 ? -1.835 -27.266 5.773 1 95.5 95 LYS B CA 1
ATOM 3768 C C . LYS B 1 95 ? -1.692 -27.594 4.289 1 95.5 95 LYS B C 1
ATOM 3770 O O . LYS B 1 95 ? -1.62 -26.688 3.455 1 95.5 95 LYS B O 1
ATOM 3775 N N . MET B 1 96 ? -1.686 -28.906 4.055 1 97.69 96 MET B N 1
ATOM 3776 C CA . MET B 1 96 ? -1.541 -29.406 2.686 1 97.69 96 MET B CA 1
ATOM 3777 C C . MET B 1 96 ? -2.705 -30.312 2.309 1 97.69 96 MET B C 1
ATOM 3779 O O . MET B 1 96 ? -3.16 -31.125 3.123 1 97.69 96 MET B O 1
ATOM 3783 N N . TYR B 1 97 ? -3.178 -30.109 1.091 1 98.38 97 TYR B N 1
ATOM 3784 C CA . TYR B 1 97 ? -4.273 -30.906 0.543 1 98.38 97 TYR B CA 1
ATOM 3785 C C . TYR B 1 97 ? -3.92 -31.438 -0.838 1 98.38 97 TYR B C 1
ATOM 3787 O O . TYR B 1 97 ? -3.084 -30.859 -1.54 1 98.38 97 TYR B O 1
ATOM 3795 N N . SER B 1 98 ? -4.516 -32.562 -1.184 1 98.31 98 SER B N 1
ATOM 3796 C CA . SER B 1 98 ? -4.301 -33.125 -2.512 1 98.31 98 SER B CA 1
ATOM 3797 C C . SER B 1 98 ? -5.598 -33.656 -3.096 1 98.31 98 SER B C 1
ATOM 3799 O O . SER B 1 98 ? -6.531 -34 -2.357 1 98.31 98 SER B O 1
ATOM 3801 N N . VAL B 1 99 ? -5.688 -33.719 -4.379 1 98.38 99 VAL B N 1
ATOM 3802 C CA . VAL B 1 99 ? -6.805 -34.312 -5.109 1 98.38 99 VAL B CA 1
ATOM 3803 C C . VAL B 1 99 ? -6.285 -35.062 -6.336 1 98.38 99 VAL B C 1
ATOM 3805 O O . VAL B 1 99 ? -5.469 -34.531 -7.09 1 98.38 99 VAL B O 1
ATOM 3808 N N . ASP B 1 100 ? -6.703 -36.281 -6.5 1 97.94 100 ASP B N 1
ATOM 3809 C CA . ASP B 1 100 ? -6.367 -37.094 -7.672 1 97.94 100 ASP B CA 1
ATOM 3810 C C . ASP B 1 100 ? -7.273 -36.75 -8.852 1 97.94 100 ASP B C 1
ATOM 3812 O O . ASP B 1 100 ? -8.453 -37.094 -8.867 1 97.94 100 ASP B O 1
ATOM 3816 N N . LEU B 1 101 ? -6.73 -36.188 -9.875 1 97.38 101 LEU B N 1
ATOM 3817 C CA . LEU B 1 101 ? -7.516 -35.656 -10.992 1 97.38 101 LEU B CA 1
ATOM 3818 C C . LEU B 1 101 ? -7.652 -36.719 -12.094 1 97.38 101 LEU B C 1
ATOM 3820 O O . LEU B 1 101 ? -8.289 -36.469 -13.117 1 97.38 101 LEU B O 1
ATOM 3824 N N . THR B 1 102 ? -7.051 -37.875 -11.898 1 96 102 THR B N 1
ATOM 3825 C CA . THR B 1 102 ? -7.16 -38.969 -12.875 1 96 102 THR B CA 1
ATOM 3826 C C . THR B 1 102 ? -8.438 -39.75 -12.656 1 96 102 THR B C 1
ATOM 3828 O O . THR B 1 102 ? -8.836 -40.531 -13.523 1 96 102 THR B O 1
ATOM 3831 N N . GLN B 1 103 ? -9.078 -39.469 -11.578 1 95.19 103 GLN B N 1
ATOM 3832 C CA . GLN B 1 103 ? -10.32 -40.156 -11.25 1 95.19 103 GLN B CA 1
ATOM 3833 C C . GLN B 1 103 ? -11.523 -39.406 -11.836 1 95.19 103 GLN B C 1
ATOM 3835 O O . GLN B 1 103 ? -11.469 -38.219 -12.062 1 95.19 103 GLN B O 1
ATOM 3840 N N . PRO B 1 104 ? -12.594 -40.125 -12.078 1 93.19 104 PRO B N 1
ATOM 3841 C CA . PRO B 1 104 ? -13.805 -39.5 -12.609 1 93.19 104 PRO B CA 1
ATOM 3842 C C . PRO B 1 104 ? -14.398 -38.469 -11.648 1 93.19 104 PRO B C 1
ATOM 3844 O O . PRO B 1 104 ? -14.922 -37.438 -12.078 1 93.19 104 PRO B O 1
ATOM 3847 N N . SER B 1 105 ? -14.32 -38.844 -10.391 1 95.94 105 SER B N 1
ATOM 3848 C CA . SER B 1 105 ? -14.773 -37.906 -9.359 1 95.94 105 SER B CA 1
ATOM 3849 C C .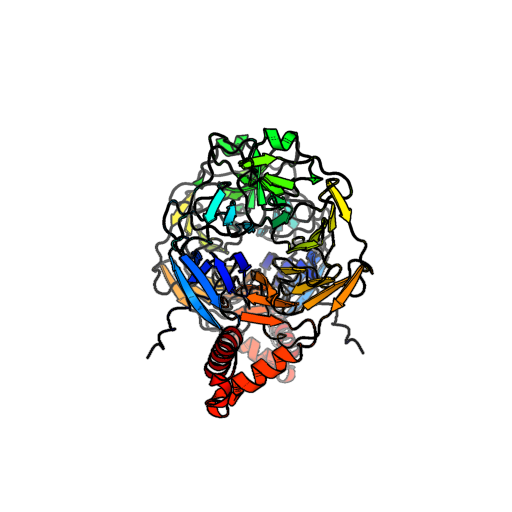 SER B 1 105 ? -13.609 -37.375 -8.531 1 95.94 105 SER B C 1
ATOM 3851 O O . SER B 1 105 ? -12.703 -38.156 -8.172 1 95.94 105 SER B O 1
ATOM 3853 N N . PHE B 1 106 ? -13.672 -36.125 -8.383 1 97.69 106 PHE B N 1
ATOM 3854 C CA . PHE B 1 106 ? -12.594 -35.469 -7.645 1 97.69 106 PHE B CA 1
ATOM 3855 C C . PHE B 1 106 ? -12.922 -35.406 -6.16 1 97.69 106 PHE B C 1
ATOM 3857 O O . PHE B 1 106 ? -14.039 -35 -5.785 1 97.69 106 PHE B O 1
ATOM 3864 N N . SER B 1 107 ? -11.961 -35.75 -5.309 1 98.31 107 SER B N 1
ATOM 3865 C CA . SER B 1 107 ? -12.148 -35.719 -3.863 1 98.31 107 SER B CA 1
ATOM 3866 C C . SER B 1 107 ? -10.891 -35.219 -3.162 1 98.31 107 SER B C 1
ATOM 3868 O O . SER B 1 107 ? -9.812 -35.781 -3.305 1 98.31 107 SER B O 1
ATOM 3870 N N . TRP B 1 108 ? -11.086 -34.125 -2.395 1 98.31 108 TRP B N 1
ATOM 3871 C CA . TRP B 1 108 ? -9.969 -33.562 -1.643 1 98.31 108 TRP B CA 1
ATOM 3872 C C . TRP B 1 108 ? -9.562 -34.469 -0.5 1 98.31 108 TRP B C 1
ATOM 3874 O O . TRP B 1 108 ? -10.414 -35.094 0.153 1 98.31 108 TRP B O 1
ATOM 3884 N N . ARG B 1 109 ? -8.297 -34.5 -0.281 1 97.62 109 ARG B N 1
ATOM 3885 C CA . ARG B 1 109 ? -7.75 -35.125 0.902 1 97.62 109 ARG B CA 1
ATOM 3886 C C . ARG B 1 109 ? -6.758 -34.219 1.619 1 97.62 109 ARG B C 1
ATOM 3888 O O . ARG B 1 109 ? -5.863 -33.656 0.99 1 97.62 109 ARG B O 1
ATOM 3895 N N . ARG B 1 110 ? -6.922 -34.156 2.893 1 97.38 110 ARG B N 1
ATOM 3896 C CA . ARG B 1 110 ? -5.926 -33.438 3.693 1 97.38 110 ARG B CA 1
ATOM 3897 C C . ARG B 1 110 ? -4.734 -34.344 3.996 1 97.38 110 ARG B C 1
ATOM 3899 O O . ARG B 1 110 ? -4.906 -35.5 4.418 1 97.38 110 ARG B O 1
ATOM 3906 N N . ILE B 1 111 ? -3.58 -33.875 3.738 1 96.31 111 ILE B N 1
ATOM 3907 C CA . ILE B 1 111 ? -2.375 -34.656 4.047 1 96.31 111 ILE B CA 1
ATOM 3908 C C . ILE B 1 111 ? -1.993 -34.438 5.508 1 96.31 111 ILE B C 1
ATOM 3910 O O . ILE B 1 111 ? -1.644 -33.344 5.918 1 96.31 111 ILE B O 1
ATOM 3914 N N . GLN B 1 112 ? -2.137 -35.438 6.23 1 92.75 112 GLN B N 1
ATOM 3915 C CA . GLN B 1 112 ? -1.842 -35.406 7.66 1 92.75 112 GLN B CA 1
ATOM 3916 C C . GLN B 1 112 ? -0.746 -36.375 8.023 1 92.75 112 GLN B C 1
ATOM 3918 O O . GLN B 1 112 ? -0.524 -37.375 7.309 1 92.75 112 GLN B O 1
ATOM 3923 N N . GLY B 1 113 ? -0.054 -36.156 9.07 1 89.88 113 GLY B N 1
ATOM 3924 C CA . GLY B 1 113 ? 0.919 -37.094 9.617 1 89.88 113 GLY B CA 1
ATOM 3925 C C . GLY B 1 113 ? 2.162 -37.25 8.75 1 89.88 113 GLY B C 1
ATOM 3926 O O . GLY B 1 113 ? 2.807 -38.281 8.75 1 89.88 113 GLY B O 1
ATOM 3927 N N . ALA B 1 114 ? 2.391 -36.312 7.867 1 94.06 114 ALA B N 1
ATOM 3928 C CA . ALA B 1 114 ? 3.625 -36.344 7.09 1 94.06 114 ALA B CA 1
ATOM 3929 C C . ALA B 1 114 ? 4.852 -36.312 8 1 94.06 114 ALA B C 1
ATOM 3931 O O . ALA B 1 114 ? 4.844 -35.656 9.047 1 94.06 114 ALA B O 1
ATOM 3932 N N . LYS B 1 115 ? 5.863 -37.125 7.594 1 95.88 115 LYS B N 1
ATOM 3933 C CA . LYS B 1 115 ? 7.117 -37.125 8.344 1 95.88 115 LYS B CA 1
ATOM 3934 C C . LYS B 1 115 ? 7.844 -35.781 8.172 1 95.88 115 LYS B C 1
ATOM 3936 O O . LYS B 1 115 ? 7.652 -35.094 7.172 1 95.88 115 LYS B O 1
ATOM 3941 N N . GLY B 1 116 ? 8.617 -35.438 9.195 1 95.25 116 GLY B N 1
ATOM 3942 C CA . GLY B 1 116 ? 9.352 -34.188 9.141 1 95.25 116 GLY B CA 1
ATOM 3943 C C . GLY B 1 116 ? 8.516 -33 9.57 1 95.25 116 GLY B C 1
ATOM 3944 O O . GLY B 1 116 ? 7.387 -33.156 10.039 1 95.25 116 GLY B O 1
ATOM 3945 N N . THR B 1 117 ? 9.094 -31.844 9.477 1 92.12 117 THR B N 1
ATOM 3946 C CA . THR B 1 117 ? 8.422 -30.625 9.914 1 92.12 117 THR B CA 1
ATOM 3947 C C . THR B 1 117 ? 8.008 -29.781 8.719 1 92.12 117 THR B C 1
ATOM 3949 O O . THR B 1 117 ? 8.844 -29.406 7.895 1 92.12 117 THR B O 1
ATOM 3952 N N . ALA B 1 118 ? 6.738 -29.531 8.633 1 93.81 118 ALA B N 1
ATOM 3953 C CA . ALA B 1 118 ? 6.254 -28.625 7.59 1 93.81 118 ALA B CA 1
ATOM 3954 C C . ALA B 1 118 ? 6.742 -27.203 7.836 1 93.81 118 ALA B C 1
ATOM 3956 O O . ALA B 1 118 ? 6.98 -26.812 8.984 1 93.81 118 ALA B O 1
ATOM 3957 N N . PRO B 1 119 ? 6.91 -26.469 6.75 1 92.81 119 PRO B N 1
ATOM 3958 C CA . PRO B 1 119 ? 7.223 -25.047 6.957 1 92.81 119 PRO B CA 1
ATOM 3959 C C . PRO B 1 119 ? 6.145 -24.312 7.75 1 92.81 119 PRO B C 1
ATOM 3961 O O . PRO B 1 119 ? 5.004 -24.781 7.828 1 92.81 119 PRO B O 1
ATOM 3964 N N . SER B 1 120 ? 6.496 -23.172 8.344 1 90.12 120 SER B N 1
ATOM 3965 C CA . SER B 1 120 ? 5.531 -22.344 9.062 1 90.12 120 SER B CA 1
ATOM 3966 C C . SER B 1 120 ? 4.402 -21.891 8.148 1 90.12 120 SER B C 1
ATOM 3968 O O . SER B 1 120 ? 4.551 -21.891 6.926 1 90.12 120 SER B O 1
ATOM 3970 N N . PRO B 1 121 ? 3.24 -21.609 8.781 1 90.75 121 PRO B N 1
ATOM 3971 C CA . PRO B 1 121 ? 2.211 -20.984 7.945 1 90.75 121 PRO B CA 1
ATOM 3972 C C . PRO B 1 121 ? 2.748 -19.828 7.113 1 90.75 121 PRO B C 1
ATOM 3974 O O . PRO B 1 121 ? 3.568 -19.047 7.602 1 90.75 121 PRO B O 1
ATOM 3977 N N . ARG B 1 122 ? 2.355 -19.75 5.891 1 93.44 122 ARG B N 1
ATOM 3978 C CA . ARG B 1 122 ? 2.949 -18.75 5.004 1 93.44 122 ARG B CA 1
ATOM 3979 C C . ARG B 1 122 ? 2.084 -18.531 3.766 1 93.44 122 ARG B C 1
ATOM 3981 O O . ARG B 1 122 ? 1.112 -19.266 3.545 1 93.44 122 ARG B O 1
ATOM 3988 N N . ASN B 1 123 ? 2.383 -17.531 3.021 1 93.56 123 ASN B N 1
ATOM 3989 C CA . ASN B 1 123 ? 1.781 -17.281 1.718 1 93.56 123 ASN B CA 1
ATOM 3990 C C . ASN B 1 123 ? 2.783 -16.656 0.75 1 93.56 123 ASN B C 1
ATOM 3992 O O . ASN B 1 123 ? 3.936 -16.422 1.113 1 93.56 123 ASN B O 1
ATOM 3996 N N . SER B 1 124 ? 2.434 -16.609 -0.506 1 95.75 124 SER B N 1
ATOM 3997 C CA . SER B 1 124 ? 3.178 -15.906 -1.546 1 95.75 124 SER B CA 1
ATOM 3998 C C . SER B 1 124 ? 4.523 -16.578 -1.812 1 95.75 124 SER B C 1
ATOM 4000 O O . SER B 1 124 ? 5.5 -15.906 -2.145 1 95.75 124 SER B O 1
ATOM 4002 N N . HIS B 1 125 ? 4.609 -17.844 -1.482 1 97.31 125 HIS B N 1
ATOM 4003 C CA . HIS B 1 125 ? 5.762 -18.672 -1.843 1 97.31 125 HIS B CA 1
ATOM 4004 C C . HIS B 1 125 ? 5.582 -19.297 -3.219 1 97.31 125 HIS B C 1
ATOM 4006 O O . HIS B 1 125 ? 4.52 -19.172 -3.83 1 97.31 125 HIS B O 1
ATOM 4012 N N . SER B 1 126 ? 6.613 -19.844 -3.744 1 97.69 126 SER B N 1
ATOM 4013 C CA . SER B 1 126 ? 6.551 -20.547 -5.027 1 97.69 126 SER B CA 1
ATOM 4014 C C . SER B 1 126 ? 6.941 -22.016 -4.883 1 97.69 126 SER B C 1
ATOM 4016 O O . SER B 1 126 ? 7.379 -22.438 -3.811 1 97.69 126 SER B O 1
ATOM 4018 N N . CYS B 1 127 ? 6.754 -22.766 -5.949 1 97.12 127 CYS B N 1
ATOM 4019 C CA . CYS B 1 127 ? 7.086 -24.172 -5.883 1 97.12 127 CYS B CA 1
ATOM 4020 C C . CYS B 1 127 ? 7.562 -24.688 -7.238 1 97.12 127 CYS B C 1
ATOM 4022 O O . CYS B 1 127 ? 7.066 -24.25 -8.281 1 97.12 127 CYS B O 1
ATOM 4024 N N . TRP B 1 128 ? 8.586 -25.578 -7.227 1 98.44 128 TRP B N 1
ATOM 4025 C CA . TRP B 1 128 ? 9.023 -26.375 -8.367 1 98.44 128 TRP B CA 1
ATOM 4026 C C . TRP B 1 128 ? 8.617 -27.844 -8.188 1 98.44 128 TRP B C 1
ATOM 4028 O O . TRP B 1 128 ? 8.688 -28.375 -7.078 1 98.44 128 TRP B O 1
ATOM 4038 N N . VAL B 1 129 ? 8.164 -28.438 -9.289 1 98.38 129 VAL B N 1
ATOM 4039 C CA . VAL B 1 129 ? 7.938 -29.875 -9.297 1 98.38 129 VAL B CA 1
ATOM 4040 C C . VAL B 1 129 ? 9.133 -30.578 -9.938 1 98.38 129 VAL B C 1
ATOM 4042 O O . VAL B 1 129 ? 9.422 -30.375 -11.117 1 98.38 129 VAL B O 1
ATOM 4045 N N . HIS B 1 130 ? 9.836 -31.375 -9.148 1 98.38 130 HIS B N 1
ATOM 4046 C CA . HIS B 1 130 ? 11.023 -32.062 -9.641 1 98.38 130 HIS B CA 1
ATOM 4047 C C . HIS B 1 130 ? 11.125 -33.469 -9.047 1 98.38 130 HIS B C 1
ATOM 4049 O O . HIS B 1 130 ? 11.164 -33.625 -7.824 1 98.38 130 HIS B O 1
ATOM 4055 N N . ARG B 1 131 ? 11.094 -34.469 -9.914 1 97.25 131 ARG B N 1
ATOM 4056 C CA . ARG B 1 131 ? 11.195 -35.875 -9.508 1 97.25 131 ARG B CA 1
ATOM 4057 C C . ARG B 1 131 ? 10.133 -36.219 -8.469 1 97.25 131 ARG B C 1
ATOM 4059 O O . ARG B 1 131 ? 10.453 -36.781 -7.41 1 97.25 131 ARG B O 1
ATOM 4066 N N . ASP B 1 132 ? 8.961 -35.844 -8.703 1 97.25 132 ASP B N 1
ATOM 4067 C CA . ASP B 1 132 ? 7.758 -36.125 -7.934 1 97.25 132 ASP B CA 1
ATOM 4068 C C . ASP B 1 132 ? 7.824 -35.5 -6.551 1 97.25 132 ASP B C 1
ATOM 4070 O O . ASP B 1 132 ? 7.172 -35.938 -5.613 1 97.25 132 ASP B O 1
ATOM 4074 N N . ARG B 1 133 ? 8.664 -34.469 -6.477 1 98.25 133 ARG B N 1
ATOM 4075 C CA . ARG B 1 133 ? 8.742 -33.688 -5.246 1 98.25 133 ARG B CA 1
ATOM 4076 C C . ARG B 1 133 ? 8.266 -32.25 -5.473 1 98.25 133 ARG B C 1
ATOM 4078 O O . ARG B 1 133 ? 8.383 -31.719 -6.582 1 98.25 133 ARG B O 1
ATOM 4085 N N . LEU B 1 134 ? 7.711 -31.766 -4.426 1 98.62 134 LEU B N 1
ATOM 4086 C CA . LEU B 1 134 ? 7.371 -30.344 -4.398 1 98.62 134 LEU B CA 1
ATOM 4087 C C . LEU B 1 134 ? 8.414 -29.547 -3.619 1 98.62 134 LEU B C 1
ATOM 4089 O O . LEU B 1 134 ? 8.609 -29.781 -2.424 1 98.62 134 LEU B O 1
ATOM 4093 N N . ILE B 1 135 ? 9.109 -28.656 -4.336 1 98.75 135 ILE B N 1
ATOM 4094 C CA . ILE B 1 135 ? 10.164 -27.859 -3.727 1 98.75 135 ILE B CA 1
ATOM 4095 C C . ILE B 1 135 ? 9.711 -26.406 -3.607 1 98.75 135 ILE B C 1
ATOM 4097 O O . ILE B 1 135 ? 9.609 -25.703 -4.613 1 98.75 135 ILE B O 1
ATOM 4101 N N . TYR B 1 136 ? 9.445 -26 -2.357 1 98.44 136 TYR B N 1
ATOM 4102 C CA . TYR B 1 136 ? 8.914 -24.672 -2.092 1 98.44 136 TYR B CA 1
ATOM 4103 C C . TYR B 1 136 ? 10.031 -23.688 -1.769 1 98.44 136 TYR B C 1
ATOM 4105 O O . TYR B 1 136 ? 11.039 -24.062 -1.157 1 98.44 136 TYR B O 1
ATOM 4113 N N . PHE B 1 137 ? 9.844 -22.438 -2.184 1 98.19 137 PHE B N 1
ATOM 4114 C CA . PHE B 1 137 ? 10.805 -21.375 -1.878 1 98.19 137 PHE B CA 1
ATOM 4115 C C . PHE B 1 137 ? 10.086 -20.094 -1.448 1 98.19 137 PHE B C 1
ATOM 4117 O O . PHE B 1 137 ? 9.125 -19.688 -2.086 1 98.19 137 PHE B O 1
ATOM 4124 N N . GLY B 1 138 ? 10.633 -19.484 -0.39 1 96.56 138 GLY B N 1
ATOM 4125 C CA . GLY B 1 138 ? 10.289 -18.125 -0.003 1 96.56 138 GLY B CA 1
ATOM 4126 C C . GLY B 1 138 ? 8.891 -18.016 0.576 1 96.56 138 GLY B C 1
ATOM 4127 O O . GLY B 1 138 ? 8.383 -18.969 1.179 1 96.56 138 GLY B O 1
ATOM 4128 N N . GLY B 1 139 ? 8.367 -16.766 0.501 1 95.12 139 GLY B N 1
ATOM 4129 C CA . GLY B 1 139 ? 7.043 -16.469 1.022 1 95.12 139 GLY B CA 1
ATOM 4130 C C . GLY B 1 139 ? 7.078 -15.633 2.291 1 95.12 139 GLY B C 1
ATOM 4131 O O . GLY B 1 139 ? 8.148 -15.383 2.848 1 95.12 139 GLY B O 1
ATOM 4132 N N . TYR B 1 140 ? 5.918 -15.141 2.631 1 91.75 140 TYR B N 1
ATOM 4133 C CA . TYR B 1 140 ? 5.688 -14.445 3.889 1 91.75 140 TYR B CA 1
ATOM 4134 C C . TYR B 1 140 ? 5.211 -15.406 4.969 1 91.75 140 TYR B C 1
ATOM 4136 O O . TYR B 1 140 ? 4.152 -16.031 4.832 1 91.75 140 TYR B O 1
ATOM 4144 N N . GLY B 1 141 ? 6.059 -15.516 6.008 1 87.25 141 GLY B N 1
ATOM 4145 C CA . GLY B 1 141 ? 5.773 -16.484 7.059 1 87.25 141 GLY B CA 1
ATOM 4146 C C . GLY B 1 141 ? 6.145 -15.984 8.445 1 87.25 141 GLY B C 1
ATOM 4147 O O . GLY B 1 141 ? 6.23 -14.773 8.672 1 87.25 141 GLY B O 1
ATOM 4148 N N . CYS B 1 142 ? 6.184 -17.016 9.336 1 83.62 142 CYS B N 1
ATOM 4149 C CA . CYS B 1 142 ? 6.445 -16.578 10.703 1 83.62 142 CYS B CA 1
ATOM 4150 C C . CYS B 1 142 ? 7.477 -17.484 11.375 1 83.62 142 CYS B C 1
ATOM 4152 O O . CYS B 1 142 ? 7.711 -18.609 10.93 1 83.62 142 CYS B O 1
ATOM 4154 N N . LYS B 1 143 ? 8.102 -16.938 12.312 1 80.12 143 LYS B N 1
ATOM 4155 C CA . LYS B 1 143 ? 9.039 -17.625 13.18 1 80.12 143 LYS B CA 1
ATOM 4156 C C . LYS B 1 143 ? 8.789 -17.281 14.648 1 80.12 143 LYS B C 1
ATOM 4158 O O . LYS B 1 143 ? 8.32 -16.188 14.961 1 80.12 143 LYS B O 1
ATOM 4163 N N . THR B 1 144 ? 9.016 -18.266 15.406 1 76 144 THR B N 1
ATOM 4164 C CA . THR B 1 144 ? 9 -17.984 16.844 1 76 144 THR B CA 1
ATOM 4165 C C . THR B 1 144 ? 10.227 -17.172 17.234 1 76 144 THR B C 1
ATOM 4167 O O . THR B 1 144 ? 11.203 -17.109 16.5 1 76 144 THR B O 1
ATOM 4170 N N . VAL B 1 145 ? 10.133 -16.641 18.406 1 66.81 145 VAL B N 1
ATOM 4171 C CA . VAL B 1 145 ? 11.266 -15.883 18.922 1 66.81 145 VAL B CA 1
ATOM 4172 C C . VAL B 1 145 ? 12.492 -16.797 19.031 1 66.81 145 VAL B C 1
ATOM 4174 O O . VAL B 1 145 ? 13.609 -16.375 18.719 1 66.81 145 VAL B O 1
ATOM 4177 N N . GLY B 1 146 ? 12.234 -17.984 19.469 1 71.19 146 GLY B N 1
ATOM 4178 C CA . GLY B 1 146 ? 13.328 -18.953 19.531 1 71.19 146 GLY B CA 1
ATOM 4179 C C . GLY B 1 146 ? 13.938 -19.25 18.188 1 71.19 146 GLY B C 1
ATOM 4180 O O . GLY B 1 146 ? 15.156 -19.344 18.047 1 71.19 146 GLY B O 1
ATOM 4181 N N . GLU B 1 147 ? 13.125 -19.375 17.219 1 80.31 147 GLU B N 1
ATOM 4182 C CA . GLU B 1 147 ? 13.602 -19.641 15.867 1 80.31 147 GLU B CA 1
ATOM 4183 C C . GLU B 1 147 ? 14.359 -18.438 15.305 1 80.31 147 GLU B C 1
ATOM 4185 O O . GLU B 1 147 ? 15.344 -18.609 14.578 1 80.31 147 GLU B O 1
ATOM 4190 N N . MET B 1 148 ? 13.859 -17.344 15.688 1 73.56 148 MET B N 1
ATOM 4191 C CA . MET B 1 148 ? 14.469 -16.125 15.195 1 73.56 148 MET B CA 1
ATOM 4192 C C . MET B 1 148 ? 15.898 -15.977 15.703 1 73.56 148 MET B C 1
ATOM 4194 O O . MET B 1 148 ? 16.766 -15.461 15 1 73.56 148 MET B O 1
ATOM 4198 N N . GLN B 1 149 ? 16.047 -16.375 16.891 1 68.81 149 GLN B N 1
ATOM 4199 C CA . GLN B 1 149 ? 17.375 -16.266 17.484 1 68.81 149 GLN B CA 1
ATOM 4200 C C . GLN B 1 149 ? 18.391 -17.109 16.703 1 68.81 149 GLN B C 1
ATOM 4202 O O . GLN B 1 149 ? 19.578 -16.766 16.656 1 68.81 149 GLN B O 1
ATOM 4207 N N . ASN B 1 150 ? 17.891 -18.094 16.062 1 74.62 150 ASN B N 1
ATOM 4208 C CA . ASN B 1 150 ? 18.781 -19 15.344 1 74.62 150 ASN B CA 1
ATOM 4209 C C . ASN B 1 150 ? 18.734 -18.766 13.836 1 74.62 150 ASN B C 1
ATOM 4211 O O . ASN B 1 150 ? 19.281 -19.547 13.062 1 74.62 150 ASN B O 1
ATOM 4215 N N . THR B 1 151 ? 18 -17.734 13.414 1 77.81 151 THR B N 1
ATOM 4216 C CA . THR B 1 151 ? 17.859 -17.453 11.984 1 77.81 151 THR B CA 1
ATOM 4217 C C . THR B 1 151 ? 18.625 -16.188 11.609 1 77.81 151 THR B C 1
ATOM 4219 O O . THR B 1 151 ? 18.312 -15.102 12.102 1 77.81 151 THR B O 1
ATOM 4222 N N . PRO B 1 152 ? 19.672 -16.406 10.742 1 70.06 152 PRO B N 1
ATOM 4223 C CA . PRO B 1 152 ? 20.375 -15.195 10.297 1 70.06 152 PRO B CA 1
ATOM 4224 C C . PRO B 1 152 ? 19.422 -14.172 9.664 1 70.06 152 PRO B C 1
ATOM 4226 O O . PRO B 1 152 ? 18.453 -14.547 9.016 1 70.06 152 PRO B O 1
ATOM 4229 N N . ALA B 1 153 ? 19.75 -12.922 9.828 1 65.94 153 ALA B N 1
ATOM 4230 C CA . ALA B 1 153 ? 18.953 -11.828 9.297 1 65.94 153 ALA B CA 1
ATOM 4231 C C . ALA B 1 153 ? 18.828 -11.922 7.777 1 65.94 153 ALA B C 1
ATOM 4233 O O . ALA B 1 153 ? 17.828 -11.484 7.203 1 65.94 153 ALA B O 1
ATOM 4234 N N . ALA B 1 154 ? 19.766 -12.539 7.207 1 73.12 154 ALA B N 1
ATOM 4235 C CA . ALA B 1 154 ? 19.781 -12.672 5.75 1 73.12 154 ALA B CA 1
ATOM 4236 C C . ALA B 1 154 ? 18.719 -13.656 5.273 1 73.12 154 ALA B C 1
ATOM 4238 O O . ALA B 1 154 ? 18.359 -13.664 4.094 1 73.12 154 ALA B O 1
ATOM 4239 N N . ASN B 1 155 ? 18.25 -14.398 6.199 1 78.75 155 ASN B N 1
ATOM 4240 C CA . ASN B 1 155 ? 17.328 -15.469 5.805 1 78.75 155 ASN B CA 1
ATOM 4241 C C . ASN B 1 155 ? 15.891 -15.125 6.16 1 78.75 155 ASN B C 1
ATOM 4243 O O . ASN B 1 155 ? 14.961 -15.812 5.73 1 78.75 155 ASN B O 1
ATOM 4247 N N . PHE B 1 156 ? 15.781 -14.117 6.871 1 73 156 PHE B N 1
ATOM 4248 C CA . PHE B 1 156 ? 14.453 -13.742 7.328 1 73 156 PHE B CA 1
ATOM 4249 C C . PHE B 1 156 ? 14.367 -12.25 7.613 1 73 156 PHE B C 1
ATOM 4251 O O . PHE B 1 156 ? 15.102 -11.734 8.461 1 73 156 PHE B O 1
ATOM 4258 N N . VAL B 1 157 ? 13.477 -11.586 6.84 1 66.88 157 VAL B N 1
ATOM 4259 C CA . VAL B 1 157 ? 13.273 -10.156 7.047 1 66.88 157 VAL B CA 1
ATOM 4260 C C . VAL B 1 157 ? 11.953 -9.914 7.766 1 66.88 157 VAL B C 1
ATOM 4262 O O . VAL B 1 157 ? 10.883 -10.109 7.191 1 66.88 157 VAL B O 1
ATOM 4265 N N . ILE B 1 158 ? 12.031 -9.539 8.938 1 64.31 158 ILE B N 1
ATOM 4266 C CA . ILE B 1 158 ? 10.852 -9.336 9.781 1 64.31 158 ILE B CA 1
ATOM 4267 C C . ILE B 1 158 ? 10.062 -8.133 9.281 1 64.31 158 ILE B C 1
ATOM 4269 O O . ILE B 1 158 ? 10.648 -7.098 8.938 1 64.31 158 ILE B O 1
ATOM 4273 N N . GLU B 1 159 ? 8.781 -8.414 9.141 1 63.5 159 GLU B N 1
ATOM 4274 C CA . GLU B 1 159 ? 7.902 -7.309 8.766 1 63.5 159 GLU B CA 1
ATOM 4275 C C . GLU B 1 159 ? 6.945 -6.953 9.898 1 63.5 159 GLU B C 1
ATOM 4277 O O . GLU B 1 159 ? 6.594 -5.785 10.078 1 63.5 159 GLU B O 1
ATOM 4282 N N . GLU B 1 160 ? 6.398 -8.023 10.625 1 60 160 GLU B N 1
ATOM 4283 C CA . GLU B 1 160 ? 5.371 -7.82 11.641 1 60 160 GLU B CA 1
ATOM 4284 C C . GLU B 1 160 ? 5.578 -8.758 12.828 1 60 160 GLU B C 1
ATOM 4286 O O . GLU B 1 160 ? 6 -9.898 12.656 1 60 160 GLU B O 1
ATOM 4291 N N . LEU B 1 161 ? 5.477 -8.18 14.023 1 54.44 161 LEU B N 1
ATOM 4292 C CA . LEU B 1 161 ? 5.445 -9 15.234 1 54.44 161 LEU B CA 1
ATOM 4293 C C . LEU B 1 161 ? 4.016 -9.172 15.734 1 54.44 161 LEU B C 1
ATOM 4295 O O . LEU B 1 161 ? 3.223 -8.227 15.703 1 54.44 161 LEU B O 1
ATOM 4299 N N . SER B 1 162 ? 3.508 -10.281 15.727 1 54.19 162 SER B N 1
ATOM 4300 C CA . SER B 1 162 ? 2.148 -10.516 16.203 1 54.19 162 SER B CA 1
ATOM 4301 C C . SER B 1 162 ? 2.145 -11.352 17.469 1 54.19 162 SER B C 1
ATOM 4303 O O . SER B 1 162 ? 2.943 -12.281 17.609 1 54.19 162 SER B O 1
ATOM 4305 N N . TRP B 1 163 ? 1.449 -10.703 18.5 1 45.81 163 TRP B N 1
ATOM 4306 C CA . TRP B 1 163 ? 1.12 -11.5 19.688 1 45.81 163 TRP B CA 1
ATOM 4307 C C . TRP B 1 163 ? -0.04 -12.445 19.391 1 45.81 163 TRP B C 1
ATOM 4309 O O . TRP B 1 163 ? -1.128 -12.008 19.016 1 45.81 163 TRP B O 1
ATOM 4319 N N . ALA B 1 164 ? 0.123 -13.273 18.562 1 47.44 164 ALA B N 1
ATOM 4320 C CA . ALA B 1 164 ? -1.007 -14.188 18.406 1 47.44 164 ALA B CA 1
ATOM 4321 C C . ALA B 1 164 ? -0.643 -15.594 18.891 1 47.44 164 ALA B C 1
ATOM 4323 O O . ALA B 1 164 ? 0.506 -16.016 18.766 1 47.44 164 ALA B O 1
ATOM 4324 N N . VAL B 1 165 ? -1.354 -15.945 19.906 1 41.72 165 VAL B N 1
ATOM 4325 C CA . VAL B 1 165 ? -1.292 -17.344 20.328 1 41.72 165 VAL B CA 1
ATOM 4326 C C . VAL B 1 165 ? -1.565 -18.25 19.125 1 41.72 165 VAL B C 1
ATOM 4328 O O . VAL B 1 165 ? -2.711 -18.391 18.688 1 41.72 165 VAL B O 1
ATOM 4331 N N . ILE B 1 166 ? -0.856 -18.125 18.172 1 43.47 166 ILE B N 1
ATOM 4332 C CA . ILE B 1 166 ? -1.035 -19.25 17.266 1 43.47 166 ILE B CA 1
ATOM 4333 C C . ILE B 1 166 ? -0.334 -20.484 17.828 1 43.47 166 ILE B C 1
ATOM 4335 O O . ILE B 1 166 ? 0.867 -20.453 18.109 1 43.47 166 ILE B O 1
ATOM 4339 N N . GLU B 1 167 ? -1.007 -21.672 17.859 1 42.28 167 GLU B N 1
ATOM 4340 C CA . GLU B 1 167 ? -0.615 -22.984 18.375 1 42.28 167 GLU B CA 1
ATOM 4341 C C . GLU B 1 167 ? 0.238 -22.859 19.625 1 42.28 167 GLU B C 1
ATOM 4343 O O . GLU B 1 167 ? 1.326 -23.422 19.703 1 42.28 167 GLU B O 1
ATOM 4348 N N . ASN B 1 168 ? -0.153 -22.109 20.594 1 46.41 168 ASN B N 1
ATOM 4349 C CA . ASN B 1 168 ? 0.406 -21.984 21.938 1 46.41 168 ASN B CA 1
ATOM 4350 C C . ASN B 1 168 ? 1.626 -21.078 21.953 1 46.41 168 ASN B C 1
ATOM 4352 O O . ASN B 1 168 ? 2.398 -21.094 22.922 1 46.41 168 ASN B O 1
ATOM 4356 N N . THR B 1 169 ? 1.946 -20.719 20.828 1 49.53 169 THR B N 1
ATOM 4357 C CA . THR B 1 169 ? 3.104 -19.828 20.859 1 49.53 169 THR B CA 1
ATOM 4358 C C . THR B 1 169 ? 2.666 -18.375 20.891 1 49.53 169 THR B C 1
ATOM 4360 O O . THR B 1 169 ? 1.854 -17.953 20.062 1 49.53 169 THR B O 1
ATOM 4363 N N . LEU B 1 170 ? 3.014 -17.703 21.906 1 54.41 170 LEU B N 1
ATOM 4364 C CA . LEU B 1 170 ? 2.527 -16.391 22.297 1 54.41 170 LEU B CA 1
ATOM 4365 C C . LEU B 1 170 ? 3.053 -15.32 21.328 1 54.41 170 LEU B C 1
ATOM 4367 O O . LEU B 1 170 ? 2.352 -14.352 21.031 1 54.41 170 LEU B O 1
ATOM 4371 N N . PHE B 1 171 ? 4.344 -15.625 20.812 1 59.75 171 PHE B N 1
ATOM 4372 C CA . PHE B 1 171 ? 4.938 -14.5 20.094 1 59.75 171 PHE B CA 1
ATOM 4373 C C . PHE B 1 171 ? 5.555 -14.961 18.781 1 59.75 171 PHE B C 1
ATOM 4375 O O . PHE B 1 171 ? 6.395 -15.867 18.766 1 59.75 171 PHE B O 1
ATOM 4382 N N . ARG B 1 172 ? 4.883 -14.547 17.672 1 70.44 172 ARG B N 1
ATOM 4383 C CA . ARG B 1 172 ? 5.398 -14.93 16.359 1 70.44 172 ARG B CA 1
ATOM 4384 C C . ARG B 1 172 ? 5.918 -13.711 15.609 1 70.44 172 ARG B C 1
ATOM 4386 O O . ARG B 1 172 ? 5.34 -12.625 15.695 1 70.44 172 ARG B O 1
ATOM 4393 N N . CYS B 1 173 ? 7.055 -13.883 14.984 1 71.88 173 CYS B N 1
ATOM 4394 C CA . CYS B 1 173 ? 7.629 -12.898 14.07 1 71.88 173 CYS B CA 1
ATOM 4395 C C . CYS B 1 173 ? 7.266 -13.219 12.625 1 71.88 173 CYS B C 1
ATOM 4397 O O . CYS B 1 173 ? 7.621 -14.281 12.109 1 71.88 173 CYS B O 1
ATOM 4399 N N . TRP B 1 174 ? 6.5 -12.273 12.039 1 77.31 174 TRP B N 1
ATOM 4400 C CA . TRP B 1 174 ? 6.105 -12.492 10.656 1 77.31 174 TRP B CA 1
ATOM 4401 C C . TRP B 1 174 ? 7.031 -11.742 9.695 1 77.31 174 TRP B C 1
ATOM 4403 O O . TRP B 1 174 ? 7.434 -10.609 9.969 1 77.31 174 TRP B O 1
ATOM 4413 N N . GLY B 1 175 ? 7.441 -12.367 8.633 1 82.19 175 GLY B N 1
ATOM 4414 C CA . GLY B 1 175 ? 8.352 -11.75 7.68 1 82.19 175 GLY B CA 1
ATOM 4415 C C . GLY B 1 175 ? 8.555 -12.586 6.43 1 82.19 175 GLY B C 1
ATOM 4416 O O . GLY B 1 175 ? 7.906 -13.609 6.246 1 82.19 175 GLY B O 1
ATOM 4417 N N . TRP B 1 176 ? 9.383 -12.016 5.523 1 87.12 176 TRP B N 1
ATOM 4418 C CA . TRP B 1 176 ? 9.727 -12.695 4.277 1 87.12 176 TRP B CA 1
ATOM 4419 C C . TRP B 1 176 ? 10.844 -13.703 4.5 1 87.12 176 TRP B C 1
ATOM 4421 O O . TRP B 1 176 ? 11.781 -13.445 5.258 1 87.12 176 TRP B O 1
ATOM 4431 N N . ASN B 1 177 ? 10.727 -14.844 3.846 1 89.81 177 ASN B N 1
ATOM 4432 C CA . ASN B 1 177 ? 11.734 -15.891 4 1 89.81 177 ASN B CA 1
ATOM 4433 C C . ASN B 1 177 ? 12.383 -16.25 2.668 1 89.81 177 ASN B C 1
ATOM 4435 O O . ASN B 1 177 ? 11.844 -15.922 1.605 1 89.81 177 ASN B O 1
ATOM 4439 N N . ASN B 1 178 ? 13.586 -16.797 2.766 1 95.12 178 ASN B N 1
ATOM 4440 C CA . ASN B 1 178 ? 14.234 -17.391 1.597 1 95.12 178 ASN B CA 1
ATOM 4441 C C . ASN B 1 178 ? 14.539 -18.859 1.813 1 95.12 178 ASN B C 1
ATOM 4443 O O . ASN B 1 178 ? 15.578 -19.359 1.371 1 95.12 178 ASN B O 1
ATOM 4447 N N . GLU B 1 179 ? 13.664 -19.547 2.52 1 94.56 179 GLU B N 1
ATOM 4448 C CA . GLU B 1 179 ? 13.812 -20.969 2.846 1 94.56 179 GLU B CA 1
ATOM 4449 C C . GLU B 1 179 ? 13.445 -21.844 1.655 1 94.56 179 GLU B C 1
ATOM 4451 O O . GLU B 1 179 ? 12.602 -21.484 0.839 1 94.56 179 GLU B O 1
ATOM 4456 N N . VAL B 1 180 ? 14.156 -22.984 1.684 1 97.38 180 VAL B N 1
ATOM 4457 C CA . VAL B 1 180 ? 13.789 -24.047 0.758 1 97.38 180 VAL B CA 1
ATOM 4458 C C . VAL B 1 180 ? 13.227 -25.234 1.535 1 97.38 180 VAL B C 1
ATOM 4460 O O . VAL B 1 180 ? 13.867 -25.734 2.471 1 97.38 180 VAL B O 1
ATOM 4463 N N . ASN B 1 181 ? 12.039 -25.625 1.201 1 97.75 181 ASN B N 1
ATOM 4464 C CA . ASN B 1 181 ? 11.391 -26.781 1.809 1 97.75 181 ASN B CA 1
ATOM 4465 C C . ASN B 1 181 ? 10.938 -27.797 0.756 1 97.75 181 ASN B C 1
ATOM 4467 O O . ASN B 1 181 ? 10.453 -27.406 -0.311 1 97.75 181 ASN B O 1
ATOM 4471 N N . VAL B 1 182 ? 11.148 -29.047 1.115 1 98.5 182 VAL B N 1
ATOM 4472 C CA . VAL B 1 182 ? 10.844 -30.094 0.149 1 98.5 182 VAL B CA 1
ATOM 4473 C C . VAL B 1 182 ? 9.773 -31.031 0.716 1 98.5 182 VAL B C 1
ATOM 4475 O O . VAL B 1 182 ? 9.852 -31.438 1.876 1 98.5 182 VAL B O 1
ATOM 4478 N N . PHE B 1 183 ? 8.781 -31.328 -0.095 1 98.69 183 PHE B N 1
ATOM 4479 C CA . PHE B 1 183 ? 7.801 -32.375 0.223 1 98.69 183 PHE B CA 1
ATOM 4480 C C . PHE B 1 183 ? 7.918 -33.531 -0.748 1 98.69 183 PHE B C 1
ATOM 4482 O O . PHE B 1 183 ? 7.688 -33.375 -1.948 1 98.69 183 PHE B O 1
ATOM 4489 N N . ASP B 1 184 ? 8.25 -34.656 -0.222 1 98.31 184 ASP B N 1
ATOM 4490 C CA . ASP B 1 184 ? 8.289 -35.875 -1.012 1 98.31 184 ASP B CA 1
ATOM 4491 C C . ASP B 1 184 ? 6.898 -36.5 -1.114 1 98.31 184 ASP B C 1
ATOM 4493 O O . ASP B 1 184 ? 6.367 -37 -0.123 1 98.31 184 ASP B O 1
ATOM 4497 N N . THR B 1 185 ? 6.367 -36.562 -2.311 1 97.25 185 THR B N 1
ATOM 4498 C CA . THR B 1 185 ? 4.98 -37 -2.475 1 97.25 185 THR B CA 1
ATOM 4499 C C . THR B 1 185 ? 4.848 -38.5 -2.279 1 97.25 185 THR B C 1
ATOM 4501 O O . THR B 1 185 ? 3.76 -39 -1.979 1 97.25 185 THR B O 1
ATOM 4504 N N . HIS B 1 186 ? 5.922 -39.219 -2.457 1 96.56 186 HIS B N 1
ATOM 4505 C CA . HIS B 1 186 ? 5.891 -40.688 -2.262 1 96.56 186 HIS B CA 1
ATOM 4506 C C . HIS B 1 186 ? 6.012 -41.031 -0.784 1 96.56 186 HIS B C 1
ATOM 4508 O O . HIS B 1 186 ? 5.223 -41.812 -0.268 1 96.56 186 HIS B O 1
ATOM 4514 N N . ALA B 1 187 ? 6.918 -40.375 -0.128 1 96.25 187 ALA B N 1
ATOM 4515 C CA . ALA B 1 187 ? 7.184 -40.688 1.279 1 96.25 187 ALA B CA 1
ATOM 4516 C C . ALA B 1 187 ? 6.266 -39.875 2.189 1 96.25 187 ALA B C 1
ATOM 4518 O O . ALA B 1 187 ? 6.172 -40.125 3.389 1 96.25 187 ALA B O 1
ATOM 4519 N N . ALA B 1 188 ? 5.535 -38.969 1.628 1 96 188 ALA B N 1
ATOM 4520 C CA . ALA B 1 188 ? 4.75 -38.031 2.424 1 96 188 ALA B CA 1
ATOM 4521 C C . ALA B 1 188 ? 5.578 -37.438 3.566 1 96 188 ALA B C 1
ATOM 4523 O O . ALA B 1 188 ? 5.203 -37.562 4.734 1 96 188 ALA B O 1
ATOM 4524 N N . ALA B 1 189 ? 6.609 -36.75 3.143 1 98.12 189 ALA B N 1
ATOM 4525 C CA . ALA B 1 189 ? 7.57 -36.281 4.133 1 98.12 189 ALA B CA 1
ATOM 4526 C C . ALA B 1 189 ? 8.117 -34.906 3.748 1 98.12 189 ALA B C 1
ATOM 4528 O O . ALA B 1 189 ? 8.391 -34.656 2.574 1 98.12 189 ALA B O 1
ATOM 4529 N N . TRP B 1 190 ? 8.25 -34.125 4.773 1 97.94 190 TRP B N 1
ATOM 4530 C CA . TRP B 1 190 ? 8.852 -32.812 4.621 1 97.94 190 TRP B CA 1
ATOM 4531 C C . TRP B 1 190 ? 10.336 -32.844 4.969 1 97.94 190 TRP B C 1
ATOM 4533 O O . TRP B 1 190 ? 10.75 -33.562 5.883 1 97.94 190 TRP B O 1
ATOM 4543 N N . SER B 1 191 ? 11.125 -32.062 4.273 1 97.75 191 SER B N 1
ATOM 4544 C CA . SER B 1 191 ? 12.523 -31.844 4.609 1 97.75 191 SER B CA 1
ATOM 4545 C C . SER B 1 191 ? 12.984 -30.453 4.203 1 97.75 191 SER B C 1
ATOM 4547 O O . SER B 1 191 ? 12.336 -29.797 3.379 1 97.75 191 SER B O 1
ATOM 4549 N N . SER B 1 192 ? 14.008 -29.969 4.805 1 95.5 192 SER B N 1
ATOM 4550 C CA . SER B 1 192 ? 14.656 -28.703 4.473 1 95.5 192 SER B CA 1
ATOM 4551 C C . SER B 1 192 ? 16.141 -28.906 4.191 1 95.5 192 SER B C 1
ATOM 4553 O O . SER B 1 192 ? 16.953 -29 5.117 1 95.5 192 SER B O 1
ATOM 4555 N N . PRO B 1 193 ? 16.453 -28.922 2.959 1 95.81 193 PRO B N 1
ATOM 4556 C CA . PRO B 1 193 ? 17.875 -29.156 2.641 1 95.81 193 PRO B CA 1
ATOM 4557 C C . PRO B 1 193 ? 18.766 -28 3.068 1 95.81 193 PRO B C 1
ATOM 4559 O O . PRO B 1 193 ? 18.312 -26.844 3.129 1 95.81 193 PRO B O 1
ATOM 4562 N N . ALA B 1 194 ? 20.047 -28.344 3.33 1 94 194 ALA B N 1
ATOM 4563 C CA . ALA B 1 194 ? 21.047 -27.297 3.555 1 94 194 ALA B CA 1
ATOM 4564 C C . ALA B 1 194 ? 21.453 -26.641 2.242 1 94 194 ALA B C 1
ATOM 4566 O O . ALA B 1 194 ? 22.047 -27.297 1.374 1 94 194 ALA B O 1
ATOM 4567 N N . VAL B 1 195 ? 21.094 -25.453 2.115 1 95.06 195 VAL B N 1
ATOM 4568 C CA . VAL B 1 195 ? 21.391 -24.75 0.87 1 95.06 195 VAL B CA 1
ATOM 4569 C C . VAL B 1 195 ? 22.703 -23.984 0.996 1 95.06 195 VAL B C 1
ATOM 4571 O O . VAL B 1 195 ? 23.109 -23.609 2.1 1 95.06 195 VAL B O 1
ATOM 4574 N N . ARG B 1 196 ? 23.406 -23.828 -0.089 1 95.44 196 ARG B N 1
ATOM 4575 C CA . ARG B 1 196 ? 24.672 -23.094 -0.142 1 95.44 196 ARG B CA 1
ATOM 4576 C C . ARG B 1 196 ? 24.719 -22.172 -1.359 1 95.44 196 ARG B C 1
ATOM 4578 O O . ARG B 1 196 ? 23.797 -22.172 -2.178 1 95.44 196 ARG B O 1
ATOM 4585 N N . GLY B 1 197 ? 25.766 -21.297 -1.418 1 95.56 197 GLY B N 1
ATOM 4586 C CA . GLY B 1 197 ? 25.953 -20.375 -2.531 1 95.56 197 GLY B CA 1
ATOM 4587 C C . GLY B 1 197 ? 25.406 -18.984 -2.252 1 95.56 197 GLY B C 1
ATOM 4588 O O . GLY B 1 197 ? 25.359 -18.562 -1.098 1 95.56 197 GLY B O 1
ATOM 4589 N N . SER B 1 198 ? 25.109 -18.297 -3.391 1 94.44 198 SER B N 1
ATOM 4590 C CA . SER B 1 198 ? 24.594 -16.953 -3.285 1 94.44 198 SER B CA 1
ATOM 4591 C C . SER B 1 198 ? 23.078 -16.953 -3.082 1 94.44 198 SER B C 1
ATOM 4593 O O . SER B 1 198 ? 22.312 -16.875 -4.047 1 94.44 198 SER B O 1
ATOM 4595 N N . LEU B 1 199 ? 22.656 -16.891 -1.865 1 93.88 199 LEU B N 1
ATOM 4596 C CA . LEU B 1 199 ? 21.234 -17 -1.544 1 93.88 199 LEU B CA 1
ATOM 4597 C C . LEU B 1 199 ? 20.484 -15.75 -1.971 1 93.88 199 LEU B C 1
ATOM 4599 O O . LEU B 1 199 ? 20.969 -14.633 -1.785 1 93.88 199 LEU B O 1
ATOM 4603 N N . PRO B 1 200 ? 19.328 -15.961 -2.58 1 94.75 200 PRO B N 1
ATOM 4604 C CA . PRO B 1 200 ? 18.484 -14.789 -2.844 1 94.75 200 PRO B CA 1
ATOM 4605 C C . PRO B 1 200 ? 17.984 -14.125 -1.564 1 94.75 200 PRO B C 1
ATOM 4607 O O . PRO B 1 200 ? 17.875 -14.773 -0.522 1 94.75 200 PRO B O 1
ATOM 4610 N N . THR B 1 201 ? 17.641 -12.828 -1.654 1 89.44 201 THR B N 1
ATOM 4611 C CA . THR B 1 201 ? 16.984 -12.125 -0.559 1 89.44 201 THR B CA 1
ATOM 4612 C C . THR B 1 201 ? 15.617 -12.742 -0.262 1 89.44 201 THR B C 1
ATOM 4614 O O . THR B 1 201 ? 14.914 -13.172 -1.178 1 89.44 201 THR B O 1
ATOM 4617 N N . PRO B 1 202 ? 15.305 -12.781 1.059 1 90.69 202 PRO B N 1
ATOM 4618 C CA . PRO B 1 202 ? 13.938 -13.211 1.379 1 90.69 202 PRO B CA 1
ATOM 4619 C C . PRO B 1 202 ? 12.883 -12.461 0.57 1 90.69 202 PRO B C 1
ATOM 4621 O O . PRO B 1 202 ? 12.984 -11.242 0.397 1 90.69 202 PRO B O 1
ATOM 4624 N N . ARG B 1 203 ? 11.906 -13.203 0.041 1 91.56 203 ARG B N 1
ATOM 4625 C CA . ARG B 1 203 ? 10.969 -12.57 -0.884 1 91.56 203 ARG B CA 1
ATOM 4626 C C . ARG B 1 203 ? 9.695 -13.398 -1.022 1 91.56 203 ARG B C 1
ATOM 4628 O O . ARG B 1 203 ? 9.648 -14.547 -0.59 1 91.56 203 ARG B O 1
ATOM 4635 N N . GLY B 1 204 ? 8.695 -12.766 -1.516 1 94.38 204 GLY B N 1
ATOM 4636 C CA . GLY B 1 204 ? 7.445 -13.352 -1.971 1 94.38 204 GLY B CA 1
ATOM 4637 C C . GLY B 1 204 ? 6.914 -12.719 -3.24 1 94.38 204 GLY B C 1
ATOM 4638 O O . GLY B 1 204 ? 7.516 -11.781 -3.768 1 94.38 204 GLY B O 1
ATOM 4639 N N . CYS B 1 205 ? 5.926 -13.367 -3.791 1 94.81 205 CYS B N 1
ATOM 4640 C CA . CYS B 1 205 ? 5.312 -12.844 -5.008 1 94.81 205 CYS B CA 1
ATOM 4641 C C . CYS B 1 205 ? 6.316 -12.805 -6.152 1 94.81 205 CYS B C 1
ATOM 4643 O O . CYS B 1 205 ? 6.203 -11.977 -7.055 1 94.81 205 CYS B O 1
ATOM 4645 N N . HIS B 1 206 ? 7.359 -13.57 -6.078 1 97.5 206 HIS B N 1
ATOM 4646 C CA . HIS B 1 206 ? 8.32 -13.742 -7.16 1 97.5 206 HIS B CA 1
ATOM 4647 C C . HIS B 1 206 ? 7.84 -14.781 -8.164 1 97.5 206 HIS B C 1
ATOM 4649 O O . HIS B 1 206 ? 6.871 -15.5 -7.906 1 97.5 206 HIS B O 1
ATOM 4655 N N . ALA B 1 207 ? 8.445 -14.789 -9.289 1 98.31 207 ALA B N 1
ATOM 4656 C CA . ALA B 1 207 ? 8.164 -15.805 -10.297 1 98.31 207 ALA B CA 1
ATOM 4657 C C . ALA B 1 207 ? 9.188 -16.938 -10.234 1 98.31 207 ALA B C 1
ATOM 4659 O O . ALA B 1 207 ? 10.344 -16.719 -9.859 1 98.31 207 ALA B O 1
ATOM 4660 N N . SER B 1 208 ? 8.734 -18.094 -10.562 1 98.56 208 SER B N 1
ATOM 4661 C CA . SER B 1 208 ? 9.625 -19.25 -10.555 1 98.56 208 SER B CA 1
ATOM 4662 C C . SER B 1 208 ? 9.383 -20.156 -11.766 1 98.56 208 SER B C 1
ATOM 4664 O O . SER B 1 208 ? 8.281 -20.156 -12.328 1 98.56 208 SER B O 1
ATOM 4666 N N . ALA B 1 209 ? 10.414 -20.812 -12.203 1 98.62 209 ALA B N 1
ATOM 4667 C CA . ALA B 1 209 ? 10.344 -21.781 -13.297 1 98.62 209 ALA B CA 1
ATOM 4668 C C . ALA B 1 209 ? 11.453 -22.828 -13.18 1 98.62 209 ALA B C 1
ATOM 4670 O O . ALA B 1 209 ? 12.516 -22.562 -12.617 1 98.62 209 ALA B O 1
ATOM 4671 N N . LEU B 1 210 ? 11.156 -24 -13.703 1 98.44 210 LEU B N 1
ATOM 4672 C CA . LEU B 1 210 ? 12.102 -25.109 -13.641 1 98.44 210 LEU B CA 1
ATOM 4673 C C . LEU B 1 210 ? 12.672 -25.422 -15.023 1 98.44 210 LEU B C 1
ATOM 4675 O O . LEU B 1 210 ? 11.914 -25.531 -15.992 1 98.44 210 LEU B O 1
ATOM 4679 N N . LEU B 1 211 ? 13.984 -25.484 -15.141 1 97.75 211 LEU B N 1
ATOM 4680 C CA . LEU B 1 211 ? 14.688 -25.969 -16.328 1 97.75 211 LEU B CA 1
ATOM 4681 C C . LEU B 1 211 ? 15.625 -27.125 -15.961 1 97.75 211 LEU B C 1
ATOM 4683 O O . LEU B 1 211 ? 16.656 -26.906 -15.312 1 97.75 211 LEU B O 1
ATOM 4687 N N . GLY B 1 212 ? 15.258 -28.312 -16.406 1 96.38 212 GLY B N 1
ATOM 4688 C CA . GLY B 1 212 ? 16.062 -29.453 -16 1 96.38 212 GLY B CA 1
ATOM 4689 C C . GLY B 1 212 ? 16.078 -29.656 -14.5 1 96.38 212 GLY B C 1
ATOM 4690 O O . GLY B 1 212 ? 15.031 -29.844 -13.875 1 96.38 212 GLY B O 1
ATOM 4691 N N . ASN B 1 213 ? 17.25 -29.609 -13.938 1 97.69 213 ASN B N 1
ATOM 4692 C CA . ASN B 1 213 ? 17.406 -29.766 -12.492 1 97.69 213 ASN B CA 1
ATOM 4693 C C . ASN B 1 213 ? 17.688 -28.438 -11.805 1 97.69 213 ASN B C 1
ATOM 4695 O O . ASN B 1 213 ? 18.219 -28.406 -10.695 1 97.69 213 ASN B O 1
ATOM 4699 N N . LYS B 1 214 ? 17.328 -27.391 -12.547 1 98.31 214 LYS B N 1
ATOM 4700 C CA . LYS B 1 214 ? 17.578 -26.062 -11.992 1 98.31 214 LYS B CA 1
ATOM 4701 C C . LYS B 1 214 ? 16.281 -25.281 -11.805 1 98.31 214 LYS B C 1
ATOM 4703 O O . LYS B 1 214 ? 15.484 -25.172 -12.734 1 98.31 214 LYS B O 1
ATOM 4708 N N . GLY B 1 215 ? 16.094 -24.812 -10.602 1 98.69 215 GLY B N 1
ATOM 4709 C CA . GLY B 1 215 ? 14.969 -23.922 -10.32 1 98.69 215 GLY B CA 1
ATOM 4710 C C . GLY B 1 215 ? 15.352 -22.453 -10.359 1 98.69 215 GLY B C 1
ATOM 4711 O O . GLY B 1 215 ? 16.25 -22.016 -9.648 1 98.69 215 GLY B O 1
ATOM 4712 N N . TYR B 1 216 ? 14.664 -21.656 -11.18 1 98.69 216 TYR B N 1
ATOM 4713 C CA . TYR B 1 216 ? 14.938 -20.234 -11.336 1 98.69 216 TYR B CA 1
ATOM 4714 C C . TYR B 1 216 ? 13.914 -19.391 -10.586 1 98.69 216 TYR B C 1
ATOM 4716 O O . TYR B 1 216 ? 12.742 -19.766 -10.5 1 98.69 216 TYR B O 1
ATOM 4724 N N . ILE B 1 217 ? 14.352 -18.234 -10.008 1 98.44 217 ILE B N 1
ATOM 4725 C CA . ILE B 1 217 ? 13.43 -17.266 -9.43 1 98.44 217 ILE B CA 1
ATOM 4726 C C . ILE B 1 217 ? 13.836 -15.859 -9.836 1 98.44 217 ILE B C 1
ATOM 4728 O O . ILE B 1 217 ? 15.023 -15.594 -10.078 1 98.44 217 ILE B O 1
ATOM 4732 N N . THR B 1 218 ? 12.867 -14.961 -9.945 1 97.62 218 THR B N 1
ATOM 4733 C CA . THR B 1 218 ? 13.094 -13.547 -10.219 1 97.62 218 THR B CA 1
ATOM 4734 C C . THR B 1 218 ? 11.945 -12.703 -9.68 1 97.62 218 THR B C 1
ATOM 4736 O O . THR B 1 218 ? 10.836 -13.203 -9.484 1 97.62 218 THR B O 1
ATOM 4739 N N . GLY B 1 219 ? 12.258 -11.461 -9.359 1 95.38 219 GLY B N 1
ATOM 4740 C CA . GLY B 1 219 ? 11.234 -10.539 -8.891 1 95.38 219 GLY B CA 1
ATOM 4741 C C . GLY B 1 219 ? 10.883 -10.727 -7.43 1 95.38 219 GLY B C 1
ATOM 4742 O O . GLY B 1 219 ? 11.508 -11.523 -6.734 1 95.38 219 GLY B O 1
ATOM 4743 N N . GLY B 1 220 ? 9.906 -9.875 -6.977 1 92.44 220 GLY B N 1
ATOM 4744 C CA . GLY B 1 220 ? 9.391 -9.992 -5.621 1 92.44 220 GLY B CA 1
ATOM 4745 C C . GLY B 1 220 ? 10.156 -9.156 -4.617 1 92.44 220 GLY B C 1
ATOM 4746 O O . GLY B 1 220 ? 9.953 -9.281 -3.41 1 92.44 220 GLY B O 1
ATOM 4747 N N . VAL B 1 221 ? 11.109 -8.375 -5.148 1 84.12 221 VAL B N 1
ATOM 4748 C CA . VAL B 1 221 ? 11.875 -7.473 -4.293 1 84.12 221 VAL B CA 1
ATOM 4749 C C . VAL B 1 221 ? 11.789 -6.051 -4.836 1 84.12 221 VAL B C 1
ATOM 4751 O O . VAL B 1 221 ? 11.477 -5.844 -6.012 1 84.12 221 VAL B O 1
ATOM 4754 N N . GLU B 1 222 ? 11.977 -5.18 -3.896 1 74.5 222 GLU B N 1
ATOM 4755 C CA . GLU B 1 222 ? 12.008 -3.777 -4.305 1 74.5 222 GLU B CA 1
ATOM 4756 C C . GLU B 1 222 ? 13.352 -3.416 -4.934 1 74.5 222 GLU B C 1
ATOM 4758 O O . GLU B 1 222 ? 14.305 -3.068 -4.227 1 74.5 222 GLU B O 1
ATOM 4763 N N . SER B 1 223 ? 13.414 -3.527 -6.141 1 78.38 223 SER B N 1
ATOM 4764 C CA . SER B 1 223 ? 14.602 -3.193 -6.918 1 78.38 223 SER B CA 1
ATOM 4765 C C . SER B 1 223 ? 14.219 -2.598 -8.273 1 78.38 223 SER B C 1
ATOM 4767 O O . SER B 1 223 ? 13.172 -2.922 -8.828 1 78.38 223 SER B O 1
ATOM 4769 N N . ALA B 1 224 ? 15.078 -1.724 -8.75 1 78.25 224 ALA B N 1
ATOM 4770 C CA . ALA B 1 224 ? 14.797 -1.042 -10.016 1 78.25 224 ALA B CA 1
ATOM 4771 C C . ALA B 1 224 ? 14.766 -2.029 -11.172 1 78.25 224 ALA B C 1
ATOM 4773 O O . ALA B 1 224 ? 14.016 -1.841 -12.141 1 78.25 224 ALA B O 1
ATOM 4774 N N . HIS B 1 225 ? 15.633 -3.07 -11.008 1 87.5 225 HIS B N 1
ATOM 4775 C CA . HIS B 1 225 ? 15.711 -4.062 -12.07 1 87.5 225 HIS B CA 1
ATOM 4776 C C . HIS B 1 225 ? 15.508 -5.473 -11.531 1 87.5 225 HIS B C 1
ATOM 4778 O O . HIS B 1 225 ? 15.727 -5.723 -10.344 1 87.5 225 HIS B O 1
ATOM 4784 N N . LEU B 1 226 ? 15.172 -6.379 -12.461 1 92.81 226 LEU B N 1
ATOM 4785 C CA . LEU B 1 226 ? 14.945 -7.762 -12.062 1 92.81 226 LEU B CA 1
ATOM 4786 C C . LEU B 1 226 ? 16.266 -8.484 -11.82 1 92.81 226 LEU B C 1
ATOM 4788 O O . LEU B 1 226 ? 17.219 -8.328 -12.586 1 92.81 226 LEU B O 1
ATOM 4792 N N . ASP B 1 227 ? 16.328 -9.133 -10.727 1 91.56 227 ASP B N 1
ATOM 4793 C CA . ASP B 1 227 ? 17.422 -10.07 -10.484 1 91.56 227 ASP B CA 1
ATOM 4794 C C . ASP B 1 227 ? 17.078 -11.461 -11.008 1 91.56 227 ASP B C 1
ATOM 4796 O O . ASP B 1 227 ? 15.953 -11.703 -11.445 1 91.56 227 ASP B O 1
ATOM 4800 N N . MET B 1 228 ? 18.156 -12.336 -11.133 1 96.5 228 MET B N 1
ATOM 4801 C CA . MET B 1 228 ? 17.953 -13.727 -11.539 1 96.5 228 MET B CA 1
ATOM 4802 C C . MET B 1 228 ? 18.812 -14.672 -10.711 1 96.5 228 MET B C 1
ATOM 4804 O O . MET B 1 228 ? 20.031 -14.461 -10.586 1 96.5 228 MET B O 1
ATOM 4808 N N . PHE B 1 229 ? 18.094 -15.602 -10.062 1 97.94 229 PHE B N 1
ATOM 4809 C CA . PHE B 1 229 ? 18.781 -16.641 -9.297 1 97.94 229 PHE B CA 1
ATOM 4810 C C . PHE B 1 229 ? 18.406 -18.031 -9.812 1 97.94 229 PHE B C 1
ATOM 4812 O O . PHE B 1 229 ? 17.328 -18.219 -10.391 1 97.94 229 PHE B O 1
ATOM 4819 N N . CYS B 1 230 ? 19.281 -18.984 -9.648 1 98.06 230 CYS B N 1
ATOM 4820 C CA . CYS B 1 230 ? 18.953 -20.375 -9.93 1 98.06 230 CYS B CA 1
ATOM 4821 C C . CYS B 1 230 ? 19.484 -21.297 -8.836 1 98.06 230 CYS B C 1
ATOM 4823 O O . CYS B 1 230 ? 20.547 -21.047 -8.281 1 98.06 230 CYS B O 1
ATOM 4825 N N . LEU B 1 231 ? 18.672 -22.266 -8.492 1 98.69 231 LEU B N 1
ATOM 4826 C CA . LEU B 1 231 ? 19.031 -23.297 -7.527 1 98.69 231 LEU B CA 1
ATOM 4827 C C . LEU B 1 231 ? 19.234 -24.641 -8.211 1 98.69 231 LEU B C 1
ATOM 4829 O O . LEU B 1 231 ? 18.328 -25.141 -8.883 1 98.69 231 LEU B O 1
ATOM 4833 N N . ASP B 1 232 ? 20.438 -25.156 -8.039 1 98.75 232 ASP B N 1
ATOM 4834 C CA . ASP B 1 232 ? 20.672 -26.531 -8.453 1 98.75 232 ASP B CA 1
ATOM 4835 C C . ASP B 1 232 ? 19.984 -27.516 -7.504 1 98.75 232 ASP B C 1
ATOM 4837 O O . ASP B 1 232 ? 20.328 -27.578 -6.32 1 98.75 232 ASP B O 1
ATOM 4841 N N . LEU B 1 233 ? 19.109 -28.312 -8.016 1 98.25 233 LEU B N 1
ATOM 4842 C CA . LEU B 1 233 ? 18.25 -29.125 -7.148 1 98.25 233 LEU B CA 1
ATOM 4843 C C . LEU B 1 233 ? 18.938 -30.438 -6.781 1 98.25 233 LEU B C 1
ATOM 4845 O O . LEU B 1 233 ? 18.422 -31.188 -5.949 1 98.25 233 LEU B O 1
ATOM 4849 N N . ASP B 1 234 ? 20.062 -30.656 -7.34 1 97.25 234 ASP B N 1
ATOM 4850 C CA . ASP B 1 234 ? 20.859 -31.812 -6.965 1 97.25 234 ASP B CA 1
ATOM 4851 C C . ASP B 1 234 ? 21.844 -31.469 -5.852 1 97.25 234 ASP B C 1
ATOM 4853 O O . ASP B 1 234 ? 22.031 -32.25 -4.918 1 97.25 234 ASP B O 1
ATOM 4857 N N . THR B 1 235 ? 22.406 -30.312 -5.941 1 97.88 235 THR B N 1
ATOM 4858 C CA . THR B 1 235 ? 23.469 -29.938 -5.016 1 97.88 235 THR B CA 1
ATOM 4859 C C . THR B 1 235 ? 22.969 -28.906 -4.004 1 97.88 235 THR B C 1
ATOM 4861 O O . THR B 1 235 ? 23.656 -28.609 -3.027 1 97.88 235 THR B O 1
ATOM 4864 N N . TRP B 1 236 ? 21.828 -28.422 -4.246 1 98.31 236 TRP B N 1
ATOM 4865 C CA . TRP B 1 236 ? 21.234 -27.391 -3.406 1 98.31 236 TRP B CA 1
ATOM 4866 C C . TRP B 1 236 ? 22.141 -26.172 -3.301 1 98.31 236 TRP B C 1
ATOM 4868 O O . TRP B 1 236 ? 22.391 -25.672 -2.201 1 98.31 236 TRP B O 1
ATOM 4878 N N . THR B 1 237 ? 22.609 -25.734 -4.488 1 98.56 237 THR B N 1
ATOM 4879 C CA . THR B 1 237 ? 23.5 -24.578 -4.566 1 98.56 237 THR B CA 1
ATOM 4880 C C . THR B 1 237 ? 22.828 -23.438 -5.344 1 98.56 237 THR B C 1
ATOM 4882 O O . THR B 1 237 ? 22.469 -23.609 -6.508 1 98.56 237 THR B O 1
ATOM 4885 N N . TRP B 1 238 ? 22.688 -22.312 -4.629 1 98.25 238 TRP B N 1
ATOM 4886 C CA . TRP B 1 238 ? 22.141 -21.109 -5.262 1 98.25 238 TRP B CA 1
ATOM 4887 C C . TRP B 1 238 ? 23.219 -20.391 -6.055 1 98.25 238 TRP B C 1
ATOM 4889 O O . TRP B 1 238 ? 24.375 -20.281 -5.609 1 98.25 238 TRP B O 1
ATOM 4899 N N . THR B 1 239 ? 22.844 -19.828 -7.16 1 98 239 THR B N 1
ATOM 4900 C CA . THR B 1 239 ? 23.688 -18.969 -7.969 1 98 239 THR B CA 1
ATOM 4901 C C . THR B 1 239 ? 22.938 -17.703 -8.391 1 98 239 THR B C 1
ATOM 4903 O O . THR B 1 239 ? 21.812 -17.781 -8.891 1 98 239 THR B O 1
ATOM 4906 N N . GLN B 1 240 ? 23.531 -16.594 -8.125 1 96.69 240 GLN B N 1
ATOM 4907 C CA . GLN B 1 240 ? 23 -15.367 -8.703 1 96.69 240 GLN B CA 1
ATOM 4908 C C . GLN B 1 240 ? 23.547 -15.141 -10.109 1 96.69 240 GLN B C 1
ATOM 4910 O O . GLN B 1 240 ? 24.75 -15.102 -10.312 1 96.69 240 GLN B O 1
ATOM 4915 N N . ILE B 1 241 ? 22.672 -15.016 -11.016 1 95.88 241 ILE B N 1
ATOM 4916 C CA . ILE B 1 241 ? 23.094 -14.812 -12.398 1 95.88 241 ILE B CA 1
ATOM 4917 C C . ILE B 1 241 ? 23.375 -13.336 -12.641 1 95.88 241 ILE B C 1
ATOM 4919 O O . ILE B 1 241 ? 22.547 -12.477 -12.352 1 95.88 241 ILE B O 1
ATOM 4923 N N . ASP B 1 242 ? 24.469 -13.039 -13.125 1 89.81 242 ASP B N 1
ATOM 4924 C CA . ASP B 1 242 ? 24.875 -11.664 -13.414 1 89.81 242 ASP B CA 1
ATOM 4925 C C . ASP B 1 242 ? 24.25 -11.18 -14.719 1 89.81 242 ASP B C 1
ATOM 4927 O O . ASP B 1 242 ? 24.703 -11.539 -15.805 1 89.81 242 ASP B O 1
ATOM 4931 N N . VAL B 1 243 ? 23.25 -10.539 -14.617 1 87.38 243 VAL B N 1
ATOM 4932 C CA . VAL B 1 243 ? 22.547 -10.008 -15.781 1 87.38 243 VAL B CA 1
ATOM 4933 C C . VAL B 1 243 ? 22.891 -8.531 -15.961 1 87.38 243 VAL B C 1
ATOM 4935 O O . VAL B 1 243 ? 23.031 -7.797 -14.984 1 87.38 243 VAL B O 1
ATOM 4938 N N . SER B 1 244 ? 23.141 -8.125 -17.172 1 81.56 244 SER B N 1
ATOM 4939 C CA . SER B 1 244 ? 23.406 -6.719 -17.453 1 81.56 244 SER B CA 1
ATOM 4940 C C . SER B 1 244 ? 22.188 -5.855 -17.109 1 81.56 244 SER B C 1
ATOM 4942 O O . SER B 1 244 ? 21.062 -6.227 -17.391 1 81.56 244 SER B O 1
ATOM 4944 N N . ARG B 1 245 ? 22.422 -4.785 -16.562 1 75 245 ARG B N 1
ATOM 4945 C CA . ARG B 1 245 ? 21.375 -3.857 -16.156 1 75 245 ARG B CA 1
ATOM 4946 C C . ARG B 1 245 ? 20.797 -3.129 -17.359 1 75 245 ARG B C 1
ATOM 4948 O O . ARG B 1 245 ? 19.609 -2.795 -17.391 1 75 245 ARG B O 1
ATOM 4955 N N . SER B 1 246 ? 21.844 -3.035 -18.281 1 77.25 246 SER B N 1
ATOM 4956 C CA . SER B 1 246 ? 21.375 -2.365 -19.484 1 77.25 246 SER B CA 1
ATOM 4957 C C . SER B 1 246 ? 20.406 -3.244 -20.266 1 77.25 246 SER B C 1
ATOM 4959 O O . SER B 1 246 ? 20.719 -4.402 -20.562 1 77.25 246 SER B O 1
ATOM 4961 N N . GLY B 1 247 ? 19.25 -2.959 -20.359 1 81.94 247 GLY B N 1
ATOM 4962 C CA . GLY B 1 247 ? 18.25 -3.682 -21.125 1 81.94 247 GLY B CA 1
ATOM 4963 C C . GLY B 1 247 ? 17.391 -4.602 -20.281 1 81.94 247 GLY B C 1
ATOM 4964 O O . GLY B 1 247 ? 16.562 -5.352 -20.812 1 81.94 247 GLY B O 1
ATOM 4965 N N . SER B 1 248 ? 17.719 -4.641 -19.031 1 87.44 248 SER B N 1
ATOM 4966 C CA . SER B 1 248 ? 16.922 -5.496 -18.156 1 87.44 248 SER B CA 1
ATOM 4967 C C . SER B 1 248 ? 15.547 -4.902 -17.906 1 87.44 248 SER B C 1
ATOM 4969 O O . SER B 1 248 ? 15.383 -3.68 -17.906 1 87.44 248 SER B O 1
ATOM 4971 N N . PRO B 1 249 ? 14.617 -5.828 -17.766 1 93.81 249 PRO B N 1
ATOM 4972 C CA . PRO B 1 249 ? 13.266 -5.34 -17.484 1 93.81 249 PRO B CA 1
ATOM 4973 C C . PRO B 1 249 ? 13.164 -4.617 -16.141 1 93.81 249 PRO B C 1
ATOM 4975 O O . PRO B 1 249 ? 13.977 -4.848 -15.258 1 93.81 249 PRO B O 1
ATOM 4978 N N . LEU B 1 250 ? 12.195 -3.713 -16.016 1 90.88 250 LEU B N 1
ATOM 4979 C CA . LEU B 1 250 ? 11.852 -3.033 -14.773 1 90.88 250 LEU B CA 1
ATOM 4980 C C . LEU B 1 250 ? 11.609 -4.039 -13.656 1 90.88 250 LEU B C 1
ATOM 4982 O O . LEU B 1 250 ? 10.969 -5.07 -13.875 1 90.88 250 LEU B O 1
ATOM 4986 N N . GLY B 1 251 ? 12.203 -3.715 -12.492 1 91.56 251 GLY B N 1
ATOM 4987 C CA . GLY B 1 251 ? 11.852 -4.523 -11.336 1 91.56 251 GLY B CA 1
ATOM 4988 C C . GLY B 1 251 ? 10.352 -4.617 -11.109 1 91.56 251 GLY B C 1
ATOM 4989 O O . GLY B 1 251 ? 9.625 -3.639 -11.297 1 91.56 251 GLY B O 1
ATOM 4990 N N . ARG B 1 252 ? 9.852 -5.785 -10.633 1 93 252 ARG B N 1
ATOM 4991 C CA . ARG B 1 252 ? 8.406 -6 -10.523 1 93 252 ARG B CA 1
ATOM 4992 C C . ARG B 1 252 ? 8.109 -7.188 -9.609 1 93 252 ARG B C 1
ATOM 4994 O O . ARG B 1 252 ? 9.008 -7.941 -9.25 1 93 252 ARG B O 1
ATOM 5001 N N . THR B 1 253 ? 6.879 -7.285 -9.195 1 93.19 253 THR B N 1
ATOM 5002 C CA . THR B 1 253 ? 6.363 -8.391 -8.391 1 93.19 253 THR B CA 1
ATOM 5003 C C . THR B 1 253 ? 5.082 -8.953 -9.008 1 93.19 253 THR B C 1
ATOM 5005 O O . THR B 1 253 ? 4.543 -8.383 -9.961 1 93.19 253 THR B O 1
ATOM 5008 N N . MET B 1 254 ? 4.738 -10.203 -8.594 1 95.62 254 MET B N 1
ATOM 5009 C CA . MET B 1 254 ? 3.5 -10.852 -9.016 1 95.62 254 MET B CA 1
ATOM 5010 C C . MET B 1 254 ? 3.492 -11.07 -10.531 1 95.62 254 MET B C 1
ATOM 5012 O O . MET B 1 254 ? 2.453 -10.922 -11.18 1 95.62 254 MET B O 1
ATOM 5016 N N . LEU B 1 255 ? 4.676 -11.234 -11.062 1 97.31 255 LEU B N 1
ATOM 5017 C CA . LEU B 1 255 ? 4.875 -11.609 -12.453 1 97.31 255 LEU B CA 1
ATOM 5018 C C . LEU B 1 255 ? 4.883 -13.125 -12.609 1 97.31 255 LEU B C 1
ATOM 5020 O O . LEU B 1 255 ? 4.82 -13.859 -11.617 1 97.31 255 LEU B O 1
ATOM 5024 N N . THR B 1 256 ? 4.906 -13.57 -13.859 1 98.44 256 THR B N 1
ATOM 5025 C CA . THR B 1 256 ? 5.02 -15.008 -14.102 1 98.44 256 THR B CA 1
ATOM 5026 C C . THR B 1 256 ? 6.27 -15.312 -14.914 1 98.44 256 THR B C 1
ATOM 5028 O O . THR B 1 256 ? 6.766 -14.461 -15.656 1 98.44 256 THR B O 1
ATOM 5031 N N . MET B 1 257 ? 6.777 -16.438 -14.734 1 98.56 257 MET B N 1
ATOM 5032 C CA . MET B 1 257 ? 7.887 -16.984 -15.508 1 98.56 257 MET B CA 1
ATOM 5033 C C . MET B 1 257 ? 7.602 -18.422 -15.914 1 98.56 257 MET B C 1
ATOM 5035 O O . MET B 1 257 ? 7.184 -19.234 -15.086 1 98.56 257 MET B O 1
ATOM 5039 N N . THR B 1 258 ? 7.797 -18.766 -17.234 1 98.19 258 THR B N 1
ATOM 5040 C CA . THR B 1 258 ? 7.484 -20.078 -17.766 1 98.19 258 THR B CA 1
ATOM 5041 C C . THR B 1 258 ? 8.641 -20.609 -18.609 1 98.19 258 THR B C 1
ATOM 5043 O O . THR B 1 258 ? 9.195 -19.875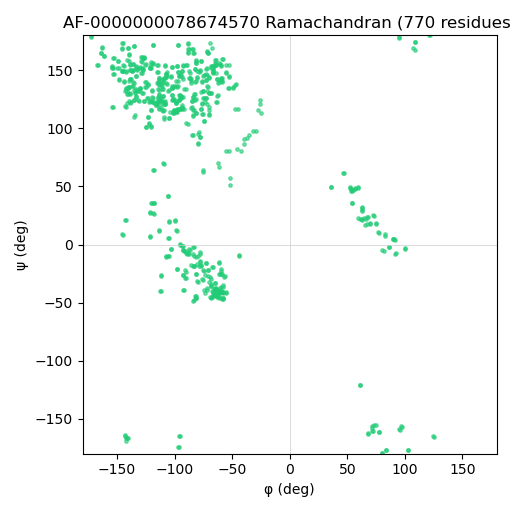 -19.438 1 98.19 258 THR B O 1
ATOM 5046 N N . SER B 1 259 ? 9.023 -21.859 -18.375 1 97.56 259 SER B N 1
ATOM 5047 C CA . SER B 1 259 ? 10.023 -22.5 -19.219 1 97.56 259 SER B CA 1
ATOM 5048 C C . SER B 1 259 ? 9.43 -22.906 -20.562 1 97.56 259 SER B C 1
ATOM 5050 O O . SER B 1 259 ? 8.422 -23.609 -20.625 1 97.56 259 SER B O 1
ATOM 5052 N N . VAL B 1 260 ? 10.047 -22.469 -21.609 1 95.44 260 VAL B N 1
ATOM 5053 C CA . VAL B 1 260 ? 9.484 -22.719 -22.922 1 95.44 260 VAL B CA 1
ATOM 5054 C C . VAL B 1 260 ? 10.391 -23.688 -23.688 1 95.44 260 VAL B C 1
ATOM 5056 O O . VAL B 1 260 ? 9.953 -24.359 -24.625 1 95.44 260 VAL B O 1
ATOM 5059 N N . SER B 1 261 ? 11.633 -23.703 -23.375 1 93 261 SER B N 1
ATOM 5060 C CA . SER B 1 261 ? 12.617 -24.625 -23.922 1 93 261 SER B CA 1
ATOM 5061 C C . SER B 1 261 ? 13.617 -25.062 -22.844 1 93 261 SER B C 1
ATOM 5063 O O . SER B 1 261 ? 13.391 -24.828 -21.656 1 93 261 SER B O 1
ATOM 5065 N N . ASP B 1 262 ? 14.656 -25.703 -23.344 1 94.19 262 ASP B N 1
ATOM 5066 C CA . ASP B 1 262 ? 15.656 -26.188 -22.391 1 94.19 262 ASP B CA 1
ATOM 5067 C C . ASP B 1 262 ? 16.562 -25.062 -21.922 1 94.19 262 ASP B C 1
ATOM 5069 O O . ASP B 1 262 ? 17.344 -25.234 -20.969 1 94.19 262 ASP B O 1
ATOM 5073 N N . HIS B 1 263 ? 16.406 -23.922 -22.516 1 96 263 HIS B N 1
ATOM 5074 C CA . HIS B 1 263 ? 17.328 -22.891 -22.078 1 96 263 HIS B CA 1
ATOM 5075 C C . HIS B 1 263 ? 16.672 -21.516 -22.094 1 96 263 HIS B C 1
ATOM 5077 O O . HIS B 1 263 ? 17.328 -20.484 -21.922 1 96 263 HIS B O 1
ATOM 5083 N N . ARG B 1 264 ? 15.328 -21.453 -22.312 1 96.06 264 ARG B N 1
ATOM 5084 C CA . ARG B 1 264 ? 14.664 -20.156 -22.406 1 96.06 264 ARG B CA 1
ATOM 5085 C C . ARG B 1 264 ? 13.5 -20.062 -21.422 1 96.06 264 ARG B C 1
ATOM 5087 O O . ARG B 1 264 ? 12.727 -21.016 -21.281 1 96.06 264 ARG B O 1
ATOM 5094 N N . LEU B 1 265 ? 13.484 -18.938 -20.812 1 97.62 265 LEU B N 1
ATOM 5095 C CA . LEU B 1 265 ? 12.398 -18.594 -19.906 1 97.62 265 LEU B CA 1
ATOM 5096 C C . LEU B 1 265 ? 11.578 -17.438 -20.453 1 97.62 265 LEU B C 1
ATOM 5098 O O . LEU B 1 265 ? 12.133 -16.484 -21.031 1 97.62 265 LEU B O 1
ATOM 5102 N N . PHE B 1 266 ? 10.258 -17.562 -20.312 1 98 266 PHE B N 1
ATOM 5103 C CA . PHE B 1 266 ? 9.312 -16.531 -20.75 1 98 266 PHE B CA 1
ATOM 5104 C C . PHE B 1 266 ? 8.688 -15.828 -19.547 1 98 266 PHE B C 1
ATOM 5106 O O . PHE B 1 266 ? 8.125 -16.484 -18.672 1 98 266 PHE B O 1
ATOM 5113 N N . MET B 1 267 ? 8.836 -14.484 -19.484 1 98.06 267 MET B N 1
ATOM 5114 C CA . MET B 1 267 ? 8.258 -13.695 -18.406 1 98.06 267 MET B CA 1
ATOM 5115 C C . MET B 1 267 ? 7.16 -12.773 -18.922 1 98.06 267 MET B C 1
ATOM 5117 O O . MET B 1 267 ? 7.281 -12.211 -20.016 1 98.06 267 MET B O 1
ATOM 5121 N N . TYR B 1 268 ? 6.051 -12.633 -18.156 1 98.12 268 TYR B N 1
ATOM 5122 C CA . TYR B 1 268 ? 4.961 -11.758 -18.562 1 98.12 268 TYR B CA 1
ATOM 5123 C C . TYR B 1 268 ? 4.363 -11.023 -17.375 1 98.12 268 TYR B C 1
ATOM 5125 O O . TYR B 1 268 ? 4.156 -11.617 -16.312 1 98.12 268 TYR B O 1
ATOM 5133 N N . GLY B 1 269 ? 4.188 -9.695 -17.516 1 97.31 269 GLY B N 1
ATOM 5134 C CA . GLY B 1 269 ? 3.354 -8.898 -16.641 1 97.31 269 GLY B CA 1
ATOM 5135 C C . GLY B 1 269 ? 3.988 -8.648 -15.281 1 97.31 269 GLY B C 1
ATOM 5136 O O . GLY B 1 269 ? 5.215 -8.594 -15.164 1 97.31 269 GLY B O 1
ATOM 5137 N N . GLY B 1 270 ? 3.115 -8.383 -14.273 1 95.56 270 GLY B N 1
ATOM 5138 C CA . GLY B 1 270 ? 3.52 -8.031 -12.922 1 95.56 270 GLY B CA 1
ATOM 5139 C C . GLY B 1 270 ? 3.258 -6.574 -12.578 1 95.56 270 GLY B C 1
ATOM 5140 O O . GLY B 1 270 ? 2.764 -5.812 -13.414 1 95.56 270 GLY B O 1
ATOM 5141 N N . LEU B 1 271 ? 3.49 -6.301 -11.406 1 91.12 271 LEU B N 1
ATOM 5142 C CA . LEU B 1 271 ? 3.408 -4.93 -10.906 1 91.12 271 LEU B CA 1
ATOM 5143 C C . LEU B 1 271 ? 4.789 -4.281 -10.867 1 91.12 271 LEU B C 1
ATOM 5145 O O . LEU B 1 271 ? 5.641 -4.68 -10.07 1 91.12 271 LEU B O 1
ATOM 5149 N N . GLY B 1 272 ? 4.891 -3.26 -11.656 1 88.38 272 GLY B N 1
ATOM 5150 C CA . GLY B 1 272 ? 6.191 -2.613 -11.758 1 88.38 272 GLY B CA 1
ATOM 5151 C C . GLY B 1 272 ? 6.52 -1.733 -10.57 1 88.38 272 GLY B C 1
ATOM 5152 O O . GLY B 1 272 ? 5.617 -1.275 -9.859 1 88.38 272 GLY B O 1
ATOM 5153 N N . MET B 1 273 ? 7.832 -1.547 -10.453 1 78.06 273 MET B N 1
ATOM 5154 C CA . MET B 1 273 ? 8.305 -0.653 -9.406 1 78.06 273 MET B CA 1
ATOM 5155 C C . MET B 1 273 ? 7.781 0.763 -9.617 1 78.06 273 MET B C 1
ATOM 5157 O O . MET B 1 273 ? 7.789 1.577 -8.688 1 78.06 273 MET B O 1
ATOM 5161 N N . ASP B 1 274 ? 7.32 0.945 -10.781 1 73.69 274 ASP B N 1
ATOM 5162 C CA . ASP B 1 274 ? 6.73 2.248 -11.062 1 73.69 274 ASP B CA 1
ATOM 5163 C C . ASP B 1 274 ? 5.277 2.305 -10.602 1 73.69 274 ASP B C 1
ATOM 5165 O O . ASP B 1 274 ? 4.613 3.334 -10.742 1 73.69 274 ASP B O 1
ATOM 5169 N N . GLY B 1 275 ? 4.789 1.181 -10.078 1 76.75 275 GLY B N 1
ATOM 5170 C CA . GLY B 1 275 ? 3.451 1.144 -9.508 1 76.75 275 GLY B CA 1
ATOM 5171 C C . GLY B 1 275 ? 2.383 0.749 -10.508 1 76.75 275 GLY B C 1
ATOM 5172 O O . GLY B 1 275 ? 1.198 0.695 -10.172 1 76.75 275 GLY B O 1
ATOM 5173 N N . ASN B 1 276 ? 2.766 0.425 -11.672 1 82.62 276 ASN B N 1
ATOM 5174 C CA . ASN B 1 276 ? 1.791 0.103 -12.703 1 82.62 276 ASN B CA 1
ATOM 5175 C C . ASN B 1 276 ? 1.766 -1.393 -13.008 1 82.62 276 ASN B C 1
ATOM 5177 O O . ASN B 1 276 ? 2.793 -2.066 -12.914 1 82.62 276 ASN B O 1
ATOM 5181 N N . THR B 1 277 ? 0.562 -1.884 -13.344 1 90.75 277 THR B N 1
ATOM 5182 C CA . THR B 1 277 ? 0.464 -3.227 -13.906 1 90.75 277 THR B CA 1
ATOM 5183 C C . THR B 1 277 ? 1.052 -3.268 -15.312 1 90.75 277 THR B C 1
ATOM 5185 O O . THR B 1 277 ? 0.71 -2.439 -16.156 1 90.75 277 THR B O 1
ATOM 5188 N N . LEU B 1 278 ? 1.917 -4.211 -15.57 1 94.31 278 LEU B N 1
ATOM 5189 C CA . LEU B 1 278 ? 2.686 -4.234 -16.812 1 94.31 278 LEU B CA 1
ATOM 5190 C C . LEU B 1 278 ? 2.107 -5.25 -17.797 1 94.31 278 LEU B C 1
ATOM 5192 O O . LEU B 1 278 ? 1.476 -6.227 -17.375 1 94.31 278 LEU B O 1
ATOM 5196 N N . SER B 1 279 ? 2.301 -5.016 -19.078 1 96.06 279 SER B N 1
ATOM 5197 C CA . SER B 1 279 ? 1.847 -5.918 -20.125 1 96.06 279 SER B CA 1
ATOM 5198 C C . SER B 1 279 ? 3.012 -6.398 -20.984 1 96.06 279 SER B C 1
ATOM 5200 O O . SER B 1 279 ? 2.809 -7.066 -22 1 96.06 279 SER B O 1
ATOM 5202 N N . ASP B 1 280 ? 4.199 -6.062 -20.578 1 96.06 280 ASP B N 1
ATOM 5203 C CA . ASP B 1 280 ? 5.336 -6.453 -21.406 1 96.06 280 ASP B CA 1
ATOM 5204 C C . ASP B 1 280 ? 5.734 -7.902 -21.141 1 96.06 280 ASP B C 1
ATOM 5206 O O . ASP B 1 280 ? 5.379 -8.469 -20.109 1 96.06 280 ASP B O 1
ATOM 5210 N N . ALA B 1 281 ? 6.418 -8.484 -22.109 1 97 281 ALA B N 1
ATOM 5211 C CA . ALA B 1 281 ? 6.945 -9.852 -22.047 1 97 281 ALA B CA 1
ATOM 5212 C C . ALA B 1 281 ? 8.43 -9.875 -22.375 1 97 281 ALA B C 1
ATOM 5214 O O . ALA B 1 281 ? 8.922 -9.039 -23.141 1 97 281 ALA B O 1
ATOM 5215 N N . TRP B 1 282 ? 9.102 -10.852 -21.781 1 97 282 TRP B N 1
ATOM 5216 C CA . TRP B 1 282 ? 10.547 -10.93 -21.953 1 97 282 TRP B CA 1
ATOM 5217 C C . TRP B 1 282 ? 11 -12.383 -22.062 1 97 282 TRP B C 1
ATOM 5219 O O . TRP B 1 282 ? 10.43 -13.273 -21.422 1 97 282 TRP B O 1
ATOM 5229 N N . TRP B 1 283 ? 12.07 -12.523 -22.828 1 95.94 283 TRP B N 1
ATOM 5230 C CA . TRP B 1 283 ? 12.844 -13.758 -22.844 1 95.94 283 TRP B CA 1
ATOM 5231 C C . TRP B 1 283 ? 14.078 -13.641 -21.953 1 95.94 283 TRP B C 1
ATOM 5233 O O . TRP B 1 283 ? 14.727 -12.602 -21.922 1 95.94 283 TRP B O 1
ATOM 5243 N N . PHE B 1 284 ? 14.312 -14.695 -21.312 1 97.06 284 PHE B N 1
ATOM 5244 C CA . PHE B 1 284 ? 15.625 -14.836 -20.688 1 97.06 284 PHE B CA 1
ATOM 5245 C C . PHE B 1 284 ? 16.344 -16.078 -21.203 1 97.06 284 PHE B C 1
ATOM 5247 O O . PHE B 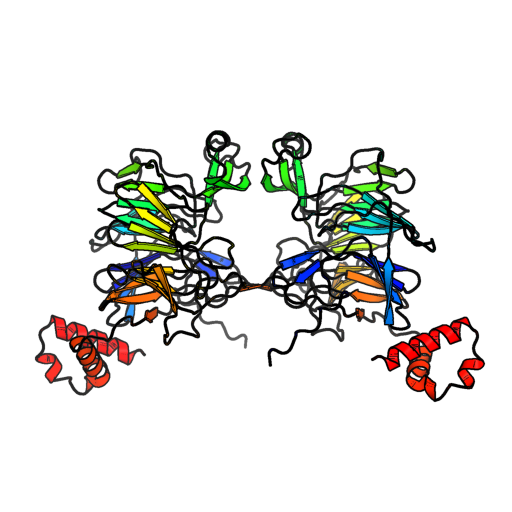1 284 ? 15.828 -17.188 -21.094 1 97.06 284 PHE B O 1
ATOM 5254 N N . ASP B 1 285 ? 17.484 -15.82 -21.719 1 96.69 285 ASP B N 1
ATOM 5255 C CA . ASP B 1 285 ? 18.328 -16.922 -22.172 1 96.69 285 ASP B CA 1
ATOM 5256 C C . ASP B 1 285 ? 19.312 -17.344 -21.078 1 96.69 285 ASP B C 1
ATOM 5258 O O . ASP B 1 285 ? 20.203 -16.578 -20.719 1 96.69 285 ASP B O 1
ATOM 5262 N N . THR B 1 286 ? 19.188 -18.578 -20.625 1 96.31 286 THR B N 1
ATOM 5263 C CA . THR B 1 286 ? 19.969 -19.016 -19.484 1 96.31 286 THR B CA 1
ATOM 5264 C C . THR B 1 286 ? 21.406 -19.312 -19.891 1 96.31 286 THR B C 1
ATOM 5266 O O . THR B 1 286 ? 22.297 -19.406 -19.047 1 96.31 286 THR B O 1
ATOM 5269 N N . ARG B 1 287 ? 21.656 -19.484 -21.141 1 95.38 287 ARG B N 1
ATOM 5270 C CA . ARG B 1 287 ? 23 -19.703 -21.641 1 95.38 287 ARG B CA 1
ATOM 5271 C C . ARG B 1 287 ? 23.734 -18.391 -21.844 1 95.38 287 ARG B C 1
ATOM 5273 O O . ARG B 1 287 ? 24.859 -18.203 -21.344 1 95.38 287 ARG B O 1
ATOM 5280 N N . GLU B 1 288 ? 23.062 -17.469 -22.5 1 94.31 288 GLU B N 1
ATOM 5281 C CA . GLU B 1 288 ? 23.656 -16.172 -22.781 1 94.31 288 GLU B CA 1
ATOM 5282 C C . GLU B 1 288 ? 23.516 -15.234 -21.578 1 94.31 288 GLU B C 1
ATOM 5284 O O . GLU B 1 288 ? 24.203 -14.211 -21.5 1 94.31 288 GLU B O 1
ATOM 5289 N N . LYS B 1 289 ? 22.625 -15.562 -20.719 1 95.12 289 LYS B N 1
ATOM 5290 C CA . LYS B 1 289 ? 22.359 -14.773 -19.516 1 95.12 289 LYS B CA 1
ATOM 5291 C C . LYS B 1 289 ? 21.938 -13.352 -19.875 1 95.12 289 LYS B C 1
ATOM 5293 O O . LYS B 1 289 ? 22.469 -12.383 -19.344 1 95.12 289 LYS B O 1
ATOM 5298 N N . THR B 1 290 ? 20.984 -13.273 -20.797 1 94.5 290 THR B N 1
ATOM 5299 C CA . THR B 1 290 ? 20.516 -11.969 -21.266 1 94.5 290 THR B CA 1
ATOM 5300 C C . THR B 1 290 ? 19 -11.945 -21.391 1 94.5 290 THR B C 1
ATOM 5302 O O . THR B 1 290 ? 18.375 -12.977 -21.656 1 94.5 290 THR B O 1
ATOM 5305 N N . TRP B 1 291 ? 18.484 -10.734 -21.172 1 95.81 291 TRP B N 1
ATOM 5306 C CA . TRP B 1 291 ? 17.062 -10.461 -21.391 1 95.81 291 TRP B CA 1
ATOM 5307 C C . TRP B 1 291 ? 16.828 -9.906 -22.797 1 95.81 291 TRP B C 1
ATOM 5309 O O . TRP B 1 291 ? 17.656 -9.156 -23.312 1 95.81 291 TRP B O 1
ATOM 5319 N N . SER B 1 292 ? 15.734 -10.289 -23.359 1 94.88 292 SER B N 1
ATOM 5320 C CA . SER B 1 292 ? 15.25 -9.68 -24.594 1 94.88 292 SER B CA 1
ATOM 5321 C C . SER B 1 292 ? 13.742 -9.492 -24.562 1 94.88 292 SER B C 1
ATOM 5323 O O . SER B 1 292 ? 13.008 -10.406 -24.172 1 94.88 292 SER B O 1
ATOM 5325 N N . GLN B 1 293 ? 13.312 -8.375 -24.969 1 94.94 293 GLN B N 1
ATOM 5326 C CA . GLN B 1 293 ? 11.883 -8.094 -24.938 1 94.94 293 GLN B CA 1
ATOM 5327 C C . GLN B 1 293 ? 11.156 -8.82 -26.078 1 94.94 293 GLN B C 1
ATOM 5329 O O . GLN B 1 293 ? 11.648 -8.883 -27.203 1 94.94 293 GLN B O 1
ATOM 5334 N N . VAL B 1 294 ? 9.992 -9.32 -25.75 1 94.25 294 VAL B N 1
ATOM 5335 C CA . VAL B 1 294 ? 9.18 -10.055 -26.703 1 94.25 294 VAL B CA 1
ATOM 5336 C C . VAL B 1 294 ? 8.156 -9.109 -27.344 1 94.25 294 VAL B C 1
ATOM 5338 O O . VAL B 1 294 ? 7.457 -8.375 -26.641 1 94.25 294 VAL B O 1
ATOM 5341 N N . THR B 1 295 ? 8.133 -9.117 -28.609 1 91.5 295 THR B N 1
ATOM 5342 C CA . THR B 1 295 ? 7.027 -8.453 -29.297 1 91.5 295 THR B CA 1
ATOM 5343 C C . THR B 1 295 ? 5.805 -9.367 -29.359 1 91.5 295 THR B C 1
ATOM 5345 O O . THR B 1 295 ? 5.906 -10.523 -29.766 1 91.5 295 THR B O 1
ATOM 5348 N N . HIS B 1 296 ? 4.754 -8.93 -28.891 1 90.56 296 HIS B N 1
ATOM 5349 C CA . HIS B 1 296 ? 3.553 -9.758 -28.844 1 90.56 296 HIS B CA 1
ATOM 5350 C C . HIS B 1 296 ? 2.299 -8.922 -29.078 1 90.56 296 HIS B C 1
ATOM 5352 O O . HIS B 1 296 ? 2.363 -7.688 -29.078 1 90.56 296 HIS B O 1
ATOM 5358 N N . LEU B 1 297 ? 1.129 -9.609 -29.188 1 86.31 297 LEU B N 1
ATOM 5359 C CA . LEU B 1 297 ? -0.109 -8.953 -29.594 1 86.31 297 LEU B CA 1
ATOM 5360 C C . LEU B 1 297 ? -0.899 -8.492 -28.375 1 86.31 297 LEU B C 1
ATOM 5362 O O . LEU B 1 297 ? -1.923 -7.816 -28.5 1 86.31 297 LEU B O 1
ATOM 5366 N N . HIS B 1 298 ? -0.463 -8.797 -27.219 1 91.12 298 HIS B N 1
ATOM 5367 C CA . HIS B 1 298 ? -1.245 -8.523 -26.016 1 91.12 298 HIS B CA 1
ATOM 5368 C C . HIS B 1 298 ? -0.679 -7.34 -25.234 1 91.12 298 HIS B C 1
ATOM 5370 O O . HIS B 1 298 ? -0.631 -7.363 -24 1 91.12 298 HIS B O 1
ATOM 5376 N N . GLN B 1 299 ? -0.267 -6.285 -25.859 1 90.5 299 GLN B N 1
ATOM 5377 C CA . GLN B 1 299 ? 0.376 -5.137 -25.234 1 90.5 299 GLN B CA 1
ATOM 5378 C C . GLN B 1 299 ? -0.622 -4.332 -24.406 1 90.5 299 GLN B C 1
ATOM 5380 O O . GLN B 1 299 ? -0.234 -3.621 -23.484 1 90.5 299 GLN B O 1
ATOM 5385 N N . ASP B 1 300 ? -1.859 -4.504 -24.734 1 92.06 300 ASP B N 1
ATOM 5386 C CA . ASP B 1 300 ? -2.895 -3.75 -24.031 1 92.06 300 ASP B CA 1
ATOM 5387 C C . ASP B 1 300 ? -3.537 -4.59 -22.938 1 92.06 300 ASP B C 1
ATOM 5389 O O . ASP B 1 300 ? -4.594 -4.23 -22.406 1 92.06 300 ASP B O 1
ATOM 5393 N N . LYS B 1 301 ? -2.934 -5.723 -22.609 1 93.5 301 LYS B N 1
ATOM 5394 C CA . LYS B 1 301 ? -3.51 -6.621 -21.609 1 93.5 301 LYS B CA 1
ATOM 5395 C C . LYS B 1 301 ? -2.576 -6.785 -20.422 1 93.5 301 LYS B C 1
ATOM 5397 O O . LYS B 1 301 ? -2.096 -7.887 -20.141 1 93.5 301 LYS B O 1
ATOM 5402 N N . PRO B 1 302 ? -2.33 -5.664 -19.672 1 94.62 302 PRO B N 1
ATOM 5403 C CA . PRO B 1 302 ? -1.518 -5.816 -18.469 1 94.62 302 PRO B CA 1
ATOM 5404 C C . PRO B 1 302 ? -2.139 -6.785 -17.469 1 94.62 302 PRO B C 1
ATOM 5406 O O . PRO B 1 302 ? -3.365 -6.875 -17.359 1 94.62 302 PRO B O 1
ATOM 5409 N N . ARG B 1 303 ? -1.289 -7.578 -16.781 1 95.44 303 ARG B N 1
ATOM 5410 C CA . ARG B 1 303 ? -1.781 -8.555 -15.812 1 95.44 303 ARG B CA 1
ATOM 5411 C C . ARG B 1 303 ? -0.879 -8.609 -14.586 1 95.44 303 ARG B C 1
ATOM 5413 O O . ARG B 1 303 ? 0.345 -8.539 -14.703 1 95.44 303 ARG B O 1
ATOM 5420 N N . VAL B 1 304 ? -1.507 -8.625 -13.5 1 94.19 304 VAL B N 1
ATOM 5421 C CA . VAL B 1 304 ? -0.851 -8.93 -12.234 1 94.19 304 VAL B CA 1
ATOM 5422 C C . VAL B 1 304 ? -1.632 -10.008 -11.492 1 94.19 304 VAL B C 1
ATOM 5424 O O . VAL B 1 304 ? -2.84 -10.156 -11.695 1 94.19 304 VAL B O 1
ATOM 5427 N N . CYS B 1 305 ? -0.941 -10.867 -10.734 1 93.94 305 CYS B N 1
ATOM 5428 C CA . CYS B 1 305 ? -1.564 -11.961 -9.992 1 93.94 305 CYS B CA 1
ATOM 5429 C C . CYS B 1 305 ? -2.238 -12.945 -10.945 1 93.94 305 CYS B C 1
ATOM 5431 O O . CYS B 1 305 ? -3.322 -13.453 -10.648 1 93.94 305 CYS B O 1
ATOM 5433 N N . HIS B 1 306 ? -1.667 -13.086 -12.133 1 97.25 306 HIS B N 1
ATOM 5434 C CA . HIS B 1 306 ? -2.104 -14.031 -13.148 1 97.25 306 HIS B CA 1
ATOM 5435 C C . HIS B 1 306 ? -1.266 -15.305 -13.109 1 97.25 306 HIS B C 1
ATOM 5437 O O . HIS B 1 306 ? -0.331 -15.414 -12.312 1 97.25 306 HIS B O 1
ATOM 5443 N N . THR B 1 307 ? -1.694 -16.297 -13.867 1 98 307 THR B N 1
ATOM 5444 C CA . THR B 1 307 ? -0.904 -17.516 -14.039 1 98 307 THR B CA 1
ATOM 5445 C C . THR B 1 307 ? -0.443 -17.656 -15.484 1 98 307 THR B C 1
ATOM 5447 O O . THR B 1 307 ? -1.038 -17.078 -16.391 1 98 307 THR B O 1
ATOM 5450 N N . ALA B 1 308 ? 0.616 -18.344 -15.672 1 98.38 308 ALA B N 1
ATOM 5451 C CA . ALA B 1 308 ? 1.151 -18.672 -16.984 1 98.38 308 ALA B CA 1
ATOM 5452 C C . ALA B 1 308 ? 1.646 -20.125 -17.031 1 98.38 308 ALA B C 1
ATOM 5454 O O . ALA B 1 308 ? 2.365 -20.562 -16.125 1 98.38 308 ALA B O 1
ATOM 5455 N N . CYS B 1 309 ? 1.194 -20.859 -18.047 1 97.31 309 CYS B N 1
ATOM 5456 C CA . CYS B 1 309 ? 1.536 -22.281 -18.219 1 97.31 309 CYS B CA 1
ATOM 5457 C C . CYS B 1 309 ? 1.971 -22.562 -19.641 1 97.31 309 CYS B C 1
ATOM 5459 O O . CYS B 1 309 ? 1.521 -21.906 -20.578 1 97.31 309 CYS B O 1
ATOM 5461 N N . LEU B 1 310 ? 2.834 -23.562 -19.734 1 96.19 310 LEU B N 1
ATOM 5462 C CA . LEU B 1 310 ? 3.234 -24.016 -21.062 1 96.19 310 LEU B CA 1
ATOM 5463 C C . LEU B 1 310 ? 2.141 -24.859 -21.703 1 96.19 310 LEU B C 1
ATOM 5465 O O . LEU B 1 310 ? 1.683 -25.844 -21.109 1 96.19 310 LEU B O 1
ATOM 5469 N N . GLY B 1 311 ? 1.726 -24.391 -22.797 1 91.5 311 GLY B N 1
ATOM 5470 C CA . GLY B 1 311 ? 0.716 -25.125 -23.547 1 91.5 311 GLY B CA 1
ATOM 5471 C C . GLY B 1 311 ? 1.302 -26.016 -24.625 1 91.5 311 GLY B C 1
ATOM 5472 O O . GLY B 1 311 ? 2.492 -26.344 -24.594 1 91.5 311 GLY B O 1
ATOM 5473 N N . SER B 1 312 ? 0.285 -26.375 -25.453 1 86.06 312 SER B N 1
ATOM 5474 C CA . SER B 1 312 ? 0.703 -27.188 -26.594 1 86.06 312 SER B CA 1
ATOM 5475 C C . SER B 1 312 ? 1.455 -26.344 -27.625 1 86.06 312 SER B C 1
ATOM 5477 O O . SER B 1 312 ? 1.276 -25.125 -27.688 1 86.06 312 SER B O 1
ATOM 5479 N N . ASP B 1 313 ? 2.373 -26.859 -28.406 1 81.12 313 ASP B N 1
ATOM 5480 C CA . ASP B 1 313 ? 3.152 -26.188 -29.453 1 81.12 313 ASP B CA 1
ATOM 5481 C C . ASP B 1 313 ? 4.109 -25.156 -28.844 1 81.12 313 ASP B C 1
ATOM 5483 O O . ASP B 1 313 ? 4.367 -24.109 -29.438 1 81.12 313 ASP B O 1
ATOM 5487 N N . ASP B 1 314 ? 4.395 -25.219 -27.578 1 85.44 314 ASP B N 1
ATOM 5488 C CA . ASP B 1 314 ? 5.332 -24.375 -26.859 1 85.44 314 ASP B CA 1
ATOM 5489 C C . ASP B 1 314 ? 4.781 -22.953 -26.688 1 85.44 314 ASP B C 1
ATOM 5491 O O . ASP B 1 314 ? 5.547 -22 -26.562 1 85.44 314 ASP B O 1
ATOM 5495 N N . ASP B 1 315 ? 3.457 -22.922 -26.719 1 90.81 315 ASP B N 1
ATOM 5496 C CA . ASP B 1 315 ? 2.811 -21.641 -26.391 1 90.81 315 ASP B CA 1
ATOM 5497 C C . ASP B 1 315 ? 2.744 -21.422 -24.891 1 90.81 315 ASP B C 1
ATOM 5499 O O . ASP B 1 315 ? 2.732 -22.391 -24.109 1 90.81 315 ASP B O 1
ATOM 5503 N N . VAL B 1 316 ? 2.799 -20.172 -24.562 1 95.69 316 VAL B N 1
ATOM 5504 C CA . VAL B 1 316 ? 2.553 -19.828 -23.156 1 95.69 316 VAL B CA 1
ATOM 5505 C C . VAL B 1 316 ? 1.109 -19.359 -22.984 1 95.69 316 VAL B C 1
ATOM 5507 O O . VAL B 1 316 ? 0.665 -18.438 -23.672 1 95.69 316 VAL B O 1
ATOM 5510 N N . VAL B 1 317 ? 0.352 -20.031 -22.125 1 96.56 317 VAL B N 1
ATOM 5511 C CA . VAL B 1 317 ? -1.048 -19.734 -21.859 1 96.56 317 VAL B CA 1
ATOM 5512 C C . VAL B 1 317 ? -1.16 -18.953 -20.547 1 96.56 317 VAL B C 1
ATOM 5514 O O . VAL B 1 317 ? -0.84 -19.469 -19.484 1 96.56 317 VAL B O 1
ATOM 5517 N N . VAL B 1 318 ? -1.583 -17.672 -20.672 1 97.12 318 VAL B N 1
ATOM 5518 C CA . VAL B 1 318 ? -1.763 -16.797 -19.516 1 97.12 318 VAL B CA 1
ATOM 5519 C C . VAL B 1 318 ? -3.246 -16.688 -19.172 1 97.12 318 VAL B C 1
ATOM 5521 O O . VAL B 1 318 ? -4.09 -16.562 -20.062 1 97.12 318 VAL B O 1
ATOM 5524 N N . PHE B 1 319 ? -3.553 -16.797 -17.875 1 97.31 319 PHE B N 1
ATOM 5525 C CA . PHE B 1 319 ? -4.953 -16.734 -17.469 1 97.31 319 PHE B CA 1
ATOM 5526 C C . PHE B 1 319 ? -5.113 -15.898 -16.203 1 97.31 319 PHE B C 1
ATOM 5528 O O . PHE B 1 319 ? -4.273 -15.961 -15.297 1 97.31 319 PHE B O 1
ATOM 5535 N N . GLY B 1 320 ? -6.215 -15.148 -16.172 1 95.56 320 GLY B N 1
ATOM 5536 C CA . GLY B 1 320 ? -6.629 -14.445 -14.977 1 95.56 320 GLY B CA 1
ATOM 5537 C C . GLY B 1 320 ? -5.746 -13.258 -14.648 1 95.56 320 GLY B C 1
ATOM 5538 O O . GLY B 1 320 ? -5.098 -12.695 -15.531 1 95.56 320 GLY B O 1
ATOM 5539 N N . GLY B 1 321 ? -5.824 -12.828 -13.352 1 94.12 321 GLY B N 1
ATOM 5540 C CA . GLY B 1 321 ? -5.082 -11.664 -12.883 1 94.12 321 GLY B CA 1
ATOM 5541 C C . GLY B 1 321 ? -5.895 -10.383 -12.922 1 94.12 321 GLY B C 1
ATOM 5542 O O . GLY B 1 321 ? -7.066 -10.398 -13.297 1 94.12 321 GLY B O 1
ATOM 5543 N N . SER B 1 322 ? -5.254 -9.352 -12.461 1 90.44 322 SER B N 1
ATOM 5544 C CA . SER B 1 322 ? -5.84 -8.016 -12.477 1 90.44 322 SER B CA 1
ATOM 5545 C C . SER B 1 322 ? -5.16 -7.129 -13.516 1 90.44 322 SER B C 1
ATOM 5547 O O . SER B 1 322 ? -3.939 -7.188 -13.68 1 90.44 322 SER B O 1
ATOM 5549 N N . ARG B 1 323 ? -5.957 -6.293 -14.148 1 89 323 ARG B N 1
ATOM 5550 C CA . ARG B 1 323 ? -5.391 -5.508 -15.234 1 89 323 ARG B CA 1
ATOM 5551 C C . ARG B 1 323 ? -5.137 -4.066 -14.797 1 89 323 ARG B C 1
ATOM 5553 O O . ARG B 1 323 ? -4.551 -3.279 -15.539 1 89 323 ARG B O 1
ATOM 5560 N N . ASP B 1 324 ? -5.488 -3.67 -13.602 1 81 324 ASP B N 1
ATOM 5561 C CA . ASP B 1 324 ? -5.426 -2.246 -13.281 1 81 324 ASP B CA 1
ATOM 5562 C C . ASP B 1 324 ? -4.965 -2.02 -11.844 1 81 324 ASP B C 1
ATOM 5564 O O . ASP B 1 324 ? -5.258 -0.982 -11.25 1 81 324 ASP B O 1
ATOM 5568 N N . MET B 1 325 ? -4.34 -2.986 -11.359 1 78.25 325 MET B N 1
ATOM 5569 C CA . MET B 1 325 ? -3.754 -2.746 -10.047 1 78.25 325 MET B CA 1
ATOM 5570 C C . MET B 1 325 ? -2.695 -1.651 -10.109 1 78.25 325 MET B C 1
ATOM 5572 O O . MET B 1 325 ? -1.845 -1.658 -11.008 1 78.25 325 MET B O 1
ATOM 5576 N N . ARG B 1 326 ? -2.867 -0.606 -9.336 1 73.88 326 ARG B N 1
ATOM 5577 C CA . ARG B 1 326 ? -1.902 0.487 -9.273 1 73.88 326 ARG B CA 1
ATOM 5578 C C . ARG B 1 326 ? -1.563 0.84 -7.832 1 73.88 326 ARG B C 1
ATOM 5580 O O . ARG B 1 326 ? -2.441 0.84 -6.965 1 73.88 326 ARG B O 1
ATOM 5587 N N . ILE B 1 327 ? -0.358 0.749 -7.648 1 62.53 327 ILE B N 1
ATOM 5588 C CA . ILE B 1 327 ? 0.083 1.294 -6.371 1 62.53 327 ILE B CA 1
ATOM 5589 C C . ILE B 1 327 ? 0.871 2.582 -6.602 1 62.53 327 ILE B C 1
ATOM 5591 O O . ILE B 1 327 ? 2.021 2.541 -7.043 1 62.53 327 ILE B O 1
ATOM 5595 N N . LEU B 1 328 ? 0.176 3.662 -7.051 1 58.69 328 LEU B N 1
ATOM 5596 C CA . LEU B 1 328 ? 0.893 4.887 -7.383 1 58.69 328 LEU B CA 1
ATOM 5597 C C . LEU B 1 328 ? 1.03 5.789 -6.16 1 58.69 328 LEU B C 1
ATOM 5599 O O . LEU B 1 328 ? 0.04 6.082 -5.484 1 58.69 328 LEU B O 1
ATOM 5603 N N . LEU B 1 329 ? 2.209 5.73 -5.703 1 55.84 329 LEU B N 1
ATOM 5604 C CA . LEU B 1 329 ? 2.576 6.719 -4.695 1 55.84 329 LEU B CA 1
ATOM 5605 C C . LEU B 1 329 ? 2.631 8.117 -5.301 1 55.84 329 LEU B C 1
ATOM 5607 O O . LEU B 1 329 ? 2.695 8.266 -6.523 1 55.84 329 LEU B O 1
ATOM 5611 N N . ASP B 1 330 ? 2.734 9.133 -4.547 1 58.56 330 ASP B N 1
ATOM 5612 C CA . ASP B 1 330 ? 2.707 10.594 -4.559 1 58.56 330 ASP B CA 1
ATOM 5613 C C . ASP B 1 330 ? 3.682 11.156 -5.59 1 58.56 330 ASP B C 1
ATOM 5615 O O . ASP B 1 330 ? 4.898 11.047 -5.426 1 58.56 330 ASP B O 1
ATOM 5619 N N . THR B 1 331 ? 3.289 11.203 -7.004 1 60.66 331 THR B N 1
ATOM 5620 C CA . THR B 1 331 ? 4.328 11.695 -7.902 1 60.66 331 THR B CA 1
ATOM 5621 C C . THR B 1 331 ? 4.227 13.211 -8.07 1 60.66 331 THR B C 1
ATOM 5623 O O . THR B 1 331 ? 5.207 13.867 -8.43 1 60.66 331 THR B O 1
ATOM 5626 N N . HIS B 1 332 ? 3.094 13.812 -7.816 1 75 332 HIS B N 1
ATOM 5627 C CA . HIS B 1 332 ? 2.971 15.234 -8.109 1 75 332 HIS B CA 1
ATOM 5628 C C . HIS B 1 332 ? 2.586 16.031 -6.867 1 75 332 HIS B C 1
ATOM 5630 O O . HIS B 1 332 ? 1.421 16.016 -6.461 1 75 332 HIS B O 1
ATOM 5636 N N . HIS B 1 333 ? 3.635 16.688 -6.379 1 83.25 333 HIS B N 1
ATOM 5637 C CA . HIS B 1 333 ? 3.396 17.578 -5.25 1 83.25 333 HIS B CA 1
ATOM 5638 C C . HIS B 1 333 ? 2.977 18.969 -5.723 1 83.25 333 HIS B C 1
ATOM 5640 O O . HIS B 1 333 ? 3.365 19.406 -6.809 1 83.25 333 HIS B O 1
ATOM 5646 N N . CYS B 1 334 ? 2.072 19.609 -4.988 1 84.5 334 CYS B N 1
ATOM 5647 C CA . CYS B 1 334 ? 1.504 20.906 -5.367 1 84.5 334 CYS B CA 1
ATOM 5648 C C . CYS B 1 334 ? 2.146 22.031 -4.578 1 84.5 334 CYS B C 1
ATOM 5650 O O . CYS B 1 334 ? 2.494 21.859 -3.408 1 84.5 334 CYS B O 1
ATOM 5652 N N . GLY B 1 335 ? 2.463 23.109 -5.312 1 84.88 335 GLY B N 1
ATOM 5653 C CA . GLY B 1 335 ? 2.998 24.297 -4.668 1 84.88 335 GLY B CA 1
ATOM 5654 C C . GLY B 1 335 ? 2.07 25.484 -4.758 1 84.88 335 GLY B C 1
ATOM 5655 O O . GLY B 1 335 ? 2.467 26.609 -4.445 1 84.88 335 GLY B O 1
ATOM 5656 N N . ASP B 1 336 ? 0.801 25.25 -5.18 1 86.88 336 ASP B N 1
ATOM 5657 C CA . ASP B 1 336 ? -0.157 26.344 -5.312 1 86.88 336 ASP B CA 1
ATOM 5658 C C . ASP B 1 336 ? -0.975 26.516 -4.031 1 86.88 336 ASP B C 1
ATOM 5660 O O . ASP B 1 336 ? -1.104 25.578 -3.242 1 86.88 336 ASP B O 1
ATOM 5664 N N . VAL B 1 337 ? -1.432 27.734 -3.861 1 89.56 337 VAL B N 1
ATOM 5665 C CA . VAL B 1 337 ? -2.309 28.078 -2.748 1 89.56 337 VAL B CA 1
ATOM 5666 C C . VAL B 1 337 ? -3.764 28.078 -3.215 1 89.56 337 VAL B C 1
ATOM 5668 O O . VAL B 1 337 ? -4.102 28.719 -4.215 1 89.56 337 VAL B O 1
ATOM 5671 N N . LEU B 1 338 ? -4.617 27.25 -2.52 1 90.25 338 LEU B N 1
ATOM 5672 C CA . LEU B 1 338 ? -6.055 27.266 -2.77 1 90.25 338 LEU B CA 1
ATOM 5673 C C . LEU B 1 338 ? -6.785 28.031 -1.67 1 90.25 338 LEU B C 1
ATOM 5675 O O . LEU B 1 338 ? -6.551 27.781 -0.483 1 90.25 338 LEU B O 1
ATOM 5679 N N . VAL B 1 339 ? -7.609 28.969 -2.064 1 90.44 339 VAL B N 1
ATOM 5680 C CA . VAL B 1 339 ? -8.406 29.719 -1.103 1 90.44 339 VAL B CA 1
ATOM 5681 C C . VAL B 1 339 ? -9.883 29.344 -1.241 1 90.44 339 VAL B C 1
ATOM 5683 O O . VAL B 1 339 ? -10.445 29.422 -2.336 1 90.44 339 VAL B O 1
ATOM 5686 N N . PHE B 1 340 ? -10.516 28.891 -0.151 1 91.44 340 PHE B N 1
ATOM 5687 C CA . PHE B 1 340 ? -11.938 28.578 -0.108 1 91.44 340 PHE B CA 1
ATOM 5688 C C . PHE B 1 340 ? -12.711 29.672 0.612 1 91.44 340 PHE B C 1
ATOM 5690 O O . PHE B 1 340 ? -12.539 29.875 1.817 1 91.44 340 PHE B O 1
ATOM 5697 N N . GLN B 1 341 ? -13.508 30.312 -0.148 1 86.19 341 GLN B N 1
ATOM 5698 C CA . GLN B 1 341 ? -14.359 31.359 0.427 1 86.19 341 GLN B CA 1
ATOM 5699 C C . GLN B 1 341 ? -15.547 30.75 1.176 1 86.19 341 GLN B C 1
ATOM 5701 O O . GLN B 1 341 ? -16.328 30 0.597 1 86.19 341 GLN B O 1
ATOM 5706 N N . THR B 1 342 ? -15.578 30.984 2.457 1 85.38 342 THR B N 1
ATOM 5707 C CA . THR B 1 342 ? -16.609 30.328 3.266 1 85.38 342 THR B CA 1
ATOM 5708 C C . THR B 1 342 ? -17.781 31.266 3.502 1 85.38 342 THR B C 1
ATOM 5710 O O . THR B 1 342 ? -18.859 30.828 3.9 1 85.38 342 THR B O 1
ATOM 5713 N N . GLN B 1 343 ? -17.594 32.594 3.375 1 83.69 343 GLN B N 1
ATOM 5714 C CA . GLN B 1 343 ? -18.625 33.625 3.475 1 83.69 343 GLN B CA 1
ATOM 5715 C C . GLN B 1 343 ? -18.422 34.719 2.432 1 83.69 343 GLN B C 1
ATOM 5717 O O . GLN B 1 343 ? -17.328 34.844 1.876 1 83.69 343 GLN B O 1
ATOM 5722 N N . PRO B 1 344 ? -19.5 35.438 2.133 1 81.62 344 PRO B N 1
ATOM 5723 C CA . PRO B 1 344 ? -19.281 36.531 1.195 1 81.62 344 PRO B CA 1
ATOM 5724 C C . PRO B 1 344 ? -18.266 37.562 1.695 1 81.62 344 PRO B C 1
ATOM 5726 O O . PRO B 1 344 ? -18.172 37.812 2.898 1 81.62 344 PRO B O 1
ATOM 5729 N N . TYR B 1 345 ? -17.5 38.031 0.819 1 85.44 345 TYR B N 1
ATOM 5730 C CA . TYR B 1 345 ? -16.484 39 1.19 1 85.44 345 TYR B CA 1
ATOM 5731 C C . TYR B 1 345 ? -17.125 40.281 1.712 1 85.44 345 TYR B C 1
ATOM 5733 O O . TYR B 1 345 ? -18.234 40.656 1.298 1 85.44 345 TYR B O 1
ATOM 5741 N N . SER B 1 346 ? -16.453 40.906 2.629 1 86.38 346 SER B N 1
ATOM 5742 C CA . SER B 1 346 ? -16.891 42.219 3.082 1 86.38 346 SER B CA 1
ATOM 5743 C C . SER B 1 346 ? -16.797 43.25 1.961 1 86.38 346 SER B C 1
ATOM 5745 O O . SER B 1 346 ? -16.094 43.031 0.976 1 86.38 346 SER B O 1
ATOM 5747 N N . LEU B 1 347 ? -17.516 44.25 2.125 1 87.5 347 LEU B N 1
ATOM 5748 C CA . LEU B 1 347 ? -17.5 45.312 1.138 1 87.5 347 LEU B CA 1
ATOM 5749 C C . LEU B 1 347 ? -16.094 45.906 1.001 1 87.5 347 LEU B C 1
ATOM 5751 O O . LEU B 1 347 ? -15.672 46.25 -0.101 1 87.5 347 LEU B O 1
ATOM 5755 N N . CYS B 1 348 ? -15.461 45.969 2.111 1 86.06 348 CYS B N 1
ATOM 5756 C CA . CYS B 1 348 ? -14.102 46.5 2.1 1 86.06 348 CYS B CA 1
ATOM 5757 C C . CYS B 1 348 ? -13.188 45.625 1.241 1 86.06 348 CYS B C 1
ATOM 5759 O O . CYS B 1 348 ? -12.43 46.125 0.42 1 86.06 348 CYS B O 1
ATOM 5761 N N . ARG B 1 349 ? -13.344 44.375 1.43 1 86.38 349 ARG B N 1
ATOM 5762 C CA . ARG B 1 349 ? -12.516 43.438 0.67 1 86.38 349 ARG B CA 1
ATOM 5763 C C . ARG B 1 349 ? -12.836 43.5 -0.82 1 86.38 349 ARG B C 1
ATOM 5765 O O . ARG B 1 349 ? -11.93 43.469 -1.654 1 86.38 349 ARG B O 1
ATOM 5772 N N . LEU B 1 350 ? -14.055 43.656 -1.109 1 87.62 350 LEU B N 1
ATOM 5773 C CA . LEU B 1 350 ? -14.469 43.75 -2.504 1 87.62 350 LEU B CA 1
ATOM 5774 C C . LEU B 1 350 ? -13.898 45.031 -3.135 1 87.62 350 LEU B C 1
ATOM 5776 O O . LEU B 1 350 ? -13.461 45 -4.289 1 87.62 350 LEU B O 1
ATOM 5780 N N . CYS B 1 351 ? -13.938 46.062 -2.381 1 88.56 351 CYS B N 1
ATOM 5781 C CA . CYS B 1 351 ? -13.391 47.312 -2.865 1 88.56 351 CYS B CA 1
ATOM 5782 C C . CYS B 1 351 ? -11.883 47.219 -3.061 1 88.56 351 CYS B C 1
ATOM 5784 O O . CYS B 1 351 ? -11.352 47.688 -4.066 1 88.56 351 CYS B O 1
ATOM 5786 N N . GLU B 1 352 ? -11.242 46.594 -2.07 1 87.5 352 GLU B N 1
ATOM 5787 C CA . GLU B 1 352 ? -9.797 46.406 -2.18 1 87.5 352 GLU B CA 1
ATOM 5788 C C . GLU B 1 352 ? -9.43 45.625 -3.434 1 87.5 352 GLU B C 1
ATOM 5790 O O . GLU B 1 352 ? -8.492 45.969 -4.145 1 87.5 352 GLU B O 1
ATOM 5795 N N . ASP B 1 353 ? -10.164 44.656 -3.699 1 88.12 353 ASP B N 1
ATOM 5796 C CA . ASP B 1 353 ? -9.906 43.812 -4.859 1 88.12 353 ASP B CA 1
ATOM 5797 C C . ASP B 1 353 ? -10.148 44.562 -6.16 1 88.12 353 ASP B C 1
ATOM 5799 O O . ASP B 1 353 ? -9.391 44.406 -7.121 1 88.12 353 ASP B O 1
ATOM 5803 N N . PHE B 1 354 ? -11.25 45.25 -6.195 1 90.5 354 PHE B N 1
ATOM 5804 C CA . PHE B 1 354 ? -11.578 46.031 -7.387 1 90.5 354 PHE B CA 1
ATOM 5805 C C . PHE B 1 354 ? -10.484 47.031 -7.691 1 90.5 354 PHE B C 1
ATOM 5807 O O . PHE B 1 354 ? -10.023 47.156 -8.836 1 90.5 354 PHE B O 1
ATOM 5814 N N . ILE B 1 355 ? -10.062 47.719 -6.672 1 90.25 355 ILE B N 1
ATOM 5815 C CA . ILE B 1 355 ? -9.031 48.75 -6.844 1 90.25 355 ILE B CA 1
ATOM 5816 C C . ILE B 1 355 ? -7.707 48.062 -7.215 1 90.25 355 ILE B C 1
ATOM 5818 O O . ILE B 1 355 ? -6.98 48.562 -8.086 1 90.25 355 ILE B O 1
ATOM 5822 N N . GLY B 1 356 ? -7.387 47.031 -6.527 1 88.94 356 GLY B N 1
ATOM 5823 C CA . GLY B 1 356 ? -6.176 46.281 -6.848 1 88.94 356 GLY B CA 1
ATOM 5824 C C . GLY B 1 356 ? -6.133 45.812 -8.289 1 88.94 356 GLY B C 1
ATOM 5825 O O . GLY B 1 356 ? -5.09 45.906 -8.938 1 88.94 356 GLY B O 1
ATOM 5826 N N . LYS B 1 357 ? -7.227 45.344 -8.828 1 90.25 357 LYS B N 1
ATOM 5827 C CA . LYS B 1 357 ? -7.328 44.844 -10.195 1 90.25 357 LYS B CA 1
ATOM 5828 C C . LYS B 1 357 ? -7.18 45.969 -11.203 1 90.25 357 LYS B C 1
ATOM 5830 O O . LYS B 1 357 ? -6.77 45.75 -12.344 1 90.25 357 LYS B O 1
ATOM 5835 N N . HIS B 1 358 ? -7.578 47.156 -10.812 1 90.44 358 HIS B N 1
ATOM 5836 C CA . HIS B 1 358 ? -7.539 48.312 -11.695 1 90.44 358 HIS B CA 1
ATOM 5837 C C . HIS B 1 358 ? -6.602 49.406 -11.156 1 90.44 358 HIS B C 1
ATOM 5839 O O . HIS B 1 358 ? -6.93 50.594 -11.188 1 90.44 358 HIS B O 1
ATOM 5845 N N . ALA B 1 359 ? -5.578 49 -10.57 1 86.44 359 ALA B N 1
ATOM 5846 C CA . ALA B 1 359 ? -4.68 49.906 -9.852 1 86.44 359 ALA B CA 1
ATOM 5847 C C . ALA B 1 359 ? -4.148 50.969 -10.781 1 86.44 359 ALA B C 1
ATOM 5849 O O . ALA B 1 359 ? -3.898 52.094 -10.352 1 86.44 359 ALA B O 1
ATOM 5850 N N . GLY B 1 360 ? -3.902 50.656 -12.031 1 86.31 360 GLY B N 1
ATOM 5851 C CA . GLY B 1 360 ? -3.426 51.656 -12.992 1 86.31 360 GLY B CA 1
ATOM 5852 C C . GLY B 1 360 ? -4.348 52.844 -13.125 1 86.31 360 GLY B C 1
ATOM 5853 O O . GLY B 1 360 ? -3.891 53.969 -13.367 1 86.31 360 GLY B O 1
ATOM 5854 N N . ARG B 1 361 ? -5.629 52.594 -12.867 1 88.06 361 ARG B N 1
ATOM 5855 C CA . ARG B 1 361 ? -6.637 53.625 -13.031 1 88.06 361 ARG B CA 1
ATOM 5856 C C . ARG B 1 361 ? -6.723 54.5 -11.789 1 88.06 361 ARG B C 1
ATOM 5858 O O . ARG B 1 361 ? -7.223 55.625 -11.852 1 88.06 361 ARG B O 1
ATOM 5865 N N . PHE B 1 362 ? -6.238 54.031 -10.734 1 88.38 362 PHE B N 1
ATOM 5866 C CA . PHE B 1 362 ? -6.453 54.719 -9.469 1 88.38 362 PHE B CA 1
ATOM 5867 C C . PHE B 1 362 ? -5.125 55.156 -8.875 1 88.38 362 PHE B C 1
ATOM 5869 O O . PHE B 1 362 ? -5.008 55.312 -7.656 1 88.38 362 PHE B O 1
ATOM 5876 N N . ASP B 1 363 ? -4.164 55.375 -9.68 1 85.94 363 ASP B N 1
ATOM 5877 C CA . ASP B 1 363 ? -2.809 55.656 -9.219 1 85.94 363 ASP B CA 1
ATOM 5878 C C . ASP B 1 363 ? -2.779 56.938 -8.383 1 85.94 363 ASP B C 1
ATOM 5880 O O . ASP B 1 363 ? -2.113 56.969 -7.348 1 85.94 363 ASP B O 1
ATOM 5884 N N . LYS B 1 364 ? -3.502 57.969 -8.773 1 86.19 364 LYS B N 1
ATOM 5885 C CA . LYS B 1 364 ? -3.521 59.25 -8.062 1 86.19 364 LYS B CA 1
ATOM 5886 C C . LYS B 1 364 ? -4.316 59.125 -6.762 1 86.19 364 LYS B C 1
ATOM 5888 O O . LYS B 1 364 ? -3.891 59.625 -5.719 1 86.19 364 LYS B O 1
ATOM 5893 N N . GLN B 1 365 ? -5.426 58.438 -6.848 1 87.44 365 GLN B N 1
ATOM 5894 C CA . GLN B 1 365 ? -6.328 58.344 -5.703 1 87.44 365 GLN B CA 1
ATOM 5895 C C . GLN B 1 365 ? -5.723 57.469 -4.609 1 87.44 365 GLN B C 1
ATOM 5897 O O . GLN B 1 365 ? -6 57.656 -3.424 1 87.44 365 GLN B O 1
ATOM 5902 N N . LEU B 1 366 ? -4.855 56.531 -4.996 1 88 366 LEU B N 1
ATOM 5903 C CA . LEU B 1 366 ? -4.266 55.625 -4.031 1 88 366 LEU B CA 1
ATOM 5904 C C . LEU B 1 366 ? -3.344 56.375 -3.068 1 88 366 LEU B C 1
ATOM 5906 O O . LEU B 1 366 ? -3.18 55.938 -1.917 1 88 366 LEU B O 1
ATOM 5910 N N . LYS B 1 367 ? -2.906 57.562 -3.447 1 86.19 367 LYS B N 1
ATOM 5911 C CA . LYS B 1 367 ? -2.004 58.375 -2.631 1 86.19 367 LYS B CA 1
ATOM 5912 C C . LYS B 1 367 ? -2.76 59.062 -1.513 1 86.19 367 LYS B C 1
ATOM 5914 O O . LYS B 1 367 ? -2.156 59.531 -0.533 1 86.19 367 LYS B O 1
ATOM 5919 N N . TRP B 1 368 ? -4.141 59.062 -1.671 1 87.81 368 TRP B N 1
ATOM 5920 C CA . TRP B 1 368 ? -4.965 59.781 -0.689 1 87.81 368 TRP B CA 1
ATOM 5921 C C . TRP B 1 368 ? -5.336 58.844 0.467 1 87.81 368 TRP B C 1
ATOM 5923 O O . TRP B 1 368 ? -5.801 59.312 1.513 1 87.81 368 TRP B O 1
ATOM 5933 N N . LEU B 1 369 ? -5.023 57.625 0.299 1 87.38 369 LEU B N 1
ATOM 5934 C CA . LEU B 1 369 ? -5.438 56.625 1.301 1 87.38 369 LEU B CA 1
ATOM 5935 C C . LEU B 1 369 ? -4.41 56.531 2.424 1 87.38 369 LEU B C 1
ATOM 5937 O O . LEU B 1 369 ? -3.225 56.812 2.211 1 87.38 369 LEU B O 1
ATOM 5941 N N . PRO B 1 370 ? -4.922 56.25 3.609 1 88.88 370 PRO B N 1
ATOM 5942 C CA . PRO B 1 370 ? -3.967 56 4.695 1 88.88 370 PRO B CA 1
ATOM 5943 C C . PRO B 1 370 ? -2.938 54.938 4.348 1 88.88 370 PRO B C 1
ATOM 5945 O O . PRO B 1 370 ? -3.207 54.062 3.518 1 88.88 370 PRO B O 1
ATOM 5948 N N . SER B 1 371 ? -1.832 55 4.965 1 87.56 371 SER B N 1
ATOM 5949 C CA . SER B 1 371 ? -0.68 54.156 4.621 1 87.56 371 SER B CA 1
ATOM 5950 C C . SER B 1 371 ? -1.017 52.688 4.723 1 87.56 371 SER B C 1
ATOM 5952 O O . SER B 1 371 ? -0.603 51.875 3.875 1 87.56 371 SER B O 1
ATOM 5954 N N . ARG B 1 372 ? -1.735 52.312 5.699 1 87.25 372 ARG B N 1
ATOM 5955 C CA . ARG B 1 372 ? -2.061 50.906 5.906 1 87.25 372 ARG B CA 1
ATOM 5956 C C . ARG B 1 372 ? -2.924 50.375 4.766 1 87.25 372 ARG B C 1
ATOM 5958 O O . ARG B 1 372 ? -2.697 49.281 4.277 1 87.25 372 ARG B O 1
ATOM 5965 N N . MET B 1 373 ? -3.84 51.125 4.402 1 87.06 373 MET B N 1
ATOM 5966 C CA . MET B 1 373 ? -4.75 50.719 3.334 1 87.06 373 MET B CA 1
ATOM 5967 C C . MET B 1 373 ? -4.043 50.75 1.981 1 87.06 373 MET B C 1
ATOM 5969 O O . MET B 1 373 ? -4.281 49.906 1.135 1 87.06 373 MET B O 1
ATOM 5973 N N . ARG B 1 374 ? -3.238 51.75 1.842 1 89.25 374 ARG B N 1
ATOM 5974 C CA . ARG B 1 374 ? -2.486 51.875 0.596 1 89.25 374 ARG B CA 1
ATOM 5975 C C . ARG B 1 374 ? -1.573 50.656 0.392 1 89.25 374 ARG B C 1
ATOM 5977 O O . ARG B 1 374 ? -1.482 50.125 -0.713 1 89.25 374 ARG B O 1
ATOM 5984 N N . SER B 1 375 ? -0.923 50.344 1.456 1 90.06 375 SER B N 1
ATOM 5985 C CA . SER B 1 375 ? -0.027 49.188 1.387 1 90.06 375 SER B CA 1
ATOM 5986 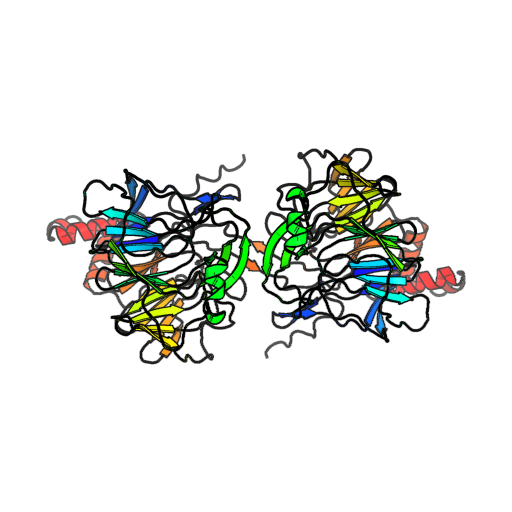C C . SER B 1 375 ? -0.783 47.906 1.003 1 90.06 375 SER B C 1
ATOM 5988 O O . SER B 1 375 ? -0.294 47.125 0.206 1 90.06 375 SER B O 1
ATOM 5990 N N . LYS B 1 376 ? -1.929 47.75 1.543 1 89.25 376 LYS B N 1
ATOM 5991 C CA . LYS B 1 376 ? -2.75 46.594 1.255 1 89.25 376 LYS B CA 1
ATOM 5992 C C . LYS B 1 376 ? -3.182 46.562 -0.208 1 89.25 376 LYS B C 1
ATOM 5994 O O . LYS B 1 376 ? -3.172 45.5 -0.849 1 89.25 376 LYS B O 1
ATOM 5999 N N . ILE B 1 377 ? -3.559 47.688 -0.667 1 89.81 377 ILE B N 1
ATOM 6000 C CA . ILE B 1 377 ? -4.02 47.781 -2.047 1 89.81 377 ILE B CA 1
ATOM 6001 C C . ILE B 1 377 ? -2.855 47.5 -3 1 89.81 377 ILE B C 1
ATOM 6003 O O . ILE B 1 377 ? -3.027 46.875 -4.043 1 89.81 377 ILE B O 1
ATOM 6007 N N . HIS B 1 378 ? -1.684 48.031 -2.652 1 90.06 378 HIS B N 1
ATOM 6008 C CA . HIS B 1 378 ? -0.508 47.75 -3.471 1 90.06 378 HIS B CA 1
ATOM 6009 C C . HIS B 1 378 ? -0.209 46.25 -3.529 1 90.06 378 HIS B C 1
ATOM 6011 O O . HIS B 1 378 ? 0.182 45.75 -4.578 1 90.06 378 HIS B O 1
ATOM 6017 N N . LYS B 1 379 ? -0.365 45.688 -2.404 1 90.5 379 LYS B N 1
ATOM 6018 C CA . LYS B 1 379 ? -0.167 44.25 -2.363 1 90.5 379 LYS B CA 1
ATOM 6019 C C . LYS B 1 379 ? -1.197 43.5 -3.227 1 90.5 379 LYS B C 1
ATOM 6021 O O . LYS B 1 379 ? -0.857 42.594 -3.959 1 90.5 379 LYS B O 1
ATOM 6026 N N . ARG B 1 380 ? -2.398 43.969 -3.111 1 89.25 380 ARG B N 1
ATOM 6027 C CA . ARG B 1 380 ? -3.455 43.375 -3.91 1 89.25 380 ARG B CA 1
ATOM 6028 C C . ARG B 1 380 ? -3.215 43.594 -5.398 1 89.25 380 ARG B C 1
ATOM 6030 O O . ARG B 1 380 ? -3.529 42.719 -6.223 1 89.25 380 ARG B O 1
ATOM 6037 N N . ALA B 1 381 ? -2.73 44.688 -5.73 1 88.75 381 ALA B N 1
ATOM 6038 C CA . ALA B 1 381 ? -2.395 44.969 -7.121 1 88.75 381 ALA B CA 1
ATOM 6039 C C . ALA B 1 381 ? -1.321 44.031 -7.637 1 88.75 381 ALA B C 1
ATOM 6041 O O . ALA B 1 381 ? -1.383 43.562 -8.781 1 88.75 381 ALA B O 1
ATOM 6042 N N . ALA B 1 382 ? -0.372 43.781 -6.801 1 86.5 382 ALA B N 1
ATOM 6043 C CA . ALA B 1 382 ? 0.676 42.812 -7.16 1 86.5 382 ALA B CA 1
ATOM 6044 C C . ALA B 1 382 ? 0.095 41.438 -7.395 1 86.5 382 ALA B C 1
ATOM 6046 O O . ALA B 1 382 ? 0.517 40.719 -8.312 1 86.5 382 ALA B O 1
ATOM 6047 N N . PHE B 1 383 ? -0.8 41.094 -6.586 1 87.19 383 PHE B N 1
ATOM 6048 C CA . PHE B 1 383 ? -1.468 39.812 -6.688 1 87.19 383 PHE B CA 1
ATOM 6049 C C . PHE B 1 383 ? -2.148 39.656 -8.039 1 87.19 383 PHE B C 1
ATOM 6051 O O . PHE B 1 383 ? -1.979 38.625 -8.711 1 87.19 383 PHE B O 1
ATOM 6058 N N . PHE B 1 384 ? -2.854 40.625 -8.469 1 86.19 384 PHE B N 1
ATOM 6059 C CA . PHE B 1 384 ? -3.646 40.562 -9.688 1 86.19 384 PHE B CA 1
ATOM 6060 C C . PHE B 1 384 ? -2.77 40.75 -10.922 1 86.19 384 PHE B C 1
ATOM 6062 O O . PHE B 1 384 ? -3.141 40.344 -12.023 1 86.19 384 PHE B O 1
ATOM 6069 N N . SER B 1 385 ? -1.637 41.281 -10.695 1 79.56 385 SER B N 1
ATOM 6070 C CA . SER B 1 385 ? -0.708 41.438 -11.805 1 79.56 385 SER B CA 1
ATOM 6071 C C . SER B 1 385 ? 0.036 40.125 -12.094 1 79.56 385 SER B C 1
ATOM 6073 O O . SER B 1 385 ? 0.476 39.906 -13.219 1 79.56 385 SER B O 1
ATOM 6075 N N . ALA B 1 386 ? 0.252 39.344 -11.023 1 72.5 386 ALA B N 1
ATOM 6076 C CA . ALA B 1 386 ? 0.974 38.062 -11.172 1 72.5 386 ALA B CA 1
ATOM 6077 C C . ALA B 1 386 ? 0.049 36.969 -11.672 1 72.5 386 ALA B C 1
ATOM 6079 O O . ALA B 1 386 ? 0.513 35.938 -12.172 1 72.5 386 ALA B O 1
ATOM 6080 N N . ALA B 1 387 ? -1.16 37.094 -11.43 1 65.5 387 ALA B N 1
ATOM 6081 C CA . ALA B 1 387 ? -2.104 36.062 -11.859 1 65.5 387 ALA B CA 1
ATOM 6082 C C . ALA B 1 387 ? -2.4 36.188 -13.352 1 65.5 387 ALA B C 1
ATOM 6084 O O . ALA B 1 387 ? -2.467 37.312 -13.891 1 65.5 387 ALA B O 1
#

pLDDT: mean 88.07, std 13.85, range [19.0, 98.75]

Secondary structure (DSSP, 8-state):
---------TT--BS-EEEEETTEEEEE--EEEETTEEEEPPSSEEEEEETTT--EEEEEEEESPPP--BS-EEEEETTEEEEEEEEETTEEEEEEEEEETTSSSEEEEEE-S-BS-PPPSEES-EEEEETTEEEEE--EEEEEHHHHHTS-GGGEEEEEEEEEEETTEEEEEEEEE--EEEEETTTTEEE----EESPPPS-SS-EEEEETTEEEEE--S--SB---EEEETTTTEEEE----STTPPBPEES-EEEE-SSSEEEEE--EETTSBB---EEEEETTTTEEEEEP-S-TT---BS-EEEE-GGG-EEEE--BS--EEE----B--PEEEE--SPPPHHHHHHHHHHHTGGGGHHHHTTS-HHHHHHHHHHHHHHHH-/---------TT--BS-EEEEETTEEEEE--EEEETTEEEEPPSSEEEEEETTT--EEEEEEEESPPP--BS-EEEEETTEEEEEEEEETTEEEEEEEEEETTSSSEEEEEE-S-BS-PPPSEES-EEEEETTEEEEE--EEEEEHHHHHTS-GGGEEEEEEEEEEETTEEEEEEEEE--EEEEETTTTEEE----EESPPPS-SS-EEEEETTEEEEE--S--SB---EEEETTTTEEEE----STTPPBPEES-EEEE-SSSEEEEE--EETTSBB---EEEEETTTTEEEEEP-S-TT---BS-EEEE-GGG-EEEE--BS--EEE----B--PEEEE--SPPPHHHHHHHHHHHTGGGGTTGGGGS-HHHHHHHHHHHHHHHH-

Radius of gyration: 31.18 Å; Cα contacts (8 Å, |Δi|>4): 2000; chains: 2; bounding box: 59×100×79 Å

Sequence (774 aa):
SAERTAPASRLERSGHSAFIDDNTLFVFGGYQVIAGEDVMLPSNEIWLCDLDSGMWERRTIVGEKPPEVCGFCGANVRGTFYVFAGCNENGYTNKMYSVDLTQPSFSWRRIQGAKGTAPSPRNSHSCWVHRDRLIYFGGYGCKTVGEMQNTPAANFVIEELSWAVIENTLFRCWGWNNEVNVFDTHAAAWSSPAVRGSLPTPRGCHASALLGNKGYITGGVESAHLDMFCLDLDTWTWTQIDVSRSGSPLGRTMLTMTSVSDHRLFMYGGLGMDGNTLSDAWWFDTREKTWSQVTHLHQDKPRVCHTACLGSDDDVVVFGGSRDMRILLDTHHCGDVLVFQTQPYSLCRLCEDFIGKHAGRFDKQLKWLPSRMRSKIHKRAAFFSAASAERTAPASRLERSGHSAFIDDNTLFVFGGYQVIAGEDVMLPSNEIWLCDLDSGMWERRTIVGEKPPEVCGFCGANVRGTFYVFAGCNENGYTNKMYSVDLTQPSFSWRRIQGAKGTAPSPRNSHSCWVHRDRLIYFGGYGCKTVGEMQNTPAANFVIEELSWAVIENTLFRCWGWNNEVNVFDTHAAAWSSPAVRGSLPTPRGCHASALLGNKGYITGGVESAHLDMFCLDLDTWTWTQIDVSRSGSPLGRTMLTMTSVSDHRLFMYGGLGMDGNTLSDAWWFDTREKTWSQVTHLHQDKPRVCHTACLGSDDDVVVFGGSRDMRILLDTHHCGDVLVFQTQPYSLCRLCEDFIGKHAGRFDKQLKWLPSRMRSKIHKRAAFFSAA